Protein AF-A0A958WLJ2-F1 (afdb_monomer)

Solvent-accessible surface area (backbone atoms only — not comparable to full-atom values): 27863 Å² total; per-residue (Å²): 125,84,75,45,64,35,50,69,70,54,53,49,48,34,47,75,72,67,54,69,49,63,33,29,38,64,87,55,46,32,36,44,34,31,67,44,95,45,56,48,40,36,37,7,57,34,31,16,72,47,69,62,77,88,46,64,81,23,44,54,61,53,73,66,66,47,54,57,78,35,18,69,60,37,41,60,35,49,54,61,52,28,27,34,41,28,25,33,32,19,46,79,64,38,26,65,55,35,50,88,90,60,17,58,60,64,58,55,95,93,35,63,38,52,73,42,86,78,48,76,68,54,52,54,50,37,49,50,46,52,51,51,52,53,54,49,51,51,50,47,54,53,45,32,29,74,63,18,70,23,30,36,36,41,37,39,47,49,43,77,58,88,83,49,95,60,95,71,52,37,33,30,35,14,52,74,68,49,66,56,79,86,40,40,71,55,53,51,49,42,51,50,43,58,47,67,48,80,53,92,99,50,84,64,41,60,43,68,53,75,90,46,43,32,86,36,32,55,48,49,53,48,46,74,76,33,92,52,44,50,60,46,36,33,34,34,43,49,81,38,33,41,80,89,77,70,51,69,35,68,73,46,46,51,46,48,22,55,46,44,52,50,35,52,43,52,39,50,43,64,50,39,68,75,28,90,53,44,92,68,94,52,58,74,74,66,47,63,83,77,79,51,73,51,44,57,54,44,50,55,50,51,46,72,74,44,53,81,67,54,67,68,75,58,73,38,38,72,43,53,69,64,32,49,56,51,26,63,76,53,71,67,75,54,84,66,78,79,44,61,70,82,81,88,66,63,61,67,62,51,51,51,59,60,67,68,50,66,52,89,63,28,65,44,59,69,61,30,52,51,53,53,52,51,52,51,54,48,51,40,54,44,51,25,62,78,24,61,98,43,81,59,22,60,59,34,45,34,70,68,77,48,70,87,46,74,65,54,52,49,51,51,51,50,60,75,67,54,74,83,67,88,86,61,73,94,73,72,77,67,40,43,40,68,55,47,53,52,52,46,48,54,47,28,58,74,73,70,49,88,61,49,78,47,76,36,89,62,56,89,53,56,61,47,72,39,63,71,73,36,29,42,36,36,19,69,89,29,73,33,47,67,69,56,47,53,55,46,42,51,46,44,44,68,47,56,63,72,104

Sequence (499 aa):
MKNNKLELKEILAHIEQGNHFEAVASNGAFRIKVNKYVPYCCTAIHDGSELRQDLQKKIALNDYERWYEEDPFTGDFIASMPITIVGLDSRFEYDLNRSPENCIYTEAWGKKVWKKDLTPKDIKLCKAKHASYYKVVHALIAKLESMFGGCIVYDIHSYNSKRWERDVPLFNIGTENVDTKRYADTIEHWKQELSNIRLSQITNHTDINNVFYGRGYNLEYITTHFANTLVLATEIKKVYCDELTGAAYPGIVRQIQQRFKKAIVNNANFFSQKLDGWKYFSTSKLLDKKLDKALLKVDDKLYKLLRDFELLAIVNPINTVPAKKVFFKKNFSELPQFKYDPIKLNVFELKQKLTELPVQKIQDISIRNLYESVINSYFDKIDMISTLGRSKFLYNSLRYFGRPSAKDLHNANYILHLPDIPGEAKREPMLNAKDAILAFREGLDGYGIKAKITESNKVISQVMVLNSKQSVLVKPSATFRKKELQALIEHEIGVHMVT

Radius of gyration: 30.93 Å; Cα contacts (8 Å, |Δi|>4): 770; chains: 1; bounding box: 72×56×88 Å

Nearest PDB structures (foldseek):
  8c0j-assembly2_C  TM=3.396E-01  e=1.250E-01  Citrobacter rodentium
  6idf-assembly1_A  TM=2.544E-01  e=3.845E+00  Homo sapiens

Secondary structure (DSSP, 8-state):
----EE-HHHHHHHHHHT--EEEEETTSSEEEEESS--SEEEEETT---B--HHHHTTB-S-HHHHHHHS-TTHHHHTTTSSEEEEE-B-TTT--TTS-TTTSS-SEETTEESBSSPPPHHHHHHHHHHHHHHHHHHHHHHHHHHHHHS-EEEEEEEEE--TT-SS---SEEEE-TTS-TTTSHHHHHHHHHHHHT--BTTB---EEESSS--S--HHHHHHHHH-TTEEEEEEEEESTTB-TTT--B-HHHHHHHHHHHHHHHHHHHHHHHTT-TT-----GGGGS--PPPHHHHHHHHHHHHHHTT--HHHHHS-TTHHHHHHHHHHTTT-S----------S-HHHHHHHHHTS-GGG-S-HHHHHHHHHHHHHHHHHHHHHHTTTSTHHHHHHHHHH-PPPHHHHHHHHHHHTPPPPTT--S-PPEEEHHHHHHHHHHHHHHHT---EEEE-TT-SSSEEEEGGGTEEEE-TT-EEEHHHHHHHHHHIIIIIIT-

Mean predicted aligned error: 7.12 Å

Structure (mmCIF, N/CA/C/O backbone):
data_AF-A0A958WLJ2-F1
#
_entry.id   AF-A0A958WLJ2-F1
#
loop_
_atom_site.group_PDB
_atom_site.id
_atom_site.type_symbol
_atom_site.label_atom_id
_atom_site.label_alt_id
_atom_site.label_comp_id
_atom_site.label_asym_id
_atom_site.label_entity_id
_atom_site.label_seq_id
_atom_site.pdbx_PDB_ins_code
_atom_site.Cartn_x
_atom_site.Cartn_y
_atom_site.Cartn_z
_atom_site.occupancy
_atom_site.B_iso_or_equiv
_atom_site.auth_seq_id
_atom_site.auth_comp_id
_atom_site.auth_asym_id
_atom_site.auth_atom_id
_atom_site.pdbx_PDB_model_num
ATOM 1 N N . MET A 1 1 ? -3.597 -15.816 -3.320 1.00 40.91 1 MET A N 1
ATOM 2 C CA . MET A 1 1 ? -4.629 -16.042 -4.356 1.00 40.91 1 MET A CA 1
ATOM 3 C C . MET A 1 1 ? -3.997 -16.982 -5.371 1.00 40.91 1 MET A C 1
ATOM 5 O O . MET A 1 1 ? -2.790 -16.877 -5.539 1.00 40.91 1 MET A O 1
ATOM 9 N N . LYS A 1 2 ? -4.712 -17.942 -5.977 1.00 40.50 2 LYS A N 1
ATOM 10 C CA . LYS A 1 2 ? -4.150 -18.630 -7.155 1.00 40.50 2 LYS A CA 1
ATOM 11 C C . LYS A 1 2 ? -3.916 -17.526 -8.189 1.00 40.50 2 LYS A C 1
ATOM 13 O O . LYS A 1 2 ? -4.887 -16.861 -8.536 1.00 40.50 2 LYS A O 1
ATOM 18 N N . ASN A 1 3 ? -2.662 -17.259 -8.559 1.00 59.16 3 ASN A N 1
ATOM 19 C CA . ASN A 1 3 ? -2.336 -16.249 -9.566 1.00 59.16 3 ASN A CA 1
ATOM 20 C C . ASN A 1 3 ? -3.110 -16.617 -10.829 1.00 59.16 3 ASN A C 1
ATOM 22 O O . ASN A 1 3 ? -2.844 -17.663 -11.420 1.00 59.16 3 ASN A O 1
ATOM 26 N N . ASN A 1 4 ? -4.115 -15.815 -11.175 1.00 87.62 4 ASN A N 1
ATOM 27 C CA . ASN A 1 4 ? -4.864 -15.998 -12.404 1.00 87.62 4 ASN A CA 1
ATOM 28 C C . ASN A 1 4 ? -3.877 -15.733 -13.544 1.00 87.62 4 ASN A C 1
ATOM 30 O O . ASN A 1 4 ? -3.482 -14.588 -13.757 1.00 87.62 4 ASN A O 1
ATOM 34 N N . LYS A 1 5 ? -3.355 -16.792 -14.166 1.00 95.56 5 LYS A N 1
ATOM 35 C CA . LYS A 1 5 ? -2.426 -16.657 -15.285 1.00 95.56 5 LYS A CA 1
ATOM 36 C C . LYS A 1 5 ? -3.245 -16.447 -16.546 1.00 95.56 5 LYS A C 1
ATOM 38 O O . LYS A 1 5 ? -4.107 -17.272 -16.825 1.00 95.56 5 LYS A O 1
ATOM 43 N N . LEU A 1 6 ? -2.969 -15.368 -17.267 1.00 97.56 6 LEU A N 1
ATOM 44 C CA . LEU A 1 6 ? -3.633 -15.052 -18.528 1.00 97.56 6 LEU A CA 1
ATOM 45 C C . LEU A 1 6 ? -2.607 -14.973 -19.652 1.00 97.56 6 LEU A C 1
ATOM 47 O O . LEU A 1 6 ? -1.504 -14.447 -19.472 1.00 97.56 6 LEU A O 1
ATOM 51 N N . GLU A 1 7 ? -2.982 -15.479 -20.819 1.00 97.88 7 GLU A N 1
ATOM 52 C CA . GLU A 1 7 ? -2.221 -15.280 -22.042 1.00 97.88 7 GLU A CA 1
ATOM 53 C C . GLU A 1 7 ? -2.231 -13.804 -22.447 1.00 97.88 7 GLU A C 1
ATOM 55 O O . GLU A 1 7 ? -3.181 -13.065 -22.181 1.00 97.88 7 GLU A O 1
ATOM 60 N N . LEU A 1 8 ? -1.191 -13.368 -23.163 1.00 97.81 8 LEU A N 1
ATOM 61 C CA . LEU A 1 8 ? -1.065 -11.974 -23.602 1.00 97.81 8 LEU A CA 1
ATOM 62 C C . LEU A 1 8 ? -2.317 -11.485 -24.353 1.00 97.81 8 LEU A C 1
ATOM 64 O O . LEU A 1 8 ? -2.792 -10.380 -24.111 1.00 97.81 8 LEU A O 1
ATOM 68 N N . LYS A 1 9 ? -2.887 -12.329 -25.221 1.00 97.94 9 LYS A N 1
ATOM 69 C CA . LYS A 1 9 ? -4.117 -12.023 -25.970 1.00 97.94 9 LYS A CA 1
ATOM 70 C C . LYS A 1 9 ? -5.332 -11.784 -25.065 1.00 97.94 9 LYS A C 1
ATOM 72 O O . LYS A 1 9 ? -6.166 -10.950 -25.388 1.00 97.94 9 LYS A O 1
ATOM 77 N N . GLU A 1 10 ? -5.425 -12.491 -23.941 1.00 98.25 10 GLU A N 1
ATOM 78 C CA . GLU A 1 10 ? -6.536 -12.361 -22.992 1.00 98.25 10 GLU A CA 1
ATOM 79 C C . GLU A 1 10 ? -6.392 -11.069 -22.190 1.00 98.25 10 GLU A C 1
ATOM 81 O O . GLU A 1 10 ? -7.366 -10.342 -22.021 1.00 98.25 10 GLU A O 1
ATOM 86 N N . ILE A 1 11 ? -5.164 -10.736 -21.770 1.00 98.50 11 ILE A N 1
ATOM 87 C CA . ILE A 1 11 ? -4.855 -9.452 -21.122 1.00 98.50 11 ILE A CA 1
ATOM 88 C C . ILE A 1 11 ? -5.236 -8.288 -22.044 1.00 98.50 11 ILE A C 1
ATOM 90 O O . ILE A 1 11 ? -5.932 -7.369 -21.615 1.00 98.50 11 ILE A O 1
ATOM 94 N N . LEU A 1 12 ? -4.821 -8.340 -23.313 1.00 98.69 12 LEU A N 1
ATOM 95 C CA . LEU A 1 12 ? -5.147 -7.312 -24.304 1.00 98.69 12 LEU A CA 1
ATOM 96 C C . LEU A 1 12 ? -6.661 -7.202 -24.533 1.00 98.69 12 LEU A C 1
ATOM 98 O O . LEU A 1 12 ? -7.191 -6.095 -24.501 1.00 98.69 12 LEU A O 1
ATOM 102 N N . ALA A 1 13 ? -7.366 -8.330 -24.668 1.00 98.50 13 ALA A N 1
ATOM 103 C CA . ALA A 1 13 ? -8.820 -8.346 -24.825 1.00 98.50 13 ALA A CA 1
ATOM 104 C C . ALA A 1 13 ? -9.548 -7.755 -23.604 1.00 98.50 13 ALA A C 1
ATOM 106 O O . ALA A 1 13 ? -10.499 -6.991 -23.763 1.00 98.50 13 ALA A O 1
ATOM 107 N N . HIS A 1 14 ? -9.093 -8.052 -22.380 1.00 98.44 14 HIS A N 1
ATOM 108 C CA . HIS A 1 14 ? -9.647 -7.425 -21.180 1.00 98.44 14 HIS A CA 1
ATOM 109 C C . HIS A 1 14 ? -9.453 -5.906 -21.187 1.00 98.44 14 HIS A C 1
ATOM 111 O O . HIS A 1 14 ? -10.390 -5.185 -20.842 1.00 98.44 14 HIS A O 1
ATOM 117 N N . ILE A 1 15 ? -8.276 -5.421 -21.602 1.00 98.56 15 ILE A N 1
ATOM 118 C CA . ILE A 1 15 ? -7.990 -3.985 -21.693 1.00 98.56 15 ILE A CA 1
ATOM 119 C C . ILE A 1 15 ? -8.891 -3.307 -22.727 1.00 98.56 15 ILE A C 1
ATOM 121 O O . ILE A 1 15 ? -9.524 -2.294 -22.424 1.00 98.56 15 ILE A O 1
ATOM 125 N N . GLU A 1 16 ? -8.977 -3.883 -23.923 1.00 97.75 16 GLU A N 1
ATOM 126 C CA . GLU A 1 16 ? -9.789 -3.378 -25.030 1.00 97.75 16 GLU A CA 1
ATOM 127 C C . GLU A 1 16 ? -11.264 -3.246 -24.624 1.00 97.75 16 GLU A C 1
ATOM 129 O O . GLU A 1 16 ? -11.872 -2.182 -24.786 1.00 97.75 16 GLU A O 1
ATOM 134 N N . GLN A 1 17 ? -11.804 -4.286 -23.982 1.00 97.94 17 GLN A N 1
ATOM 135 C CA . GLN A 1 17 ? -13.188 -4.341 -23.505 1.00 97.94 17 GLN A CA 1
ATOM 136 C C . GLN A 1 17 ? -13.449 -3.466 -22.267 1.00 97.94 17 GLN A C 1
ATOM 138 O O . GLN A 1 17 ? -14.603 -3.244 -21.913 1.00 97.94 17 GLN A O 1
ATOM 143 N N . GLY A 1 18 ? -12.410 -2.941 -21.605 1.00 96.88 18 GLY A N 1
ATOM 144 C CA . GLY A 1 18 ? -12.562 -2.175 -20.365 1.00 96.88 18 GLY A CA 1
ATOM 145 C C . GLY A 1 18 ? -12.958 -3.037 -19.160 1.00 96.88 18 GLY A C 1
ATOM 146 O O . GLY A 1 18 ? -13.592 -2.548 -18.224 1.00 96.88 18 GLY A O 1
ATOM 147 N N . ASN A 1 19 ? -12.607 -4.324 -19.175 1.00 96.50 19 ASN A N 1
ATOM 148 C CA . ASN A 1 19 ? -12.913 -5.256 -18.095 1.00 96.50 19 ASN A CA 1
ATOM 149 C C . ASN A 1 19 ? -12.010 -5.019 -16.878 1.00 96.50 19 ASN A C 1
ATOM 151 O O . ASN A 1 19 ? -10.844 -4.657 -17.011 1.00 96.50 19 ASN A O 1
ATOM 155 N N . HIS A 1 20 ? -12.518 -5.310 -15.680 1.00 94.88 20 HIS A N 1
ATOM 156 C CA . HIS A 1 20 ? -11.700 -5.323 -14.465 1.00 94.88 20 HIS A CA 1
ATOM 157 C C . HIS A 1 20 ? -11.077 -6.704 -14.244 1.00 94.88 20 HIS A C 1
ATOM 159 O O . HIS A 1 20 ? -11.790 -7.710 -14.235 1.00 94.88 20 HIS A O 1
ATOM 165 N N . PHE A 1 21 ? -9.765 -6.761 -14.021 1.00 95.25 21 PHE A N 1
ATOM 166 C CA . PHE A 1 21 ? -9.034 -8.015 -13.853 1.00 95.25 21 PHE A CA 1
ATOM 167 C C . PHE A 1 21 ? -7.727 -7.828 -13.077 1.00 95.25 21 PHE A C 1
ATOM 169 O O . PHE A 1 21 ? -7.153 -6.745 -13.016 1.00 95.25 21 PHE A O 1
ATOM 176 N N . GLU A 1 22 ? -7.238 -8.920 -12.499 1.00 94.75 22 GLU A N 1
ATOM 177 C CA . GLU A 1 22 ? -5.898 -9.025 -11.927 1.00 94.75 22 GLU A CA 1
ATOM 178 C C . GLU A 1 22 ? -5.301 -10.345 -12.413 1.00 94.75 22 GLU A C 1
ATOM 180 O O . GLU A 1 22 ? -5.946 -11.395 -12.303 1.00 94.75 22 GLU A O 1
ATOM 185 N N . ALA A 1 23 ? -4.106 -10.289 -12.998 1.00 96.81 23 ALA A N 1
ATOM 186 C CA . ALA A 1 23 ? -3.475 -11.447 -13.608 1.00 96.81 23 ALA A CA 1
ATOM 187 C C . ALA A 1 23 ? -1.948 -11.359 -13.611 1.00 96.81 23 ALA A C 1
ATOM 189 O O . ALA A 1 23 ? -1.356 -10.281 -13.601 1.00 96.81 23 ALA A O 1
ATOM 190 N N . VAL A 1 24 ? -1.314 -12.526 -13.675 1.00 98.00 24 VAL A N 1
ATOM 191 C CA . VAL A 1 24 ? 0.100 -12.662 -14.038 1.00 98.00 24 VAL A CA 1
ATOM 192 C C . VAL A 1 24 ? 0.155 -13.100 -15.496 1.00 98.00 24 VAL A C 1
ATOM 194 O O . VAL A 1 24 ? -0.593 -13.997 -15.887 1.00 98.00 24 VAL A O 1
ATOM 197 N N . ALA A 1 25 ? 1.013 -12.485 -16.307 1.00 97.31 25 ALA A N 1
ATOM 198 C CA . ALA A 1 25 ? 1.207 -12.931 -17.682 1.00 97.31 25 ALA A CA 1
ATOM 199 C C . ALA A 1 25 ? 1.639 -14.409 -17.702 1.00 97.31 25 ALA A C 1
ATOM 201 O O . ALA A 1 25 ? 2.445 -14.836 -16.875 1.00 97.31 25 ALA A O 1
ATOM 202 N N . SER A 1 26 ? 1.105 -15.210 -18.625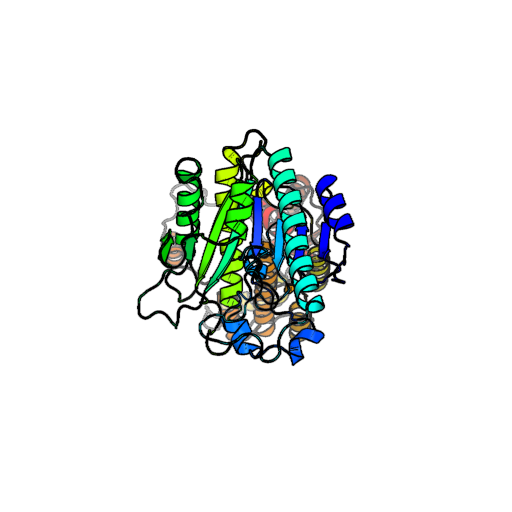 1.00 96.00 26 SER A N 1
ATOM 203 C CA . SER A 1 26 ? 1.376 -16.657 -18.719 1.00 96.00 26 SER A CA 1
ATOM 204 C C . SER A 1 26 ? 2.874 -16.985 -18.784 1.00 96.00 26 SER A C 1
ATOM 206 O O . SER A 1 26 ? 3.323 -17.968 -18.190 1.00 96.00 26 SER A O 1
ATOM 208 N N . ASN A 1 27 ? 3.650 -16.106 -19.426 1.00 92.81 27 ASN A N 1
ATOM 209 C CA . ASN A 1 27 ? 5.109 -16.161 -19.542 1.00 92.81 27 ASN A CA 1
ATOM 210 C C . ASN A 1 27 ? 5.879 -15.749 -18.266 1.00 92.81 27 ASN A C 1
ATOM 212 O O . ASN A 1 27 ? 7.109 -15.780 -18.277 1.00 92.81 27 ASN A O 1
ATOM 216 N N . GLY A 1 28 ? 5.180 -15.355 -17.198 1.00 94.25 28 GLY A N 1
ATOM 217 C CA . GLY A 1 28 ? 5.740 -14.957 -15.905 1.00 94.25 28 GLY A CA 1
ATOM 218 C C . GLY A 1 28 ? 6.313 -13.540 -15.842 1.00 94.25 28 GLY A C 1
ATOM 219 O O . GLY A 1 28 ? 6.731 -13.136 -14.773 1.00 94.25 28 GLY A O 1
ATOM 220 N N . ALA A 1 29 ? 6.307 -12.773 -16.937 1.00 96.12 29 ALA A N 1
ATOM 221 C CA . ALA A 1 29 ? 7.097 -11.543 -17.042 1.00 96.12 29 ALA A CA 1
ATOM 222 C C . ALA A 1 29 ? 6.670 -10.415 -16.091 1.00 96.12 29 ALA A C 1
ATOM 224 O O . ALA A 1 29 ? 7.495 -9.702 -15.521 1.00 96.12 29 ALA A O 1
ATOM 225 N N . PHE A 1 30 ? 5.362 -10.229 -15.941 1.00 98.44 30 PHE A N 1
ATOM 226 C CA . PHE A 1 30 ? 4.794 -9.146 -15.151 1.00 98.44 30 PHE A CA 1
ATOM 227 C C . PHE A 1 30 ? 3.431 -9.540 -14.588 1.00 98.44 30 PHE A C 1
ATOM 229 O O . PHE A 1 30 ? 2.731 -10.422 -15.104 1.00 98.44 30 PHE A O 1
ATOM 236 N N . ARG A 1 31 ? 3.028 -8.831 -13.538 1.00 98.31 31 ARG A N 1
ATOM 237 C CA . ARG A 1 31 ? 1.669 -8.826 -12.999 1.00 98.31 31 ARG A CA 1
ATOM 238 C C . ARG A 1 31 ? 0.981 -7.530 -13.398 1.00 98.31 31 ARG A C 1
ATOM 240 O O . ARG A 1 31 ? 1.547 -6.457 -13.217 1.00 98.31 31 ARG A O 1
ATOM 247 N N . ILE A 1 32 ? -0.255 -7.629 -13.869 1.00 98.31 32 ILE A N 1
ATOM 248 C CA . ILE A 1 32 ? -1.125 -6.487 -14.148 1.00 98.31 32 ILE A CA 1
ATOM 249 C C . ILE A 1 32 ? -2.372 -6.559 -13.272 1.00 98.31 32 ILE A C 1
ATOM 251 O O . ILE A 1 32 ? -2.967 -7.620 -13.077 1.00 98.31 32 ILE A O 1
ATOM 255 N N . LYS A 1 33 ? -2.772 -5.406 -12.751 1.00 96.69 33 LYS A N 1
ATOM 256 C CA . LYS A 1 33 ? -4.018 -5.222 -12.019 1.00 96.69 33 LYS A CA 1
ATOM 257 C C . LYS A 1 33 ? -4.742 -4.018 -12.592 1.00 96.69 33 LYS A C 1
ATOM 259 O O . LYS A 1 33 ? -4.142 -2.955 -12.694 1.00 96.69 33 LYS A O 1
ATOM 264 N N . VAL A 1 34 ? -6.013 -4.197 -12.925 1.00 96.88 34 VAL A N 1
ATOM 265 C CA . VAL A 1 34 ? -6.947 -3.155 -13.350 1.00 96.88 34 VAL A CA 1
ATOM 266 C C . VAL A 1 34 ? -8.254 -3.388 -12.601 1.00 96.88 34 VAL A C 1
ATOM 268 O O . VAL A 1 34 ? -9.151 -4.088 -13.062 1.00 96.88 34 VAL A O 1
ATOM 271 N N . ASN A 1 35 ? -8.363 -2.824 -11.404 1.00 93.44 35 ASN A N 1
ATOM 272 C CA . ASN A 1 35 ? -9.574 -2.935 -10.589 1.00 93.44 35 ASN A CA 1
ATOM 273 C C . ASN A 1 35 ? -10.609 -1.857 -10.931 1.00 93.44 35 ASN A C 1
ATOM 275 O O . ASN A 1 35 ? -11.795 -2.017 -10.646 1.00 93.44 35 ASN A O 1
ATOM 279 N N . LYS A 1 36 ? -10.144 -0.762 -11.538 1.00 94.69 36 LYS A N 1
ATOM 280 C CA . LYS A 1 36 ? -10.954 0.357 -12.004 1.00 94.69 36 LYS A CA 1
ATOM 281 C C . LYS A 1 36 ? -10.158 1.191 -13.001 1.00 94.69 36 LYS A C 1
ATOM 283 O O . LYS A 1 36 ? -9.006 1.516 -12.729 1.00 94.69 36 LYS A O 1
ATOM 288 N N . TYR A 1 37 ? -10.792 1.595 -14.097 1.00 96.19 37 TYR A N 1
ATOM 289 C CA . TYR A 1 37 ? -10.215 2.564 -15.026 1.00 96.19 37 TYR A CA 1
ATOM 290 C C . TYR A 1 37 ? -10.302 3.980 -14.451 1.00 96.19 37 TYR A C 1
ATOM 292 O O . TYR A 1 37 ? -11.382 4.467 -14.110 1.00 96.19 37 TYR A O 1
ATOM 300 N N . VAL A 1 38 ? -9.146 4.619 -14.327 1.00 96.69 38 VAL A N 1
ATOM 301 C CA . VAL A 1 38 ? -8.932 5.983 -13.833 1.00 96.69 38 VAL A CA 1
ATOM 302 C C . VAL A 1 38 ? -7.816 6.615 -14.672 1.00 96.69 38 VAL A C 1
ATOM 304 O O . VAL A 1 38 ? -7.021 5.867 -15.237 1.00 96.69 38 VAL A O 1
ATOM 307 N N . PRO A 1 39 ? -7.717 7.950 -14.765 1.00 97.38 39 PRO A N 1
ATOM 308 C CA . PRO A 1 39 ? -6.737 8.655 -15.608 1.00 97.38 39 PRO A CA 1
ATOM 309 C C . PRO A 1 39 ? -5.283 8.570 -15.098 1.00 97.38 39 PRO A C 1
ATOM 311 O O . PRO A 1 39 ? -4.491 9.490 -15.292 1.00 97.38 39 PRO A O 1
ATOM 314 N N . TYR A 1 40 ? -4.911 7.480 -14.428 1.00 98.44 40 TYR A N 1
ATOM 315 C CA . TYR A 1 40 ? -3.537 7.205 -14.041 1.00 98.44 40 TYR A CA 1
ATOM 316 C C . TYR A 1 40 ? -3.259 5.710 -13.896 1.00 98.44 40 TYR A C 1
ATOM 318 O O . TYR A 1 40 ? -4.160 4.918 -13.615 1.00 98.44 40 TYR A O 1
ATOM 326 N N . CYS A 1 41 ? -1.991 5.331 -14.007 1.00 98.69 41 CYS A N 1
ATOM 327 C CA . CYS A 1 41 ? -1.513 4.010 -13.616 1.00 98.69 41 CYS A CA 1
ATOM 328 C C . CYS A 1 41 ? -0.131 4.084 -12.968 1.00 98.69 41 CYS A C 1
ATOM 330 O O . CYS A 1 41 ? 0.552 5.104 -13.036 1.00 98.69 41 CYS A O 1
ATOM 332 N N . CYS A 1 42 ? 0.283 2.995 -12.328 1.00 98.88 42 CYS A N 1
ATOM 333 C CA . CYS A 1 42 ? 1.592 2.903 -11.691 1.00 98.88 42 CYS A CA 1
ATOM 334 C C . CYS A 1 42 ? 2.386 1.719 -12.244 1.00 98.88 42 CYS A C 1
ATOM 336 O O . CYS A 1 42 ? 1.830 0.635 -12.444 1.00 98.88 42 CYS A O 1
ATOM 338 N N . THR A 1 43 ? 3.684 1.909 -12.443 1.00 98.81 43 THR A N 1
ATOM 339 C CA . THR A 1 43 ? 4.615 0.859 -12.853 1.00 98.81 43 THR A CA 1
ATOM 340 C C . THR A 1 43 ? 5.715 0.683 -11.815 1.00 98.81 43 THR A C 1
ATOM 342 O O . THR A 1 43 ? 6.125 1.640 -11.166 1.00 98.81 43 THR A O 1
ATOM 345 N N . ALA A 1 44 ? 6.149 -0.561 -11.627 1.00 98.81 44 ALA A N 1
ATOM 346 C CA . ALA A 1 44 ? 7.303 -0.933 -10.812 1.00 98.81 44 ALA A CA 1
ATOM 347 C C . ALA A 1 44 ? 8.062 -2.020 -11.579 1.00 98.81 44 ALA A C 1
ATOM 349 O O . ALA A 1 44 ? 7.819 -3.218 -11.414 1.00 98.81 44 ALA A O 1
ATOM 350 N N . ILE A 1 45 ? 8.865 -1.594 -12.553 1.00 98.56 45 ILE A N 1
ATOM 351 C CA . ILE A 1 45 ? 9.385 -2.490 -13.598 1.00 98.56 45 ILE A CA 1
ATOM 352 C C . ILE A 1 45 ? 10.618 -3.286 -13.167 1.00 98.56 45 ILE A C 1
ATOM 354 O O . ILE A 1 45 ? 10.968 -4.256 -13.834 1.00 98.56 45 ILE A O 1
ATOM 358 N N . HIS A 1 46 ? 11.239 -2.908 -12.047 1.00 98.75 46 HIS A N 1
ATOM 359 C CA . HIS A 1 46 ? 12.420 -3.560 -11.470 1.00 98.75 46 HIS A CA 1
ATOM 360 C C . HIS A 1 46 ? 12.158 -4.200 -10.095 1.00 98.75 46 HIS A C 1
ATOM 362 O O . HIS A 1 46 ? 13.108 -4.569 -9.416 1.00 98.75 46 HIS A O 1
ATOM 368 N N . ASP A 1 47 ? 10.891 -4.366 -9.693 1.00 98.50 47 ASP A N 1
ATOM 369 C CA . ASP A 1 47 ? 10.498 -5.006 -8.419 1.00 98.50 47 ASP A CA 1
ATOM 370 C C . ASP A 1 47 ? 10.928 -6.478 -8.323 1.00 98.50 47 ASP A C 1
ATOM 372 O O . ASP A 1 47 ? 11.273 -6.977 -7.251 1.00 98.50 47 ASP A O 1
ATOM 376 N N . GLY A 1 48 ? 10.877 -7.169 -9.460 1.00 97.19 48 GLY A N 1
ATOM 377 C CA . GLY A 1 48 ? 11.075 -8.601 -9.576 1.00 97.19 48 GLY A CA 1
ATOM 378 C C . GLY A 1 48 ? 12.532 -9.054 -9.552 1.00 97.19 48 GLY A C 1
ATOM 379 O O . GLY A 1 48 ? 13.437 -8.367 -10.020 1.00 97.19 48 GLY A O 1
ATOM 380 N N . SER A 1 49 ? 12.732 -10.276 -9.061 1.00 97.31 49 SER A N 1
ATOM 381 C CA . SER A 1 49 ? 14.034 -10.950 -9.006 1.00 97.31 49 SER A CA 1
ATOM 382 C C . SER A 1 49 ? 14.007 -12.360 -9.609 1.00 97.31 49 SER A C 1
ATOM 384 O O . SER A 1 49 ? 15.014 -13.082 -9.561 1.00 97.31 49 SER A O 1
ATOM 386 N N . GLU A 1 50 ? 12.876 -12.779 -10.199 1.00 97.31 50 GLU A N 1
ATOM 387 C CA . GLU A 1 50 ? 12.744 -14.106 -10.802 1.00 97.31 50 GLU A CA 1
ATOM 388 C C . GLU A 1 50 ? 13.704 -14.259 -11.990 1.00 97.31 50 GLU A C 1
ATOM 390 O O . GLU A 1 50 ? 13.928 -13.339 -12.771 1.00 97.31 50 GLU A O 1
ATOM 395 N N . LEU A 1 51 ? 14.313 -15.434 -12.123 1.00 96.75 51 LEU A N 1
ATOM 396 C CA . LEU A 1 51 ? 15.207 -15.744 -13.235 1.00 96.75 51 LEU A CA 1
ATOM 397 C C . LEU A 1 51 ? 14.863 -17.128 -13.762 1.00 96.75 51 LEU A C 1
ATOM 399 O O . LEU A 1 51 ? 14.819 -18.097 -12.988 1.00 96.75 51 LEU A O 1
ATOM 403 N N . ARG A 1 52 ? 14.657 -17.242 -15.079 1.00 95.31 52 ARG A N 1
ATOM 404 C CA . ARG A 1 52 ? 14.350 -18.531 -15.708 1.00 95.31 52 ARG A CA 1
ATOM 405 C C . ARG A 1 52 ? 15.407 -19.584 -15.362 1.00 95.31 52 ARG A C 1
ATOM 407 O O . ARG A 1 52 ? 16.612 -19.330 -15.391 1.00 95.31 52 ARG A O 1
ATOM 414 N N . GLN A 1 53 ? 14.953 -20.802 -15.063 1.00 93.62 53 GLN A N 1
ATOM 415 C CA . GLN A 1 53 ? 15.815 -21.901 -14.601 1.00 93.62 53 GLN A CA 1
ATOM 416 C C . GLN A 1 53 ? 16.958 -22.234 -15.576 1.00 93.62 53 GLN A C 1
ATOM 418 O O . GLN A 1 53 ? 18.055 -22.595 -15.150 1.00 93.62 53 GLN A O 1
ATOM 423 N N . ASP A 1 54 ? 16.733 -22.090 -16.885 1.00 93.12 54 ASP A N 1
ATOM 424 C CA . ASP A 1 54 ? 17.744 -22.314 -17.922 1.00 93.12 54 ASP A CA 1
ATOM 425 C C . ASP A 1 54 ? 18.850 -21.242 -17.940 1.00 93.12 54 ASP A C 1
ATOM 427 O O . ASP A 1 54 ? 19.960 -21.510 -18.413 1.00 93.12 54 ASP A O 1
ATOM 431 N N . LEU A 1 55 ? 18.585 -20.060 -17.375 1.00 96.69 55 LEU A N 1
ATOM 432 C CA . LEU A 1 55 ? 19.535 -18.953 -17.257 1.00 96.69 55 LEU A CA 1
ATOM 433 C C . LEU A 1 55 ? 20.320 -18.956 -15.943 1.00 96.69 55 LEU A C 1
ATOM 435 O O . LEU A 1 55 ? 21.454 -18.478 -15.920 1.00 96.69 55 LEU A O 1
ATOM 439 N N . GLN A 1 56 ? 19.794 -19.566 -14.877 1.00 95.38 56 GLN A N 1
ATOM 440 C CA . GLN A 1 56 ? 20.471 -19.649 -13.570 1.00 95.38 56 GLN A CA 1
ATOM 441 C C . GLN A 1 56 ? 21.871 -20.282 -13.661 1.00 95.38 56 GLN A C 1
ATOM 443 O O . GLN A 1 56 ? 22.803 -19.891 -12.963 1.00 95.38 56 GLN A O 1
ATOM 448 N N . LYS A 1 57 ? 22.069 -21.239 -14.578 1.00 94.19 57 LYS A N 1
ATOM 449 C CA . LYS A 1 57 ? 23.384 -21.868 -14.807 1.00 94.19 57 LYS A CA 1
ATOM 450 C C . LYS A 1 57 ? 24.336 -21.014 -15.658 1.00 94.19 57 LYS A C 1
ATOM 452 O O . LYS A 1 57 ? 25.529 -21.320 -15.710 1.00 94.19 57 LYS A O 1
ATOM 457 N N . LYS A 1 58 ? 23.826 -19.986 -16.342 1.00 97.62 58 LYS A N 1
ATOM 458 C CA . LYS A 1 58 ? 24.569 -19.114 -17.270 1.00 97.62 58 LYS A CA 1
ATOM 459 C C . LYS A 1 58 ? 24.924 -17.765 -16.655 1.00 97.62 58 LYS A C 1
ATOM 461 O O . LYS A 1 58 ? 25.929 -17.182 -17.056 1.00 97.62 58 LYS A O 1
ATOM 466 N N . ILE A 1 59 ? 24.137 -17.288 -15.692 1.00 97.81 59 ILE A N 1
ATOM 467 C CA . ILE A 1 59 ? 24.382 -16.017 -15.013 1.00 97.81 59 ILE A CA 1
ATOM 468 C C . ILE A 1 59 ? 25.636 -16.099 -14.129 1.00 97.81 59 ILE A C 1
ATOM 470 O O . ILE A 1 59 ? 25.925 -17.131 -13.506 1.00 97.81 59 ILE A O 1
ATOM 474 N N . ALA A 1 60 ? 26.432 -15.034 -14.150 1.00 97.88 60 ALA A N 1
ATOM 475 C CA . ALA A 1 60 ? 27.630 -14.876 -13.332 1.00 97.88 60 ALA A CA 1
ATOM 476 C C . ALA A 1 60 ? 27.308 -14.283 -11.954 1.00 97.88 60 ALA A C 1
ATOM 478 O O . ALA A 1 60 ? 27.964 -14.646 -10.984 1.00 97.88 60 ALA A O 1
ATOM 479 N N . LEU A 1 61 ? 26.286 -13.427 -11.883 1.00 97.62 61 LEU A N 1
ATOM 480 C CA . LEU A 1 61 ? 25.857 -12.744 -10.665 1.00 97.62 61 LEU A CA 1
ATOM 481 C C . LEU A 1 61 ? 25.100 -13.688 -9.727 1.00 97.62 61 LEU A C 1
ATOM 483 O O . LEU A 1 61 ? 24.266 -14.480 -10.176 1.00 97.62 61 LEU A O 1
ATOM 487 N N . ASN A 1 62 ? 25.362 -13.577 -8.427 1.00 95.62 62 ASN A N 1
ATOM 488 C CA . ASN A 1 62 ? 24.569 -14.254 -7.400 1.00 95.62 62 ASN A CA 1
ATOM 489 C C . ASN A 1 62 ? 23.285 -13.471 -7.049 1.00 95.62 62 ASN A C 1
ATOM 491 O O . ASN A 1 62 ? 23.070 -12.355 -7.520 1.00 95.62 62 ASN A O 1
ATOM 495 N N . ASP A 1 63 ? 22.421 -14.055 -6.215 1.00 95.25 63 ASP A N 1
ATOM 496 C CA . ASP A 1 63 ? 21.134 -13.444 -5.853 1.00 95.25 63 ASP A CA 1
ATOM 497 C C . ASP A 1 63 ? 21.279 -12.091 -5.152 1.00 95.25 63 ASP A C 1
ATOM 499 O O . ASP A 1 63 ? 20.519 -11.176 -5.451 1.00 95.25 63 ASP A O 1
ATOM 503 N N . TYR A 1 64 ? 22.275 -11.931 -4.278 1.00 95.50 64 TYR A N 1
ATOM 504 C CA . TYR A 1 64 ? 22.536 -10.656 -3.612 1.00 95.50 64 TYR A CA 1
ATOM 505 C C . TYR A 1 64 ? 23.017 -9.588 -4.601 1.00 95.50 64 TYR A C 1
ATOM 507 O O . TYR A 1 64 ? 22.548 -8.457 -4.558 1.00 95.50 64 TYR A O 1
ATOM 515 N N . GLU A 1 65 ? 23.919 -9.935 -5.521 1.00 96.00 65 GLU A N 1
ATOM 516 C CA . GLU A 1 65 ? 24.420 -8.994 -6.527 1.00 96.00 65 GLU A CA 1
ATOM 517 C C . GLU A 1 65 ? 23.317 -8.499 -7.460 1.00 96.00 65 GLU A C 1
ATOM 519 O O . GLU A 1 65 ? 23.345 -7.338 -7.863 1.00 96.00 65 GLU A O 1
ATOM 524 N N . ARG A 1 66 ? 22.343 -9.361 -7.779 1.00 97.19 66 ARG A N 1
ATOM 525 C CA . ARG A 1 66 ? 21.158 -8.960 -8.542 1.00 97.19 66 ARG A CA 1
ATOM 526 C C . ARG A 1 66 ? 20.235 -8.087 -7.706 1.00 97.19 66 ARG A C 1
ATOM 528 O O . ARG A 1 66 ? 19.952 -6.965 -8.109 1.00 97.19 66 ARG A O 1
ATOM 535 N N . TRP A 1 67 ? 19.865 -8.563 -6.517 1.00 96.62 67 TRP A N 1
ATOM 536 C CA . TRP A 1 67 ? 19.007 -7.847 -5.572 1.00 96.62 67 TRP A CA 1
ATOM 537 C C . TRP A 1 67 ? 19.525 -6.435 -5.270 1.00 96.62 67 TRP A C 1
ATOM 539 O O . TRP A 1 67 ? 18.746 -5.489 -5.146 1.00 96.62 67 TRP A O 1
ATOM 549 N N . TYR A 1 68 ? 20.851 -6.278 -5.185 1.00 96.88 68 TYR A N 1
ATOM 550 C CA . TYR A 1 68 ? 21.486 -4.992 -4.943 1.00 96.88 68 TYR A CA 1
ATOM 551 C C . TYR A 1 68 ? 21.099 -3.974 -6.020 1.00 96.88 68 TYR A C 1
ATOM 553 O O . TYR A 1 68 ? 20.731 -2.864 -5.664 1.00 96.88 68 TYR A O 1
ATOM 561 N N . GLU A 1 69 ? 21.080 -4.333 -7.307 1.00 96.94 69 GLU A N 1
ATOM 562 C CA . GLU A 1 69 ? 20.725 -3.420 -8.415 1.00 96.94 69 GLU A CA 1
ATOM 563 C C . GLU A 1 69 ? 19.244 -3.490 -8.855 1.00 96.94 69 GLU A C 1
ATOM 565 O O . GLU A 1 69 ? 18.829 -2.757 -9.755 1.00 96.94 69 GLU A O 1
ATOM 570 N N . GLU A 1 70 ? 18.448 -4.378 -8.260 1.00 97.81 70 GLU A N 1
ATOM 571 C CA . GLU A 1 70 ? 16.988 -4.466 -8.431 1.00 97.81 70 GLU A CA 1
ATOM 572 C C . GLU A 1 70 ? 16.252 -3.529 -7.467 1.00 97.81 70 GLU A C 1
ATOM 574 O O . GLU A 1 70 ? 16.852 -3.005 -6.530 1.00 97.81 70 GLU A O 1
ATOM 579 N N . ASP A 1 71 ? 14.941 -3.361 -7.648 1.00 98.25 71 ASP A N 1
ATOM 580 C CA . ASP A 1 71 ? 14.121 -2.402 -6.904 1.00 98.25 71 ASP A CA 1
ATOM 581 C C . ASP A 1 71 ? 13.065 -3.073 -6.022 1.00 98.25 71 ASP A C 1
ATOM 583 O O . ASP A 1 71 ? 11.861 -2.840 -6.193 1.00 98.25 71 ASP A O 1
ATOM 587 N N . PRO A 1 72 ? 13.479 -3.905 -5.049 1.00 97.12 72 PRO A N 1
ATOM 588 C CA . PRO A 1 72 ? 12.550 -4.682 -4.245 1.00 97.12 72 PRO A CA 1
ATOM 589 C C . PRO A 1 72 ? 11.561 -3.766 -3.515 1.00 97.12 72 PRO A C 1
ATOM 591 O O . PRO A 1 72 ? 11.926 -2.673 -3.070 1.00 97.12 72 PRO A O 1
ATOM 594 N N . PHE A 1 73 ? 10.332 -4.253 -3.329 1.00 97.62 73 PHE A N 1
ATOM 595 C CA . PHE A 1 73 ? 9.215 -3.581 -2.649 1.00 97.62 73 PHE A CA 1
ATOM 596 C C . PHE A 1 73 ? 8.581 -2.408 -3.413 1.00 97.62 73 PHE A C 1
ATOM 598 O O . PHE A 1 73 ? 7.555 -1.888 -2.963 1.00 97.62 73 PHE A O 1
ATOM 605 N N . THR A 1 74 ? 9.102 -1.995 -4.572 1.00 98.56 74 THR A N 1
ATOM 606 C CA . THR A 1 74 ? 8.473 -0.924 -5.368 1.00 98.56 74 THR A CA 1
ATOM 607 C C . THR A 1 74 ? 7.060 -1.298 -5.819 1.00 98.56 74 THR A C 1
ATOM 609 O O . THR A 1 74 ? 6.158 -0.455 -5.789 1.00 98.56 74 THR A O 1
ATOM 612 N N . GLY A 1 75 ? 6.814 -2.580 -6.103 1.00 98.00 75 GLY A N 1
ATOM 613 C CA . GLY A 1 75 ? 5.484 -3.122 -6.364 1.00 98.00 75 GLY A CA 1
ATOM 614 C C . GLY A 1 75 ? 4.553 -3.044 -5.149 1.00 98.00 75 GLY A C 1
ATOM 615 O O . GLY A 1 75 ? 3.357 -2.771 -5.300 1.00 98.00 75 GLY A O 1
ATOM 616 N N . ASP A 1 76 ? 5.083 -3.215 -3.934 1.00 96.25 76 ASP A N 1
ATOM 617 C CA . ASP A 1 76 ? 4.316 -3.083 -2.691 1.00 96.25 76 ASP A CA 1
ATOM 618 C C . ASP A 1 76 ? 3.905 -1.630 -2.421 1.00 96.25 76 ASP A C 1
ATOM 620 O O . ASP A 1 76 ? 2.776 -1.384 -1.974 1.00 96.25 76 ASP A O 1
ATOM 624 N N . PHE A 1 77 ? 4.767 -0.656 -2.736 1.00 97.94 77 PHE A N 1
ATOM 625 C CA . PHE A 1 77 ? 4.479 0.771 -2.538 1.00 97.94 77 PHE A CA 1
ATOM 626 C C . PHE A 1 77 ? 3.236 1.224 -3.310 1.00 97.94 77 PHE A C 1
ATOM 628 O O . PHE A 1 77 ? 2.450 2.027 -2.803 1.00 97.94 77 PHE A O 1
ATOM 635 N N . ILE A 1 78 ? 3.022 0.661 -4.502 1.00 97.38 78 ILE A N 1
ATOM 636 C CA . ILE A 1 78 ? 1.896 0.988 -5.386 1.00 97.38 78 ILE A CA 1
ATOM 637 C C . ILE A 1 78 ? 0.740 -0.017 -5.299 1.00 97.38 78 ILE A C 1
ATOM 639 O O . ILE A 1 78 ? -0.286 0.173 -5.949 1.00 97.38 78 ILE A O 1
ATOM 643 N N . ALA A 1 79 ? 0.839 -1.061 -4.469 1.00 94.50 79 ALA A N 1
ATOM 644 C CA . ALA A 1 79 ? -0.114 -2.174 -4.455 1.00 94.50 79 ALA A CA 1
ATOM 645 C C . ALA A 1 79 ? -1.568 -1.779 -4.138 1.00 94.50 79 ALA A C 1
ATOM 647 O O . ALA A 1 79 ? -2.485 -2.517 -4.491 1.00 94.50 79 ALA A O 1
ATOM 648 N N . SER A 1 80 ? -1.817 -0.630 -3.499 1.00 93.25 80 SER A N 1
ATOM 649 C CA . SER A 1 80 ? -3.178 -0.118 -3.253 1.00 93.25 80 SER A CA 1
ATOM 650 C C . SER A 1 80 ? -3.782 0.656 -4.435 1.00 93.25 80 SER A C 1
ATOM 652 O O . SER A 1 80 ? -4.957 1.009 -4.384 1.00 93.25 80 SER A O 1
ATOM 654 N N . MET A 1 81 ? -3.015 0.939 -5.491 1.00 95.81 81 MET A N 1
ATOM 655 C CA . MET A 1 81 ? -3.496 1.678 -6.664 1.00 95.81 81 MET A CA 1
ATOM 656 C C . MET A 1 81 ? -4.389 0.793 -7.543 1.00 95.81 81 MET A C 1
ATOM 658 O O . MET A 1 81 ? -4.167 -0.417 -7.605 1.00 95.81 81 MET A O 1
ATOM 662 N N . PRO A 1 82 ? -5.417 1.346 -8.209 1.00 95.75 82 PRO A N 1
ATOM 663 C CA . PRO A 1 82 ? -6.372 0.563 -8.991 1.00 95.75 82 PRO A CA 1
ATOM 664 C C . PRO A 1 82 ? -5.763 -0.019 -10.270 1.00 95.75 82 PRO A C 1
ATOM 666 O O . PRO A 1 82 ? -6.222 -1.072 -10.711 1.00 95.75 82 PRO A O 1
ATOM 669 N N . ILE A 1 83 ? -4.741 0.639 -10.831 1.00 98.19 83 ILE A N 1
ATOM 670 C CA . ILE A 1 83 ? -4.045 0.213 -12.045 1.00 98.19 83 ILE A CA 1
ATOM 671 C C . ILE A 1 83 ? -2.547 0.100 -11.761 1.00 98.19 83 ILE A C 1
ATOM 673 O O . ILE A 1 83 ? -1.889 1.111 -11.513 1.00 98.19 83 ILE A O 1
ATOM 677 N N . THR A 1 84 ? -2.010 -1.119 -11.793 1.00 98.50 84 THR A N 1
ATOM 678 C CA . THR A 1 84 ? -0.578 -1.379 -11.571 1.00 98.50 84 THR A CA 1
ATOM 679 C C . THR A 1 84 ? -0.029 -2.384 -12.574 1.00 98.50 84 THR A C 1
ATOM 681 O O . THR A 1 84 ? -0.677 -3.409 -12.802 1.00 98.50 84 THR A O 1
ATOM 684 N N . ILE A 1 85 ? 1.185 -2.157 -13.078 1.00 98.69 85 ILE A N 1
ATOM 685 C CA . ILE A 1 85 ? 1.980 -3.165 -13.793 1.00 98.69 85 ILE A CA 1
ATOM 686 C C . ILE A 1 85 ? 3.319 -3.336 -13.068 1.00 98.69 85 ILE A C 1
ATOM 688 O O . ILE A 1 85 ? 4.059 -2.375 -12.885 1.00 98.69 85 ILE A O 1
ATOM 692 N N . VAL A 1 86 ? 3.621 -4.555 -12.630 1.00 98.81 86 VAL A N 1
ATOM 693 C CA . VAL A 1 86 ? 4.810 -4.868 -11.822 1.00 98.81 86 VAL A CA 1
ATOM 694 C C . VAL A 1 86 ? 5.631 -5.932 -12.538 1.00 98.81 86 VAL A C 1
ATOM 696 O O . VAL A 1 86 ? 5.090 -6.996 -12.849 1.00 98.81 86 VAL A O 1
ATOM 699 N N . GLY A 1 87 ? 6.904 -5.644 -12.813 1.00 98.50 87 GLY A N 1
ATOM 700 C CA . GLY A 1 87 ? 7.848 -6.617 -13.368 1.00 98.50 87 GLY A CA 1
ATOM 701 C C . GLY A 1 87 ? 8.156 -7.703 -12.339 1.00 98.50 87 GLY A C 1
ATOM 702 O O . GLY A 1 87 ? 8.349 -7.395 -11.169 1.00 98.50 87 GLY A O 1
ATOM 703 N N . LEU A 1 88 ? 8.146 -8.970 -12.755 1.00 98.38 88 LEU A N 1
ATOM 704 C CA . LEU A 1 88 ? 8.397 -10.110 -11.860 1.00 98.38 88 LEU A CA 1
ATOM 705 C C . LEU A 1 88 ? 9.771 -10.742 -12.088 1.00 98.38 88 LEU A C 1
ATOM 707 O O . LEU A 1 88 ? 10.362 -11.280 -11.150 1.00 98.38 88 LEU A O 1
ATOM 711 N N . ASP A 1 89 ? 10.297 -10.641 -13.307 1.00 98.25 89 ASP A N 1
ATOM 712 C CA . ASP A 1 89 ? 11.653 -11.081 -13.598 1.00 98.25 89 ASP A CA 1
ATOM 713 C C . ASP A 1 89 ? 12.694 -10.060 -13.146 1.00 98.25 89 ASP A C 1
ATOM 715 O O . ASP A 1 89 ? 12.470 -8.851 -13.138 1.00 98.25 89 ASP A O 1
ATOM 719 N N . SER A 1 90 ? 13.878 -10.584 -12.869 1.00 98.38 90 SER A N 1
ATOM 720 C CA . SER A 1 90 ? 15.105 -9.839 -12.677 1.00 98.38 90 SER A CA 1
ATOM 721 C C . SER A 1 90 ? 15.417 -8.970 -13.886 1.00 98.38 90 SER A C 1
ATOM 723 O O . SER A 1 90 ? 15.462 -9.455 -15.023 1.00 98.38 90 SER A O 1
ATOM 725 N N . ARG A 1 91 ? 15.786 -7.712 -13.633 1.00 98.19 91 ARG A N 1
ATOM 726 C CA . ARG A 1 91 ? 16.283 -6.791 -14.671 1.00 98.19 91 ARG A CA 1
ATOM 727 C C . ARG A 1 91 ? 17.521 -7.310 -15.416 1.00 98.19 91 ARG A C 1
ATOM 729 O O . ARG A 1 91 ? 17.844 -6.820 -16.492 1.00 98.19 91 ARG A O 1
ATOM 736 N N . PHE A 1 92 ? 18.228 -8.290 -14.846 1.00 98.25 92 PHE A N 1
ATOM 737 C CA . PHE A 1 92 ? 19.378 -8.939 -15.476 1.00 98.25 92 PHE A CA 1
ATOM 738 C C . PHE A 1 92 ? 18.987 -10.015 -16.494 1.00 98.25 92 PHE A C 1
ATOM 740 O O . PHE A 1 92 ? 19.818 -10.384 -17.321 1.00 98.25 92 PHE A O 1
ATOM 747 N N . GLU A 1 93 ? 17.746 -10.517 -16.470 1.00 97.69 93 GLU A N 1
ATOM 748 C CA . GLU A 1 93 ? 17.236 -11.391 -17.532 1.00 97.69 93 GLU A CA 1
ATOM 749 C C . GLU A 1 93 ? 16.981 -10.587 -18.811 1.00 97.69 93 GLU A C 1
ATOM 751 O O . GLU A 1 93 ? 17.430 -10.956 -19.901 1.00 97.69 93 GLU A O 1
ATOM 756 N N . TYR A 1 94 ? 16.248 -9.489 -18.649 1.00 98.19 94 TYR A N 1
ATOM 757 C CA . TYR A 1 94 ? 16.078 -8.417 -19.612 1.00 98.19 94 TYR A CA 1
ATOM 758 C C . TYR A 1 94 ? 15.605 -7.167 -18.863 1.00 98.19 94 TYR A C 1
ATOM 760 O O . TYR A 1 94 ? 14.724 -7.234 -18.008 1.00 98.19 94 TYR A O 1
ATOM 768 N N . ASP A 1 95 ? 16.172 -6.012 -19.182 1.00 98.62 95 ASP A N 1
ATOM 769 C CA . ASP A 1 95 ? 15.837 -4.762 -18.520 1.00 98.62 95 ASP A CA 1
ATOM 770 C C . ASP A 1 95 ? 14.693 -4.068 -19.268 1.00 98.62 95 ASP A C 1
ATOM 772 O O . ASP A 1 95 ? 14.849 -3.613 -20.405 1.00 98.62 95 ASP A O 1
ATOM 776 N N . LEU A 1 96 ? 13.532 -3.978 -18.614 1.00 98.62 96 LEU A N 1
ATOM 777 C CA . LEU A 1 96 ? 12.364 -3.264 -19.132 1.00 98.62 96 LEU A CA 1
ATOM 778 C C . LEU A 1 96 ? 12.612 -1.760 -19.300 1.00 98.62 96 LEU A C 1
ATOM 780 O O . LEU A 1 96 ? 11.888 -1.124 -20.041 1.00 98.62 96 LEU A O 1
ATOM 784 N N . ASN A 1 97 ? 13.636 -1.180 -18.677 1.00 98.31 97 ASN A N 1
ATOM 785 C CA . ASN A 1 97 ? 13.994 0.231 -18.808 1.00 98.31 97 ASN A CA 1
ATOM 786 C C . ASN A 1 97 ? 15.089 0.485 -19.863 1.00 98.31 97 ASN A C 1
ATOM 788 O O . ASN A 1 97 ? 15.713 1.554 -19.883 1.00 98.31 97 ASN A O 1
ATOM 792 N N . ARG A 1 98 ? 15.328 -0.490 -20.750 1.00 98.38 98 ARG A N 1
ATOM 793 C CA . ARG A 1 98 ? 16.233 -0.414 -21.907 1.00 98.38 98 ARG A CA 1
ATOM 794 C C . ARG A 1 98 ? 15.501 -0.771 -23.200 1.00 98.38 98 ARG A C 1
ATOM 796 O O . ARG A 1 98 ? 14.549 -1.553 -23.184 1.00 98.38 98 ARG A O 1
ATOM 803 N N . SER A 1 99 ? 15.979 -0.221 -24.319 1.00 98.00 99 SER A N 1
ATOM 804 C CA . SER A 1 99 ? 15.412 -0.483 -25.647 1.00 98.00 99 SER A CA 1
ATOM 805 C C . SER A 1 99 ? 15.491 -1.975 -26.022 1.00 98.00 99 SER A C 1
ATOM 807 O O . SER A 1 99 ? 16.328 -2.699 -25.472 1.00 98.00 99 SER A O 1
ATOM 809 N N . PRO A 1 100 ? 14.678 -2.473 -26.973 1.00 97.81 100 PRO A N 1
ATOM 810 C CA . PRO A 1 100 ? 14.693 -3.881 -27.386 1.00 97.81 100 PRO A CA 1
ATOM 811 C C . PRO A 1 100 ? 16.066 -4.386 -27.861 1.00 97.81 100 PRO A C 1
ATOM 813 O O . PRO A 1 100 ? 16.384 -5.576 -27.755 1.00 97.81 100 PRO A O 1
ATOM 816 N N . GLU A 1 101 ? 16.898 -3.494 -28.389 1.00 97.31 101 GLU A N 1
ATOM 817 C CA . GLU A 1 101 ? 18.259 -3.769 -28.849 1.00 97.31 101 GLU A CA 1
ATOM 818 C C . GLU A 1 101 ? 19.216 -3.957 -27.669 1.00 97.31 101 GLU A C 1
ATOM 820 O O . GLU A 1 101 ? 20.060 -4.848 -27.719 1.00 97.31 101 GLU A O 1
ATOM 825 N N . ASN A 1 102 ? 19.020 -3.180 -26.598 1.00 97.62 102 ASN A N 1
ATOM 826 C CA . ASN A 1 102 ? 19.931 -3.053 -25.457 1.00 97.62 102 ASN A CA 1
ATOM 827 C C . ASN A 1 102 ? 19.387 -3.664 -24.153 1.00 97.62 102 ASN A C 1
ATOM 829 O O . ASN A 1 102 ? 19.990 -3.505 -23.094 1.00 97.62 102 ASN A O 1
ATOM 833 N N . CYS A 1 103 ? 18.244 -4.351 -24.201 1.00 97.81 103 CYS A N 1
ATOM 834 C CA . CYS A 1 103 ? 17.580 -4.892 -23.014 1.00 97.81 103 CYS A CA 1
ATOM 835 C C . CYS A 1 103 ? 18.304 -6.070 -22.358 1.00 97.81 103 CYS A C 1
ATOM 837 O O . CYS A 1 103 ? 17.905 -6.478 -21.278 1.00 97.81 103 CYS A O 1
ATOM 839 N N . ILE A 1 104 ? 19.360 -6.621 -22.955 1.00 98.19 104 ILE A N 1
ATOM 840 C CA . ILE A 1 104 ? 20.127 -7.727 -22.374 1.00 98.19 104 ILE A CA 1
ATOM 841 C C . ILE A 1 104 ? 21.549 -7.245 -22.114 1.00 98.19 104 ILE A C 1
ATOM 843 O O . ILE A 1 104 ? 22.284 -6.932 -23.048 1.00 98.19 104 ILE A O 1
ATOM 847 N N . TYR A 1 105 ? 21.946 -7.228 -20.845 1.00 96.44 105 TYR A N 1
ATOM 848 C CA . TYR A 1 105 ? 23.288 -6.828 -20.445 1.00 96.44 105 TYR A CA 1
ATOM 849 C C . TYR A 1 105 ? 24.322 -7.904 -20.778 1.00 96.44 105 TYR A C 1
ATOM 851 O O . TYR A 1 105 ? 24.138 -9.077 -20.455 1.00 96.44 105 TYR A O 1
ATOM 859 N N . THR A 1 106 ? 25.447 -7.496 -21.360 1.00 94.19 106 THR A N 1
ATOM 860 C CA . THR A 1 106 ? 26.693 -8.280 -21.359 1.00 94.19 106 THR A CA 1
ATOM 861 C C . THR A 1 106 ? 27.520 -7.952 -20.115 1.00 94.19 106 THR A C 1
ATOM 863 O O . THR A 1 106 ? 28.008 -8.852 -19.424 1.00 94.19 106 THR A O 1
ATOM 866 N N . GLU A 1 107 ? 27.585 -6.664 -19.786 1.00 94.31 107 GLU A N 1
ATOM 867 C CA . GLU A 1 107 ? 28.193 -6.087 -18.595 1.00 94.31 107 GLU A CA 1
ATOM 868 C C . GLU A 1 107 ? 27.246 -5.040 -17.993 1.00 94.31 107 GLU A C 1
ATOM 870 O O . GLU A 1 107 ? 26.563 -4.319 -18.724 1.00 94.31 107 GLU A O 1
ATOM 875 N N . ALA A 1 108 ? 27.182 -4.969 -16.665 1.00 93.38 108 ALA A N 1
ATOM 876 C CA . ALA A 1 108 ? 26.392 -3.977 -15.949 1.00 93.38 108 ALA A CA 1
ATOM 877 C C . ALA A 1 108 ? 27.089 -3.608 -14.632 1.00 93.38 108 ALA A C 1
ATOM 879 O O . ALA A 1 108 ? 27.555 -4.490 -13.912 1.00 93.38 108 ALA A O 1
ATOM 880 N N . TRP A 1 109 ? 27.196 -2.307 -14.335 1.00 92.19 109 TRP A N 1
ATOM 881 C CA . TRP A 1 109 ? 27.912 -1.777 -13.159 1.00 92.19 109 TRP A CA 1
ATOM 882 C C . TRP A 1 109 ? 29.327 -2.365 -12.974 1.00 92.19 109 TRP A C 1
ATOM 884 O O . TRP A 1 109 ? 29.729 -2.711 -11.866 1.00 92.19 109 TRP A O 1
ATOM 894 N N . GLY A 1 110 ? 30.075 -2.512 -14.076 1.00 91.50 110 GLY A N 1
ATOM 895 C CA . GLY A 1 110 ? 31.441 -3.054 -14.077 1.00 91.50 110 GLY A CA 1
ATOM 896 C C . GLY A 1 110 ? 31.531 -4.566 -13.842 1.00 91.50 110 GLY A C 1
ATOM 897 O O . GLY A 1 110 ? 32.619 -5.091 -13.607 1.00 91.50 110 GLY A O 1
ATOM 898 N N . LYS A 1 111 ? 30.400 -5.283 -13.865 1.00 93.31 111 LYS A N 1
ATOM 899 C CA . LYS A 1 111 ? 30.342 -6.735 -13.679 1.00 93.31 111 LYS A CA 1
ATOM 900 C C . LYS A 1 111 ? 29.866 -7.432 -14.941 1.00 93.31 111 LYS A C 1
ATOM 902 O O . LYS A 1 111 ? 28.836 -7.076 -15.515 1.00 93.31 111 LYS A O 1
ATOM 907 N N . LYS A 1 112 ? 30.568 -8.499 -15.324 1.00 96.69 112 LYS A N 1
ATOM 908 C CA . LYS A 1 112 ? 30.105 -9.416 -16.370 1.00 96.69 112 LYS A CA 1
ATOM 909 C C . LYS A 1 112 ? 28.821 -10.102 -15.901 1.00 96.69 112 LYS A C 1
ATOM 911 O O . LYS A 1 112 ? 28.814 -10.721 -14.841 1.00 96.69 112 LYS A O 1
ATOM 916 N N . VAL A 1 113 ? 27.752 -10.029 -16.692 1.00 97.19 113 VAL A N 1
ATOM 917 C CA . VAL A 1 113 ? 26.446 -10.595 -16.304 1.00 97.19 113 VAL A CA 1
ATOM 918 C C . VAL A 1 113 ? 26.382 -12.094 -16.577 1.00 97.19 113 VAL A C 1
ATOM 920 O O . VAL A 1 113 ? 25.828 -12.849 -15.778 1.00 97.19 113 VAL A O 1
ATOM 923 N N . TRP A 1 114 ? 27.002 -12.559 -17.661 1.00 97.88 114 TRP A N 1
ATOM 924 C CA . TRP A 1 114 ? 26.944 -13.956 -18.094 1.00 97.88 114 TRP A CA 1
ATOM 925 C C . TRP A 1 114 ? 28.317 -14.624 -18.021 1.00 97.88 114 TRP A C 1
ATOM 927 O O . TRP A 1 114 ? 29.286 -14.158 -18.616 1.00 97.88 114 TRP A O 1
ATOM 937 N N . LYS A 1 115 ? 28.411 -15.763 -17.327 1.00 96.69 115 LYS A N 1
ATOM 938 C CA . LYS A 1 115 ? 29.614 -16.621 -17.346 1.00 96.69 115 LYS A CA 1
ATOM 939 C C . LYS A 1 115 ? 29.617 -17.588 -18.531 1.00 96.69 115 LYS A C 1
ATOM 941 O O . LYS A 1 115 ? 30.669 -18.101 -18.895 1.00 96.69 115 LYS A O 1
ATOM 946 N N . LYS A 1 116 ? 28.445 -17.835 -19.124 1.00 96.31 116 LYS A N 1
ATOM 947 C CA . LYS A 1 116 ? 28.258 -18.573 -20.378 1.00 96.31 116 LYS A CA 1
ATOM 948 C C . LYS A 1 116 ? 27.394 -17.741 -21.309 1.00 96.31 116 LYS A C 1
ATOM 950 O O . LYS A 1 116 ? 26.356 -17.255 -20.866 1.00 96.31 116 LYS A O 1
ATOM 955 N N . ASP A 1 117 ? 27.795 -17.636 -22.568 1.00 94.88 117 ASP A N 1
ATOM 956 C CA . ASP A 1 117 ? 27.063 -16.840 -23.549 1.00 94.88 117 ASP A CA 1
ATOM 957 C C . ASP A 1 117 ? 25.627 -17.341 -23.725 1.00 94.88 117 ASP A C 1
ATOM 959 O O . ASP A 1 117 ? 25.327 -18.541 -23.651 1.00 94.88 117 ASP A O 1
ATOM 963 N N . LEU A 1 118 ? 24.722 -16.391 -23.944 1.00 97.06 118 LEU A N 1
ATOM 964 C CA . LEU A 1 118 ? 23.334 -16.689 -24.244 1.00 97.06 118 LEU A CA 1
ATOM 965 C C . LEU A 1 118 ? 23.217 -17.243 -25.663 1.00 97.06 118 LEU A C 1
ATOM 967 O O . LEU A 1 118 ? 23.770 -16.705 -26.620 1.00 97.06 118 LEU A O 1
ATOM 971 N N . THR A 1 119 ? 22.443 -18.310 -25.811 1.00 97.31 119 THR A N 1
ATOM 972 C CA . THR A 1 119 ? 22.109 -18.863 -27.122 1.00 97.31 119 THR A CA 1
ATOM 973 C C . THR A 1 119 ? 21.120 -17.943 -27.849 1.00 97.31 119 THR A C 1
ATOM 975 O O . THR A 1 119 ? 20.359 -17.213 -27.202 1.00 97.31 119 THR A O 1
ATOM 978 N N . PRO A 1 120 ? 21.008 -18.036 -29.187 1.00 97.81 120 PRO A N 1
ATOM 979 C CA . PRO A 1 120 ? 19.986 -17.300 -29.935 1.00 97.81 120 PRO A CA 1
ATOM 980 C C . PRO A 1 120 ? 18.555 -17.543 -29.424 1.00 97.81 120 PRO A C 1
ATOM 982 O O . PRO A 1 120 ? 17.716 -16.642 -29.454 1.00 97.81 120 PRO A O 1
ATOM 985 N N . LYS A 1 121 ? 18.274 -18.747 -28.902 1.00 97.44 121 LYS A N 1
ATOM 986 C CA . LYS A 1 121 ? 16.982 -19.092 -28.292 1.00 97.44 121 LYS A CA 1
ATOM 987 C C . LYS A 1 121 ? 16.737 -18.322 -26.991 1.00 97.44 121 LYS A C 1
ATOM 989 O O . LYS A 1 121 ? 15.623 -17.842 -26.789 1.00 97.44 121 LYS A O 1
ATOM 994 N N . ASP A 1 122 ? 17.755 -18.190 -26.138 1.00 97.38 122 ASP A N 1
ATOM 995 C CA . ASP A 1 122 ? 17.651 -17.438 -24.881 1.00 97.38 122 ASP A CA 1
ATOM 996 C C . ASP A 1 122 ? 17.333 -15.969 -25.157 1.00 97.38 122 ASP A C 1
ATOM 998 O O . ASP A 1 122 ? 16.381 -15.431 -24.593 1.00 97.38 122 ASP A O 1
ATOM 1002 N N . ILE A 1 123 ? 18.093 -15.362 -26.078 1.00 98.00 123 ILE A N 1
ATOM 1003 C CA . ILE A 1 123 ? 17.944 -13.963 -26.494 1.00 98.00 123 ILE A CA 1
ATOM 1004 C C . ILE A 1 123 ? 16.544 -13.728 -27.061 1.00 98.00 123 ILE A C 1
ATOM 1006 O O . ILE A 1 123 ? 15.863 -12.783 -26.663 1.00 98.00 123 ILE A O 1
ATOM 1010 N N . LYS A 1 124 ? 16.081 -14.611 -27.958 1.00 98.06 124 LYS A N 1
ATOM 1011 C CA . LYS A 1 124 ? 14.737 -14.526 -28.542 1.00 98.06 124 LYS A CA 1
ATOM 1012 C C . LYS A 1 124 ? 13.648 -14.555 -27.466 1.00 98.06 124 LYS A C 1
ATOM 1014 O O . LYS A 1 124 ? 12.684 -13.802 -27.572 1.00 98.06 124 LYS A O 1
ATOM 1019 N N . LEU A 1 125 ? 13.791 -15.397 -26.441 1.00 97.62 1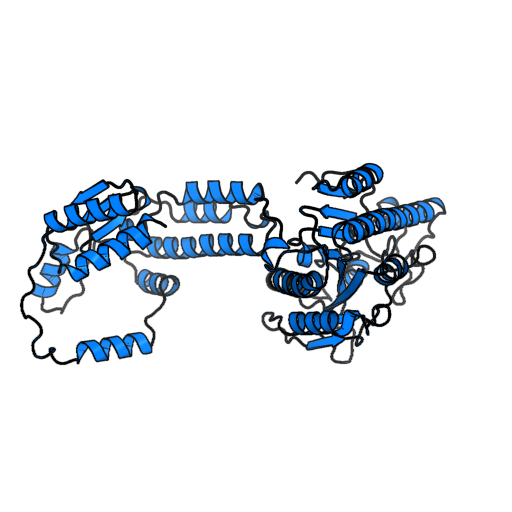25 LEU A N 1
ATOM 1020 C CA . LEU A 1 125 ? 12.803 -15.501 -25.366 1.00 97.62 125 LEU A CA 1
ATOM 1021 C C . LEU A 1 125 ? 12.824 -14.280 -24.431 1.00 97.62 125 LEU A C 1
ATOM 1023 O O . LEU A 1 125 ? 11.754 -13.757 -24.127 1.00 97.62 125 LEU A O 1
ATOM 1027 N N . CYS A 1 126 ? 14.003 -13.774 -24.049 1.00 98.06 126 CYS A N 1
ATOM 1028 C CA . CYS A 1 126 ? 14.133 -12.516 -23.298 1.00 98.06 126 CYS A CA 1
ATOM 1029 C C . CYS A 1 126 ? 13.453 -11.353 -24.038 1.00 98.06 126 CYS A C 1
ATOM 1031 O O . CYS A 1 126 ? 12.572 -10.690 -23.491 1.00 98.06 126 CYS A O 1
ATOM 1033 N N . LYS A 1 127 ? 13.776 -11.168 -25.327 1.00 98.38 127 LYS A N 1
ATOM 1034 C CA . LYS A 1 127 ? 13.172 -10.114 -26.158 1.00 98.38 127 LYS A CA 1
ATOM 1035 C C . LYS A 1 127 ? 11.663 -10.292 -26.339 1.00 98.38 127 LYS A C 1
ATOM 1037 O O . LYS A 1 127 ? 10.934 -9.308 -26.388 1.00 98.38 127 LYS A O 1
ATOM 1042 N N . ALA A 1 128 ? 11.165 -11.528 -26.401 1.00 98.25 128 ALA A N 1
ATOM 1043 C CA . ALA A 1 128 ? 9.728 -11.789 -26.475 1.00 98.25 128 ALA A CA 1
ATOM 1044 C C . ALA A 1 128 ? 8.990 -11.405 -25.179 1.00 98.25 128 ALA A C 1
ATOM 1046 O O . ALA A 1 128 ? 7.879 -10.874 -25.251 1.00 98.25 128 ALA A O 1
ATOM 1047 N N . LYS A 1 129 ? 9.589 -11.646 -24.004 1.00 98.25 129 LYS A N 1
ATOM 1048 C CA . LYS A 1 129 ? 9.025 -11.229 -22.709 1.00 98.25 129 LYS A CA 1
ATOM 1049 C C . LYS A 1 129 ? 9.015 -9.700 -22.580 1.00 98.25 129 LYS A C 1
ATOM 1051 O O . LYS A 1 129 ? 7.953 -9.142 -22.309 1.00 98.25 129 LYS A O 1
ATOM 1056 N N . HIS A 1 130 ? 10.125 -9.037 -22.921 1.00 98.69 130 HIS A N 1
ATOM 1057 C CA . HIS A 1 130 ? 10.222 -7.570 -23.022 1.00 98.69 130 HIS A CA 1
ATOM 1058 C C . HIS A 1 130 ? 9.140 -6.981 -23.945 1.00 98.69 130 HIS A C 1
ATOM 1060 O O . HIS A 1 130 ? 8.330 -6.159 -23.520 1.00 98.69 130 HIS A O 1
ATOM 1066 N N . ALA A 1 131 ? 9.018 -7.493 -25.173 1.00 98.56 131 ALA A N 1
ATOM 1067 C CA . ALA A 1 131 ? 7.999 -7.037 -26.119 1.00 98.56 131 ALA A CA 1
ATOM 1068 C C . ALA A 1 131 ? 6.560 -7.290 -25.630 1.00 98.56 131 ALA A C 1
ATOM 1070 O O . ALA A 1 131 ? 5.649 -6.529 -25.955 1.00 98.56 131 ALA A O 1
ATOM 1071 N N . SER A 1 132 ? 6.329 -8.356 -24.856 1.00 98.44 132 SER A N 1
ATOM 1072 C CA . SER A 1 132 ? 5.007 -8.653 -24.288 1.00 98.44 132 SER A CA 1
ATOM 1073 C C . SER A 1 132 ? 4.580 -7.600 -23.266 1.00 98.44 132 SER A C 1
ATOM 1075 O O . SER A 1 132 ? 3.418 -7.200 -23.278 1.00 98.44 132 SER A O 1
ATOM 1077 N N . TYR A 1 133 ? 5.508 -7.120 -22.430 1.00 98.75 133 TYR A N 1
ATOM 1078 C CA . TYR A 1 133 ? 5.254 -6.012 -21.504 1.00 98.75 133 TYR A CA 1
ATOM 1079 C C . TYR A 1 133 ? 4.840 -4.750 -22.269 1.00 98.75 133 TYR A C 1
ATOM 1081 O O . TYR A 1 133 ? 3.771 -4.198 -22.014 1.00 98.75 133 TYR A O 1
ATOM 1089 N N . TYR A 1 134 ? 5.618 -4.355 -23.280 1.00 98.81 134 TYR A N 1
ATOM 1090 C CA . TYR A 1 134 ? 5.343 -3.136 -24.043 1.00 98.81 134 TYR A CA 1
ATOM 1091 C C . TYR A 1 134 ? 4.042 -3.186 -24.845 1.00 98.81 134 TYR A C 1
ATOM 1093 O O . TYR A 1 134 ? 3.353 -2.174 -24.942 1.00 98.81 134 TYR A O 1
ATOM 1101 N N . LYS A 1 135 ? 3.631 -4.361 -25.341 1.00 98.75 135 LYS A N 1
ATOM 1102 C CA . LYS A 1 135 ? 2.299 -4.537 -25.947 1.00 98.75 135 LYS A CA 1
ATOM 1103 C C . LYS A 1 135 ? 1.170 -4.237 -24.959 1.00 98.75 135 LYS A C 1
ATOM 1105 O O . LYS A 1 135 ? 0.190 -3.601 -25.335 1.00 98.75 135 LYS A O 1
ATOM 1110 N N . VAL A 1 136 ? 1.304 -4.680 -23.707 1.00 98.75 136 VAL A N 1
ATOM 1111 C CA . VAL A 1 136 ? 0.308 -4.413 -22.658 1.00 98.75 136 VAL A CA 1
ATOM 1112 C C . VAL A 1 136 ? 0.333 -2.955 -22.221 1.00 98.75 136 VAL A C 1
ATOM 1114 O O . VAL A 1 136 ? -0.735 -2.360 -22.115 1.00 98.75 136 VAL A O 1
ATOM 1117 N N . VAL A 1 137 ? 1.517 -2.367 -22.012 1.00 98.81 137 VAL A N 1
ATOM 1118 C CA . VAL A 1 137 ? 1.656 -0.935 -21.695 1.00 98.81 137 VAL A CA 1
ATOM 1119 C C . VAL A 1 137 ? 1.000 -0.092 -22.779 1.00 98.81 137 VAL A C 1
ATOM 1121 O O . VAL A 1 137 ? 0.152 0.736 -22.468 1.00 98.81 137 VAL A O 1
ATOM 1124 N N . HIS A 1 138 ? 1.318 -0.351 -24.047 1.00 98.88 138 HIS A N 1
ATOM 1125 C CA . HIS A 1 138 ? 0.740 0.380 -25.166 1.00 98.88 138 HIS A CA 1
ATOM 1126 C C . HIS A 1 138 ? -0.791 0.290 -25.172 1.00 98.88 138 HIS A C 1
ATOM 1128 O O . HIS A 1 138 ? -1.468 1.313 -25.205 1.00 98.88 138 HIS A O 1
ATOM 1134 N N . ALA A 1 139 ? -1.350 -0.921 -25.080 1.00 98.81 139 ALA A N 1
ATOM 1135 C CA . ALA A 1 139 ? -2.798 -1.108 -25.062 1.00 98.81 139 ALA A CA 1
ATOM 1136 C C . ALA A 1 139 ? -3.466 -0.420 -23.861 1.00 98.81 139 ALA A C 1
ATOM 1138 O O . ALA A 1 139 ? -4.532 0.178 -24.006 1.00 98.81 139 ALA A O 1
ATOM 1139 N N . LEU A 1 140 ? -2.847 -0.489 -22.677 1.00 98.88 140 LEU A N 1
ATOM 1140 C CA . LEU A 1 140 ? -3.377 0.131 -21.468 1.00 98.88 140 LEU A CA 1
ATOM 1141 C C . LEU A 1 140 ? -3.377 1.656 -21.576 1.00 98.88 140 LEU A C 1
ATOM 1143 O O . LEU A 1 140 ? -4.418 2.264 -21.351 1.00 98.88 140 LEU A O 1
ATOM 1147 N N . ILE A 1 141 ? -2.247 2.271 -21.930 1.00 98.75 141 ILE A N 1
ATOM 1148 C CA . ILE A 1 141 ? -2.146 3.732 -22.032 1.00 98.75 141 ILE A CA 1
ATOM 1149 C C . ILE A 1 141 ? -3.053 4.258 -23.148 1.00 98.75 141 ILE A C 1
ATOM 1151 O O . ILE A 1 141 ? -3.809 5.196 -22.908 1.00 98.75 141 ILE A O 1
ATOM 1155 N N . ALA A 1 142 ? -3.100 3.587 -24.306 1.00 98.69 142 ALA A N 1
ATOM 1156 C CA . ALA A 1 142 ? -4.046 3.914 -25.374 1.00 98.69 142 ALA A CA 1
ATOM 1157 C C . ALA A 1 142 ? -5.500 3.877 -24.877 1.00 98.69 142 ALA A C 1
ATOM 1159 O O . ALA A 1 142 ? -6.287 4.785 -25.154 1.00 98.69 142 ALA A O 1
ATOM 1160 N N . LYS A 1 143 ? -5.861 2.854 -24.087 1.00 98.38 143 LYS A N 1
ATOM 1161 C CA . LYS A 1 143 ? -7.191 2.760 -23.481 1.00 98.38 143 LYS A CA 1
ATOM 1162 C C . LYS A 1 143 ? -7.451 3.926 -22.526 1.00 98.38 143 LYS A C 1
ATOM 1164 O O . LYS A 1 143 ? -8.525 4.519 -22.601 1.00 98.38 143 LYS A O 1
ATOM 1169 N N . LEU A 1 144 ? -6.497 4.281 -21.666 1.00 98.12 144 LEU A N 1
ATOM 1170 C CA . LEU A 1 144 ? -6.644 5.395 -20.725 1.00 98.12 144 LEU A CA 1
ATOM 1171 C C . LEU A 1 144 ? -6.785 6.746 -21.437 1.00 98.12 144 LEU A C 1
ATOM 1173 O O . LEU A 1 144 ? -7.709 7.492 -21.110 1.00 98.12 144 LEU A O 1
ATOM 1177 N N . GLU A 1 145 ? -5.959 7.038 -22.446 1.00 97.25 145 GLU A N 1
ATOM 1178 C CA . GLU A 1 145 ? -6.116 8.255 -23.251 1.00 97.25 145 GLU A CA 1
ATOM 1179 C C . GLU A 1 145 ? -7.462 8.281 -23.982 1.00 97.25 145 GLU A C 1
ATOM 1181 O O . GLU A 1 145 ? -8.137 9.306 -23.964 1.00 97.25 145 GLU A O 1
ATOM 1186 N N . SER A 1 146 ? -7.917 7.153 -24.545 1.00 96.56 146 SER A N 1
ATOM 1187 C CA . SER A 1 146 ? -9.223 7.089 -25.220 1.00 96.56 146 SER A CA 1
ATOM 1188 C C . SER A 1 146 ? -10.403 7.368 -24.283 1.00 96.56 146 SER A C 1
ATOM 1190 O O . SER A 1 146 ? -11.416 7.921 -24.705 1.00 96.56 146 SER A O 1
ATOM 1192 N N . MET A 1 147 ? -10.286 6.985 -23.007 1.00 95.62 147 MET A N 1
ATOM 1193 C CA . MET A 1 147 ? -11.354 7.145 -22.020 1.00 95.62 147 MET A CA 1
ATOM 1194 C C . MET A 1 147 ? -11.369 8.534 -21.387 1.00 95.62 147 MET A C 1
ATOM 1196 O O . MET A 1 147 ? -12.442 9.038 -21.060 1.00 95.62 147 MET A O 1
ATOM 1200 N N . PHE A 1 148 ? -10.194 9.128 -21.169 1.00 96.31 148 PHE A N 1
ATOM 1201 C CA . PHE A 1 148 ? -10.059 10.320 -20.330 1.00 96.31 148 PHE A CA 1
ATOM 1202 C C . PHE A 1 148 ? -9.449 11.529 -21.050 1.00 96.31 148 PHE A C 1
ATOM 1204 O O . PHE A 1 148 ? -9.436 12.615 -20.481 1.00 96.31 148 PHE A O 1
ATOM 1211 N N . GLY A 1 149 ? -8.963 11.371 -22.282 1.00 95.56 149 GLY A N 1
ATOM 1212 C CA . GLY A 1 149 ? -8.259 12.408 -23.047 1.00 95.56 149 GLY A CA 1
ATOM 1213 C C . GLY A 1 149 ? -6.772 12.552 -22.696 1.00 95.56 149 GLY A C 1
ATOM 1214 O O . GLY A 1 149 ? -6.056 13.291 -23.366 1.00 95.56 149 GLY A O 1
ATOM 1215 N N . GLY A 1 150 ? -6.299 11.838 -21.673 1.00 96.06 150 GLY A N 1
ATOM 1216 C CA . GLY A 1 150 ? -4.918 11.836 -21.198 1.00 96.06 150 GLY A CA 1
ATOM 1217 C C . GLY A 1 150 ? -4.777 11.000 -19.928 1.00 96.06 150 GLY A C 1
ATOM 1218 O O . GLY A 1 150 ? -5.778 10.637 -19.302 1.00 96.06 150 GLY A O 1
ATOM 1219 N N . CYS A 1 151 ? -3.547 10.681 -19.530 1.00 97.81 151 CYS A N 1
ATOM 1220 C CA . CYS A 1 151 ? -3.301 9.994 -18.262 1.00 97.81 151 CYS A CA 1
ATOM 1221 C C . CYS A 1 151 ? -1.931 10.330 -17.660 1.00 97.81 151 CYS A C 1
ATOM 1223 O O . CYS A 1 151 ? -1.082 10.944 -18.302 1.00 97.81 151 CYS A O 1
ATOM 1225 N N . ILE A 1 152 ? -1.722 9.938 -16.405 1.00 98.62 152 ILE A N 1
ATOM 1226 C CA . ILE A 1 152 ? -0.424 10.049 -15.736 1.00 98.62 152 ILE A CA 1
ATOM 1227 C C . ILE A 1 152 ? 0.106 8.672 -15.322 1.00 98.62 152 ILE A C 1
ATOM 1229 O O . ILE A 1 152 ? -0.618 7.849 -14.762 1.00 98.62 152 ILE A O 1
ATOM 1233 N N . VAL A 1 153 ? 1.378 8.409 -15.603 1.00 98.88 153 VAL A N 1
ATOM 1234 C CA . VAL A 1 153 ? 2.067 7.158 -15.274 1.00 98.88 153 VAL A CA 1
ATOM 1235 C C . VAL A 1 153 ? 3.086 7.435 -14.181 1.00 98.88 153 VAL A C 1
ATOM 1237 O O . VAL A 1 153 ? 4.041 8.177 -14.392 1.00 98.88 153 VAL A O 1
ATOM 1240 N N . TYR A 1 154 ? 2.903 6.829 -13.013 1.00 98.88 154 TYR A N 1
ATOM 1241 C CA . TYR A 1 154 ? 3.896 6.866 -11.939 1.00 98.88 154 TYR A CA 1
ATOM 1242 C C . TYR A 1 154 ? 4.841 5.684 -12.104 1.00 98.88 154 TYR A C 1
ATOM 1244 O O . TYR A 1 154 ? 4.465 4.557 -11.777 1.00 98.88 154 TYR A O 1
ATOM 1252 N N . ASP A 1 155 ? 6.038 5.940 -12.621 1.00 98.75 155 ASP A N 1
ATOM 1253 C CA . ASP A 1 155 ? 7.052 4.912 -12.829 1.00 98.75 155 ASP A CA 1
ATOM 1254 C C . ASP A 1 155 ? 7.995 4.886 -11.629 1.00 98.75 155 ASP A C 1
ATOM 1256 O O . ASP A 1 155 ? 8.824 5.781 -11.467 1.00 98.75 155 ASP A O 1
ATOM 1260 N N . ILE A 1 156 ? 7.774 3.925 -10.732 1.00 98.81 156 ILE A N 1
ATOM 1261 C CA . ILE A 1 156 ? 8.410 3.853 -9.419 1.00 98.81 156 ILE A CA 1
ATOM 1262 C C . ILE A 1 156 ? 9.617 2.920 -9.472 1.00 98.81 156 ILE A C 1
ATOM 1264 O O . ILE A 1 156 ? 9.488 1.734 -9.775 1.00 98.81 156 ILE A O 1
ATOM 1268 N N . HIS A 1 157 ? 10.761 3.474 -9.090 1.00 98.81 157 HIS A N 1
ATOM 1269 C CA . HIS A 1 157 ? 12.074 2.838 -9.049 1.00 98.81 157 HIS A CA 1
ATOM 1270 C C . HIS A 1 157 ? 12.737 3.086 -7.697 1.00 98.81 157 HIS A C 1
ATOM 1272 O O . HIS A 1 157 ? 12.251 3.886 -6.889 1.00 98.81 157 HIS A O 1
ATOM 1278 N N . SER A 1 158 ? 13.853 2.416 -7.437 1.00 98.44 158 SER A N 1
ATOM 1279 C CA . SER A 1 158 ? 14.656 2.628 -6.240 1.00 98.44 158 SER A CA 1
ATOM 1280 C C . SER A 1 158 ? 16.149 2.654 -6.538 1.00 98.44 158 SER A C 1
ATOM 1282 O O . SER A 1 158 ? 16.610 2.211 -7.581 1.00 98.44 158 SER A O 1
ATOM 1284 N N . TYR A 1 159 ? 16.950 3.135 -5.589 1.00 97.88 159 TYR A N 1
ATOM 1285 C CA . TYR A 1 159 ? 18.396 3.126 -5.781 1.00 97.88 159 TYR A CA 1
ATOM 1286 C C . TYR A 1 159 ? 19.198 3.007 -4.496 1.00 97.88 159 TYR A C 1
ATOM 1288 O O . TYR A 1 159 ? 18.787 3.420 -3.406 1.00 97.88 159 TYR A O 1
ATOM 1296 N N . ASN A 1 160 ? 20.405 2.470 -4.671 1.00 97.12 160 ASN A N 1
ATOM 1297 C CA . ASN A 1 160 ? 21.398 2.352 -3.618 1.00 97.12 160 ASN A CA 1
ATOM 1298 C C . ASN A 1 160 ? 22.078 3.693 -3.382 1.00 97.12 160 ASN A C 1
ATOM 1300 O O . ASN A 1 160 ? 22.689 4.283 -4.278 1.00 97.12 160 ASN A O 1
ATOM 1304 N N . SER A 1 161 ? 21.998 4.147 -2.148 1.00 95.25 161 SER A N 1
ATOM 1305 C CA . SER A 1 161 ? 22.526 5.417 -1.701 1.00 95.25 161 SER A CA 1
ATOM 1306 C C . SER A 1 161 ? 23.876 5.322 -1.018 1.00 95.25 161 SER A C 1
ATOM 1308 O O . SER A 1 161 ? 24.644 6.274 -1.107 1.00 95.25 161 SER A O 1
ATOM 1310 N N . LYS A 1 162 ? 24.208 4.179 -0.402 1.00 94.44 162 LYS A N 1
ATOM 1311 C CA . LYS A 1 162 ? 25.471 4.003 0.335 1.00 94.44 162 LYS A CA 1
ATOM 1312 C C . LYS A 1 162 ? 26.711 4.110 -0.558 1.00 94.44 162 LYS A C 1
ATOM 1314 O O . LYS A 1 162 ? 27.798 4.346 -0.049 1.00 94.44 162 LYS A O 1
ATOM 1319 N N . ARG A 1 163 ? 26.555 3.932 -1.876 1.00 94.00 163 ARG A N 1
ATOM 1320 C CA . ARG A 1 163 ? 27.646 4.061 -2.858 1.00 94.00 163 ARG A CA 1
ATOM 1321 C C . ARG A 1 163 ? 27.987 5.506 -3.233 1.00 94.00 163 ARG A C 1
ATOM 1323 O O . ARG A 1 163 ? 28.944 5.717 -3.967 1.00 94.00 163 ARG A O 1
ATOM 1330 N N . TRP A 1 164 ? 27.185 6.481 -2.809 1.00 94.25 164 TRP A N 1
ATOM 1331 C CA . TRP A 1 164 ? 27.411 7.886 -3.131 1.00 94.25 164 TRP A CA 1
ATOM 1332 C C . TRP A 1 164 ? 28.223 8.559 -2.028 1.00 94.25 164 TRP A C 1
ATOM 1334 O O . TRP A 1 164 ? 27.883 8.468 -0.853 1.00 94.25 164 TRP A O 1
ATOM 1344 N N . GLU A 1 165 ? 29.266 9.287 -2.421 1.00 94.62 165 GLU A N 1
ATOM 1345 C CA . GLU A 1 165 ? 30.123 10.056 -1.501 1.00 94.62 165 GLU A CA 1
ATOM 1346 C C . GLU A 1 165 ? 29.526 11.421 -1.118 1.00 94.62 165 GLU A C 1
ATOM 1348 O O . GLU A 1 165 ? 30.068 12.143 -0.285 1.00 94.62 165 GLU A O 1
ATOM 1353 N N . ARG A 1 166 ? 28.395 11.783 -1.730 1.00 95.50 166 ARG A N 1
ATOM 1354 C CA . ARG A 1 166 ? 27.657 13.026 -1.488 1.00 95.50 166 ARG A CA 1
ATOM 1355 C C . ARG A 1 166 ? 26.275 12.731 -0.931 1.00 95.50 166 ARG A C 1
ATOM 1357 O O . ARG A 1 166 ? 25.737 11.643 -1.143 1.00 95.50 166 ARG A O 1
ATOM 1364 N N . ASP A 1 167 ? 25.658 13.735 -0.315 1.00 93.62 167 ASP A N 1
ATOM 1365 C CA . ASP A 1 167 ? 24.242 13.628 0.008 1.00 93.62 167 ASP A CA 1
ATOM 1366 C C . ASP A 1 167 ? 23.402 13.542 -1.277 1.00 93.62 167 ASP A C 1
ATOM 1368 O O . ASP A 1 167 ? 23.658 14.205 -2.293 1.00 93.62 167 ASP A O 1
ATOM 1372 N N . VAL A 1 168 ? 22.412 12.661 -1.227 1.00 97.69 168 VAL A N 1
ATOM 1373 C CA . VAL A 1 168 ? 21.489 12.361 -2.319 1.00 97.69 168 VAL A CA 1
ATOM 1374 C C . VAL A 1 168 ? 20.076 12.366 -1.750 1.00 97.69 168 VAL A C 1
ATOM 1376 O O . VAL A 1 168 ? 19.884 11.894 -0.618 1.00 97.69 168 VAL A O 1
ATOM 1379 N N . PRO A 1 169 ? 19.090 12.869 -2.512 1.00 98.19 169 PRO A N 1
ATOM 1380 C CA . PRO A 1 169 ? 17.725 13.024 -2.027 1.00 98.19 169 PRO A CA 1
ATOM 1381 C C . PRO A 1 169 ? 17.120 11.693 -1.550 1.00 98.19 169 PRO A C 1
ATOM 1383 O O . PRO A 1 169 ? 17.615 10.611 -1.850 1.00 98.19 169 PRO A O 1
ATOM 1386 N N . LEU A 1 170 ? 16.045 11.759 -0.771 1.00 98.50 170 LEU A N 1
ATOM 1387 C CA . LEU A 1 170 ? 15.188 10.606 -0.502 1.00 98.50 170 LEU A CA 1
ATOM 1388 C C . LEU A 1 170 ? 14.375 10.242 -1.749 1.00 98.50 170 LEU A C 1
ATOM 1390 O O . LEU A 1 170 ? 14.229 9.062 -2.055 1.00 98.50 170 LEU A O 1
ATOM 1394 N N . PHE A 1 171 ? 13.870 11.256 -2.455 1.00 98.75 171 PHE A N 1
ATOM 1395 C CA . PHE A 1 171 ? 13.127 11.091 -3.698 1.00 98.75 171 PHE A CA 1
ATOM 1396 C C . PHE A 1 171 ? 13.752 11.910 -4.822 1.00 98.75 171 PHE A C 1
ATOM 1398 O O . PHE A 1 171 ? 14.012 13.102 -4.662 1.00 98.75 171 PHE A O 1
ATOM 1405 N N . ASN A 1 172 ? 13.940 11.293 -5.980 1.00 98.75 172 ASN A N 1
ATOM 1406 C CA . ASN A 1 172 ? 14.391 11.972 -7.185 1.00 98.75 172 ASN A CA 1
ATOM 1407 C C . ASN A 1 172 ? 13.345 11.803 -8.293 1.00 98.75 172 ASN A C 1
ATOM 1409 O O . ASN A 1 172 ? 12.949 10.680 -8.593 1.00 98.75 172 ASN A O 1
ATOM 1413 N N . ILE A 1 173 ? 12.951 12.895 -8.946 1.00 98.69 173 ILE A N 1
ATOM 1414 C CA . ILE A 1 173 ? 12.065 12.864 -10.117 1.00 98.69 173 ILE A CA 1
ATOM 1415 C C . ILE A 1 173 ? 12.890 13.150 -11.375 1.00 98.69 173 ILE A C 1
ATOM 1417 O O . ILE A 1 173 ? 13.551 14.182 -11.466 1.00 98.69 173 ILE A O 1
ATOM 1421 N N . GLY A 1 174 ? 12.848 12.246 -12.349 1.00 98.31 174 GLY A N 1
ATOM 1422 C CA . GLY A 1 174 ? 13.473 12.434 -13.655 1.00 98.31 174 GLY A CA 1
ATOM 1423 C C . GLY A 1 174 ? 12.516 13.075 -14.661 1.00 98.31 174 GLY A C 1
ATOM 1424 O O . GLY A 1 174 ? 11.443 12.525 -14.902 1.00 98.31 174 GLY A O 1
ATOM 1425 N N . THR A 1 175 ? 12.889 14.210 -15.257 1.00 97.75 175 THR A N 1
ATOM 1426 C CA . THR A 1 175 ? 11.998 15.004 -16.130 1.00 97.75 175 THR A CA 1
ATOM 1427 C C . THR A 1 175 ? 12.622 15.460 -17.450 1.00 97.75 175 THR A C 1
ATOM 1429 O O . THR A 1 175 ? 11.996 16.215 -18.188 1.00 97.75 175 THR A O 1
ATOM 1432 N N . GLU A 1 176 ? 13.837 15.027 -17.786 1.00 96.88 176 GLU A N 1
ATOM 1433 C CA . GLU A 1 176 ? 14.534 15.504 -18.991 1.00 96.88 176 GLU A CA 1
ATOM 1434 C C . GLU A 1 176 ? 13.784 15.162 -20.287 1.00 96.88 176 GLU A C 1
ATOM 1436 O O . GLU A 1 176 ? 13.741 15.969 -21.210 1.00 96.88 176 GLU A O 1
ATOM 1441 N N . ASN A 1 177 ? 13.134 13.997 -20.320 1.00 95.00 177 ASN A N 1
ATOM 1442 C CA . ASN A 1 177 ? 12.427 13.476 -21.490 1.00 95.00 177 ASN A CA 1
ATOM 1443 C C . ASN A 1 177 ? 10.899 13.671 -21.420 1.00 95.00 177 ASN A C 1
ATOM 1445 O O . ASN A 1 177 ? 10.156 12.920 -22.051 1.00 95.00 177 ASN A O 1
ATOM 1449 N N . VAL A 1 178 ? 10.403 14.639 -20.641 1.00 95.75 178 VAL A N 1
ATOM 1450 C CA . VAL A 1 178 ? 8.970 14.991 -20.619 1.00 95.75 178 VAL A CA 1
ATOM 1451 C C . VAL A 1 178 ? 8.754 16.446 -21.020 1.00 95.75 178 VAL A C 1
ATOM 1453 O O . VAL A 1 178 ? 9.646 17.282 -20.889 1.00 95.75 178 VAL A O 1
ATOM 1456 N N . ASP A 1 179 ? 7.546 16.774 -21.484 1.00 95.56 179 ASP A N 1
ATOM 1457 C CA . ASP A 1 179 ? 7.165 18.156 -21.790 1.00 95.56 179 ASP A CA 1
ATOM 1458 C C . ASP A 1 179 ? 6.988 18.967 -20.495 1.00 95.56 179 ASP A C 1
ATOM 1460 O O . ASP A 1 179 ? 5.896 19.106 -19.934 1.00 95.56 179 ASP A O 1
ATOM 1464 N N . THR A 1 180 ? 8.104 19.498 -20.000 1.00 94.12 180 THR A N 1
ATOM 1465 C CA . THR A 1 180 ? 8.164 20.297 -18.772 1.00 94.12 180 THR A CA 1
ATOM 1466 C C . THR A 1 180 ? 7.443 21.633 -18.888 1.00 94.12 180 THR A C 1
ATOM 1468 O O . THR A 1 180 ? 7.123 22.214 -17.857 1.00 94.12 180 THR A O 1
ATOM 1471 N N . LYS A 1 181 ? 7.130 22.114 -20.101 1.00 95.94 181 LYS A N 1
ATOM 1472 C CA . LYS A 1 181 ? 6.315 23.322 -20.283 1.00 95.94 181 LYS A CA 1
ATOM 1473 C C . LYS A 1 181 ? 4.843 23.002 -20.070 1.00 95.94 181 LYS A C 1
ATOM 1475 O O . LYS A 1 181 ? 4.177 23.677 -19.291 1.00 95.94 181 LYS A O 1
ATOM 1480 N N . ARG A 1 182 ? 4.342 21.947 -20.717 1.00 96.69 182 ARG A N 1
ATOM 1481 C CA . ARG A 1 182 ? 2.941 21.521 -20.602 1.00 96.69 182 ARG A CA 1
ATOM 1482 C C . ARG A 1 182 ? 2.596 21.001 -19.207 1.00 96.69 182 ARG A C 1
ATOM 1484 O O . ARG A 1 182 ? 1.495 21.244 -18.716 1.00 96.69 182 ARG A O 1
ATOM 1491 N N . TYR A 1 183 ? 3.517 20.275 -18.575 1.00 97.56 183 TYR A N 1
ATOM 1492 C CA . TYR A 1 183 ? 3.258 19.565 -17.321 1.00 97.56 183 TYR A CA 1
ATOM 1493 C C . TYR A 1 183 ? 3.909 20.196 -16.080 1.00 97.56 183 TYR A C 1
ATOM 1495 O O . TYR A 1 183 ? 3.881 19.570 -15.017 1.00 97.56 183 TYR A O 1
ATOM 1503 N N . ALA A 1 184 ? 4.436 21.424 -16.183 1.00 97.69 184 ALA A N 1
ATOM 1504 C CA . ALA A 1 184 ? 5.155 22.130 -15.113 1.00 97.69 184 ALA A CA 1
ATOM 1505 C C . ALA A 1 184 ? 4.457 22.031 -13.745 1.00 97.69 184 ALA A C 1
ATOM 1507 O O . ALA A 1 184 ? 5.024 21.485 -12.799 1.00 97.69 184 ALA A O 1
ATOM 1508 N N . ASP A 1 185 ? 3.197 22.474 -13.654 1.00 98.12 185 ASP A N 1
ATOM 1509 C CA . ASP A 1 185 ? 2.471 22.496 -12.377 1.00 98.12 185 ASP A CA 1
ATOM 1510 C C . ASP A 1 185 ? 2.256 21.095 -11.801 1.00 98.12 185 ASP A C 1
ATOM 1512 O O . ASP A 1 185 ? 2.254 20.905 -10.589 1.00 98.12 185 ASP A O 1
ATOM 1516 N N . THR A 1 186 ? 2.031 20.098 -12.663 1.00 98.44 186 THR A N 1
ATOM 1517 C CA . THR A 1 186 ? 1.778 18.721 -12.222 1.00 98.44 186 THR A CA 1
ATOM 1518 C C . THR A 1 186 ? 3.055 18.092 -11.672 1.00 98.44 186 THR A C 1
ATOM 1520 O O . THR A 1 186 ? 3.000 17.387 -10.663 1.00 98.44 186 THR A O 1
ATOM 1523 N N . ILE A 1 187 ? 4.199 18.366 -12.304 1.00 98.69 187 ILE A N 1
ATOM 1524 C CA . ILE A 1 187 ? 5.522 17.929 -11.844 1.00 98.69 187 ILE A CA 1
ATOM 1525 C C . ILE A 1 187 ? 5.863 18.601 -10.510 1.00 98.69 187 ILE A C 1
ATOM 1527 O O . ILE A 1 187 ? 6.280 17.926 -9.570 1.00 98.69 187 ILE A O 1
ATOM 1531 N N . GLU A 1 188 ? 5.632 19.908 -10.391 1.00 98.56 188 GLU A N 1
ATOM 1532 C CA . GLU A 1 188 ? 5.899 20.644 -9.154 1.00 98.56 188 GLU A CA 1
ATOM 1533 C C . GLU A 1 188 ? 4.974 20.190 -8.014 1.00 98.56 188 GLU A C 1
ATOM 1535 O O . GLU A 1 188 ? 5.436 19.916 -6.907 1.00 98.56 188 GLU A O 1
ATOM 1540 N N . HIS A 1 189 ? 3.682 19.977 -8.287 1.00 98.69 189 HIS A N 1
ATOM 1541 C CA . HIS A 1 189 ? 2.764 19.391 -7.309 1.00 98.69 189 HIS A CA 1
ATOM 1542 C C . HIS A 1 189 ? 3.220 17.991 -6.868 1.00 98.69 189 HIS A C 1
ATOM 1544 O O . HIS A 1 189 ? 3.083 17.631 -5.700 1.00 98.69 189 HIS A O 1
ATOM 1550 N N . TRP A 1 190 ? 3.775 17.177 -7.775 1.00 98.81 190 TRP A N 1
ATOM 1551 C CA . TRP A 1 190 ? 4.319 15.864 -7.415 1.00 98.81 190 TRP A CA 1
ATOM 1552 C C . TRP A 1 190 ? 5.528 15.984 -6.487 1.00 98.81 190 TRP A C 1
ATOM 1554 O O . TRP A 1 190 ? 5.571 15.332 -5.442 1.00 98.81 190 TRP A O 1
ATOM 1564 N N . LYS A 1 191 ? 6.467 16.879 -6.812 1.00 98.75 191 LYS A N 1
ATOM 1565 C CA . LYS A 1 191 ? 7.616 17.197 -5.958 1.00 98.75 191 LYS A CA 1
ATOM 1566 C C . LYS A 1 191 ? 7.176 17.630 -4.558 1.00 98.75 191 LYS A C 1
ATOM 1568 O O . LYS A 1 191 ? 7.756 17.176 -3.570 1.00 98.75 191 LYS A O 1
ATOM 1573 N N . GLN A 1 192 ? 6.141 18.462 -4.452 1.00 98.62 192 GLN A N 1
ATOM 1574 C CA . GLN A 1 192 ? 5.594 18.919 -3.170 1.00 98.62 192 GLN A CA 1
ATOM 1575 C C . GLN A 1 192 ? 4.955 17.779 -2.368 1.00 98.62 192 GLN A C 1
ATOM 1577 O O . GLN A 1 192 ? 5.244 17.631 -1.178 1.00 98.62 192 GLN A O 1
ATOM 1582 N N . GLU A 1 193 ? 4.135 16.937 -3.004 1.00 98.69 193 GLU A N 1
ATOM 1583 C CA . GLU A 1 193 ? 3.544 15.763 -2.350 1.00 98.69 193 GLU A CA 1
ATOM 1584 C C . GLU A 1 193 ? 4.628 14.817 -1.807 1.00 98.69 193 GLU A C 1
ATOM 1586 O O . GLU A 1 193 ? 4.539 14.380 -0.657 1.00 98.69 193 GLU A O 1
ATOM 1591 N N . LEU A 1 194 ? 5.688 14.566 -2.585 1.00 98.75 194 LEU A N 1
ATOM 1592 C CA . LEU A 1 194 ? 6.837 13.765 -2.154 1.00 98.75 194 LEU A CA 1
ATOM 1593 C C . LEU A 1 194 ? 7.625 14.430 -1.018 1.00 98.75 194 LEU A C 1
ATOM 1595 O O . LEU A 1 194 ? 7.925 13.770 -0.024 1.00 98.75 194 LEU A O 1
ATOM 1599 N N . SER A 1 195 ? 7.885 15.736 -1.093 1.00 98.44 195 SER A N 1
ATOM 1600 C CA . SER A 1 195 ? 8.598 16.504 -0.054 1.00 98.44 195 SER A CA 1
ATOM 1601 C C . SER A 1 195 ? 7.865 16.509 1.295 1.00 98.44 195 SER A C 1
ATOM 1603 O O . SER A 1 195 ? 8.475 16.609 2.364 1.00 98.44 195 SER A O 1
ATOM 1605 N N . ASN A 1 196 ? 6.538 16.364 1.272 1.00 98.12 196 ASN A N 1
ATOM 1606 C CA . ASN A 1 196 ? 5.692 16.305 2.463 1.00 98.12 196 ASN A CA 1
ATOM 1607 C C . ASN A 1 196 ? 5.647 14.919 3.122 1.00 98.12 196 ASN A C 1
ATOM 1609 O O . ASN A 1 196 ? 5.115 14.774 4.228 1.00 98.12 196 ASN A O 1
ATOM 1613 N N . ILE A 1 197 ? 6.235 13.894 2.501 1.00 98.31 197 ILE A N 1
ATOM 1614 C CA . ILE A 1 197 ? 6.333 12.568 3.108 1.00 98.31 197 ILE A CA 1
ATOM 1615 C C . ILE A 1 197 ? 7.230 12.643 4.351 1.00 98.31 197 ILE A C 1
ATOM 1617 O O . ILE A 1 197 ? 8.304 13.250 4.352 1.00 98.31 197 ILE A O 1
ATOM 1621 N N . ARG A 1 198 ? 6.761 12.030 5.441 1.00 97.56 198 ARG A N 1
ATOM 1622 C CA . ARG A 1 198 ? 7.491 11.877 6.703 1.00 97.56 198 ARG A CA 1
ATOM 1623 C C . ARG A 1 198 ? 7.617 10.394 7.011 1.00 97.56 198 ARG A C 1
ATOM 1625 O O . ARG A 1 198 ? 6.598 9.701 7.075 1.00 97.56 198 ARG A O 1
ATOM 1632 N N . LEU A 1 199 ? 8.856 9.949 7.188 1.00 96.94 199 LEU A N 1
ATOM 1633 C CA . LEU A 1 199 ? 9.226 8.584 7.543 1.00 96.94 199 LEU A CA 1
ATOM 1634 C C . LEU A 1 199 ? 9.950 8.602 8.895 1.00 96.94 199 LEU A C 1
ATOM 1636 O O . LEU A 1 199 ? 10.667 9.552 9.212 1.00 96.94 199 LEU A O 1
ATOM 1640 N N . SER A 1 200 ? 9.748 7.571 9.715 1.00 95.06 200 SER A N 1
ATOM 1641 C CA . SER A 1 200 ? 10.408 7.467 11.020 1.00 95.06 200 SER A CA 1
ATOM 1642 C C . SER A 1 200 ? 11.929 7.485 10.878 1.00 95.06 200 SER A C 1
ATOM 1644 O O . SER A 1 200 ? 12.483 6.645 10.180 1.00 95.06 200 SER A O 1
ATOM 1646 N N . GLN A 1 201 ? 12.583 8.404 11.594 1.00 94.06 201 GLN A N 1
ATOM 1647 C CA . GLN A 1 201 ? 14.048 8.516 11.673 1.00 94.06 201 GLN A CA 1
ATOM 1648 C C . GLN A 1 201 ? 14.751 8.748 10.321 1.00 94.06 201 GLN A C 1
ATOM 1650 O O . GLN A 1 201 ? 15.947 8.509 10.201 1.00 94.06 201 GLN A O 1
ATOM 1655 N N . ILE A 1 202 ? 14.028 9.229 9.305 1.00 96.62 202 ILE A N 1
ATOM 1656 C CA . ILE A 1 202 ? 14.573 9.493 7.970 1.00 96.62 202 ILE A CA 1
ATOM 1657 C C . ILE A 1 202 ? 14.234 10.929 7.576 1.00 96.62 202 ILE A C 1
ATOM 1659 O O . ILE A 1 202 ? 13.063 11.318 7.526 1.00 96.62 202 ILE A O 1
ATOM 1663 N N . THR A 1 203 ? 15.265 11.709 7.264 1.00 95.44 203 THR A N 1
ATOM 1664 C CA . THR A 1 203 ? 15.112 13.052 6.699 1.00 95.44 203 THR A CA 1
ATOM 1665 C C . THR A 1 203 ? 14.698 12.949 5.237 1.00 95.44 203 THR A C 1
ATOM 1667 O O . THR A 1 203 ? 15.271 12.174 4.472 1.00 95.44 203 THR A O 1
ATOM 1670 N N . ASN A 1 204 ? 13.698 13.736 4.843 1.00 97.44 204 ASN A N 1
ATOM 1671 C CA . ASN A 1 204 ? 13.236 13.794 3.464 1.00 97.44 204 ASN A CA 1
ATOM 1672 C C . ASN A 1 204 ? 13.780 15.048 2.776 1.00 97.44 204 ASN A C 1
ATOM 1674 O O . ASN A 1 204 ? 13.448 16.166 3.165 1.00 97.44 204 ASN A O 1
ATOM 1678 N N . HIS A 1 205 ? 14.568 14.822 1.732 1.00 96.31 205 HIS A N 1
ATOM 1679 C CA . HIS A 1 205 ? 14.941 15.806 0.729 1.00 96.31 205 HIS A CA 1
ATOM 1680 C C . HIS A 1 205 ? 14.467 15.282 -0.632 1.00 96.31 205 HIS A C 1
ATOM 1682 O O . HIS A 1 205 ? 14.675 14.108 -0.930 1.00 96.31 205 HIS A O 1
ATOM 1688 N N . THR A 1 206 ? 13.793 16.101 -1.436 1.00 98.38 206 THR A N 1
ATOM 1689 C CA . THR A 1 206 ? 13.243 15.682 -2.734 1.00 98.38 206 THR A CA 1
ATOM 1690 C C . THR A 1 206 ? 13.720 16.626 -3.825 1.00 98.38 206 THR A C 1
ATOM 1692 O O . THR A 1 206 ? 13.505 17.832 -3.726 1.00 98.38 206 THR A O 1
ATOM 1695 N N . ASP A 1 207 ? 14.283 16.063 -4.890 1.00 98.38 207 ASP A N 1
ATOM 1696 C CA . ASP A 1 207 ? 14.844 16.820 -6.007 1.00 98.38 207 ASP A CA 1
ATOM 1697 C C . ASP A 1 207 ? 14.327 16.350 -7.366 1.00 98.38 207 ASP A C 1
ATOM 1699 O O . ASP A 1 207 ? 13.802 15.247 -7.526 1.00 98.38 207 ASP A O 1
ATOM 1703 N N . ILE A 1 208 ? 14.526 17.207 -8.365 1.00 98.50 208 ILE A N 1
ATOM 1704 C CA . ILE A 1 208 ? 14.325 16.901 -9.780 1.00 98.50 208 ILE A CA 1
ATOM 1705 C C . ILE A 1 208 ? 15.707 16.810 -10.435 1.00 98.50 208 ILE A C 1
ATOM 1707 O O . ILE A 1 208 ? 16.528 17.700 -10.230 1.00 98.50 208 ILE A O 1
ATOM 1711 N N . ASN A 1 209 ? 15.950 15.771 -11.238 1.00 98.06 209 ASN A N 1
ATOM 1712 C CA . ASN A 1 209 ? 17.163 15.617 -12.052 1.00 98.06 209 ASN A CA 1
ATOM 1713 C C . ASN A 1 209 ? 18.487 15.726 -11.261 1.00 98.06 209 ASN A C 1
ATOM 1715 O O . ASN A 1 209 ? 19.434 16.355 -11.723 1.00 98.06 209 ASN A O 1
ATOM 1719 N N . ASN A 1 210 ? 18.568 15.131 -10.064 1.00 97.38 210 ASN A N 1
ATOM 1720 C CA . ASN A 1 210 ? 19.780 15.167 -9.233 1.00 97.38 210 ASN A CA 1
ATOM 1721 C C . ASN A 1 210 ? 20.642 13.910 -9.431 1.00 97.38 210 ASN A C 1
ATOM 1723 O O . ASN A 1 210 ? 21.803 13.989 -9.836 1.00 97.38 210 ASN A O 1
ATOM 1727 N N . VAL A 1 211 ? 20.073 12.740 -9.137 1.00 96.69 211 VAL A N 1
ATOM 1728 C CA . VAL A 1 211 ? 20.734 11.435 -9.314 1.00 96.69 211 VAL A CA 1
ATOM 1729 C C . VAL A 1 211 ? 20.317 10.813 -10.643 1.00 96.69 211 VAL A C 1
ATOM 1731 O O . VAL A 1 211 ? 21.156 10.304 -11.384 1.00 96.69 211 VAL A O 1
ATOM 1734 N N . PHE A 1 212 ? 19.027 10.907 -10.971 1.00 97.62 212 PHE A N 1
ATOM 1735 C CA . PHE A 1 212 ? 18.448 10.361 -12.193 1.00 97.62 212 PHE A CA 1
ATOM 1736 C C . PHE A 1 212 ? 17.668 11.434 -12.937 1.00 97.62 212 PHE A C 1
ATOM 1738 O O . PHE A 1 212 ? 16.994 12.260 -12.329 1.00 97.62 212 PHE A O 1
ATOM 1745 N N . TYR A 1 213 ? 17.729 11.385 -14.264 1.00 98.12 213 TYR A N 1
ATOM 1746 C CA . TYR A 1 213 ? 17.223 12.453 -15.126 1.00 98.12 213 TYR A CA 1
ATOM 1747 C C . TYR A 1 213 ? 15.995 12.033 -15.953 1.00 98.12 213 TYR A C 1
ATOM 1749 O O . TYR A 1 213 ? 15.466 12.815 -16.733 1.00 98.12 213 TYR A O 1
ATOM 1757 N N . GLY A 1 214 ? 15.502 10.798 -15.783 1.00 95.81 214 GLY A N 1
ATOM 1758 C CA . GLY A 1 214 ? 14.312 10.311 -16.499 1.00 95.81 214 GLY A CA 1
ATOM 1759 C C . GLY A 1 214 ? 14.606 9.824 -17.921 1.00 95.81 214 GLY A C 1
ATOM 1760 O O . GLY A 1 214 ? 13.814 10.037 -18.829 1.00 95.81 214 GLY A O 1
ATOM 1761 N N . ARG A 1 215 ? 15.751 9.160 -18.120 1.00 96.75 215 ARG A N 1
ATOM 1762 C CA . ARG A 1 215 ? 16.215 8.644 -19.426 1.00 96.75 215 ARG A CA 1
ATOM 1763 C C . ARG A 1 215 ? 15.933 7.150 -19.632 1.00 96.75 215 ARG A C 1
ATOM 1765 O O . ARG A 1 215 ? 16.633 6.473 -20.378 1.00 96.75 215 ARG A O 1
ATOM 1772 N N . GLY A 1 216 ? 14.981 6.608 -18.881 1.00 97.50 216 GLY A N 1
ATOM 1773 C CA . GLY A 1 216 ? 14.595 5.204 -18.962 1.00 97.50 216 GLY A CA 1
ATOM 1774 C C . GLY A 1 216 ? 13.716 4.919 -20.180 1.00 97.50 216 GLY A C 1
ATOM 1775 O O . GLY A 1 216 ? 12.885 5.752 -20.546 1.00 97.50 216 GLY A O 1
ATOM 1776 N N . TYR A 1 217 ? 13.859 3.733 -20.779 1.00 98.50 217 TYR A N 1
ATOM 1777 C CA . TYR A 1 217 ? 13.098 3.353 -21.974 1.00 98.50 217 TYR A CA 1
ATOM 1778 C C . TYR A 1 217 ? 11.585 3.256 -21.723 1.00 98.50 217 TYR A C 1
ATOM 1780 O O . TYR A 1 217 ? 10.797 3.480 -22.635 1.00 98.50 217 TYR A O 1
ATOM 1788 N N . ASN A 1 218 ? 11.138 2.951 -20.499 1.00 98.31 218 ASN A N 1
ATOM 1789 C CA . ASN A 1 218 ? 9.705 2.925 -20.180 1.00 98.31 218 ASN A CA 1
ATOM 1790 C C . ASN A 1 218 ? 9.073 4.318 -20.332 1.00 98.31 218 ASN A C 1
ATOM 1792 O O . ASN A 1 218 ? 8.047 4.458 -20.996 1.00 98.31 218 ASN A O 1
ATOM 1796 N N . LEU A 1 219 ? 9.743 5.349 -19.808 1.00 98.31 219 LEU A N 1
ATOM 1797 C CA . LEU A 1 219 ? 9.360 6.745 -20.009 1.00 98.31 219 LEU A CA 1
ATOM 1798 C C . LEU A 1 219 ? 9.460 7.141 -21.484 1.00 98.31 219 LEU A C 1
ATOM 1800 O O . LEU A 1 219 ? 8.490 7.646 -22.041 1.00 98.31 219 LEU A O 1
ATOM 1804 N N . GLU A 1 220 ? 10.605 6.884 -22.120 1.00 98.19 220 GLU A N 1
ATOM 1805 C CA . GLU A 1 220 ? 10.854 7.234 -23.525 1.00 98.19 220 GLU A CA 1
ATOM 1806 C C . GLU A 1 220 ? 9.783 6.653 -24.458 1.00 98.19 220 GLU A C 1
ATOM 1808 O O . GLU A 1 220 ? 9.201 7.376 -25.270 1.00 98.19 220 GLU A O 1
ATOM 1813 N N . TYR A 1 221 ? 9.484 5.358 -24.314 1.00 98.62 221 TYR A N 1
ATOM 1814 C CA . TYR A 1 221 ? 8.484 4.668 -25.117 1.00 98.62 221 TYR A CA 1
ATOM 1815 C C . TYR A 1 221 ? 7.112 5.324 -24.971 1.00 98.62 221 TYR A C 1
ATOM 1817 O O . TYR A 1 221 ? 6.480 5.639 -25.977 1.00 98.62 221 TYR A O 1
ATOM 1825 N N . ILE A 1 222 ? 6.651 5.552 -23.738 1.00 98.56 222 ILE A N 1
ATOM 1826 C CA . ILE A 1 222 ? 5.319 6.111 -23.492 1.00 98.56 222 ILE A CA 1
ATOM 1827 C C . ILE A 1 222 ? 5.232 7.539 -24.042 1.00 98.56 222 ILE A C 1
ATOM 1829 O O . ILE A 1 222 ? 4.322 7.820 -24.818 1.00 98.56 222 ILE A O 1
ATOM 1833 N N . THR A 1 223 ? 6.196 8.411 -23.731 1.00 97.25 223 THR A N 1
ATOM 1834 C CA . THR A 1 223 ? 6.191 9.805 -24.208 1.00 97.25 223 THR A CA 1
ATOM 1835 C C . THR A 1 223 ? 6.249 9.899 -25.737 1.00 97.25 223 THR A C 1
ATOM 1837 O O . THR A 1 223 ? 5.643 10.790 -26.324 1.00 97.25 223 THR A O 1
ATOM 1840 N N . THR A 1 224 ? 6.940 8.969 -26.404 1.00 97.44 224 THR A N 1
ATOM 1841 C CA . THR A 1 224 ? 7.042 8.957 -27.875 1.00 97.44 224 THR A CA 1
ATOM 1842 C C . THR A 1 224 ? 5.746 8.503 -28.556 1.00 97.44 224 THR A C 1
ATOM 1844 O O . THR A 1 224 ? 5.452 8.940 -29.666 1.00 97.44 224 THR A O 1
ATOM 1847 N N . HIS A 1 225 ? 4.964 7.627 -27.917 1.00 98.38 225 HIS A N 1
ATOM 1848 C CA . HIS A 1 225 ? 3.756 7.046 -28.518 1.00 98.38 225 HIS A CA 1
ATOM 1849 C C . HIS A 1 225 ? 2.454 7.737 -28.085 1.00 98.38 225 HIS A C 1
ATOM 1851 O O . HIS A 1 225 ? 1.439 7.568 -28.760 1.00 98.38 225 HIS A O 1
ATOM 1857 N N . PHE A 1 226 ? 2.465 8.502 -26.989 1.00 98.06 226 PHE A N 1
ATOM 1858 C CA . PHE A 1 226 ? 1.263 9.062 -26.368 1.00 98.06 226 PHE A CA 1
ATOM 1859 C C . PHE A 1 226 ? 1.437 10.547 -26.043 1.00 98.06 226 PHE A C 1
ATOM 1861 O O . PHE A 1 226 ? 2.132 10.927 -25.101 1.00 98.06 226 PHE A O 1
ATOM 1868 N N . ALA A 1 227 ? 0.777 11.407 -26.821 1.00 94.62 227 ALA A N 1
ATOM 1869 C CA . ALA A 1 227 ? 0.950 12.857 -26.734 1.00 94.62 227 ALA A CA 1
ATOM 1870 C C . ALA A 1 227 ? 0.334 13.483 -25.469 1.00 94.62 227 ALA A C 1
ATOM 1872 O O . ALA A 1 227 ? 0.738 14.575 -25.065 1.00 94.62 227 ALA A O 1
ATOM 1873 N N . ASN A 1 228 ? -0.649 12.827 -24.843 1.00 96.25 228 ASN A N 1
ATOM 1874 C CA . ASN A 1 228 ? -1.403 13.350 -23.698 1.00 96.25 228 ASN A CA 1
ATOM 1875 C C . ASN A 1 228 ? -1.132 12.561 -22.409 1.00 96.25 228 ASN A C 1
ATOM 1877 O O . ASN A 1 228 ? -1.927 12.603 -21.465 1.00 96.25 228 ASN A O 1
ATOM 1881 N N . THR A 1 229 ? 0.005 11.866 -22.360 1.00 97.94 229 THR A N 1
ATOM 1882 C CA . THR A 1 229 ? 0.423 11.077 -21.208 1.00 97.94 229 THR A CA 1
ATOM 1883 C C . THR A 1 229 ? 1.678 11.667 -20.576 1.00 97.94 229 THR A C 1
ATOM 1885 O O . THR A 1 229 ? 2.689 11.876 -21.240 1.00 97.94 229 THR A O 1
ATOM 1888 N N . LEU A 1 230 ? 1.615 11.937 -19.271 1.00 98.56 230 LEU A N 1
ATOM 1889 C CA . LEU A 1 230 ? 2.768 12.351 -18.470 1.00 98.56 230 LEU A CA 1
ATOM 1890 C C . LEU A 1 230 ? 3.335 11.138 -17.736 1.00 98.56 230 LEU A C 1
ATOM 1892 O O . LEU A 1 230 ? 2.615 10.488 -16.984 1.00 98.56 230 LEU A O 1
ATOM 1896 N N . VAL A 1 231 ? 4.630 10.872 -17.879 1.00 98.69 231 VAL A N 1
ATOM 1897 C CA . VAL A 1 231 ? 5.327 9.858 -17.079 1.00 98.69 231 VAL A CA 1
ATOM 1898 C C . VAL A 1 231 ? 6.175 10.540 -16.010 1.00 98.69 231 VAL A C 1
ATOM 1900 O O . VAL A 1 231 ? 7.013 11.383 -16.312 1.00 98.69 231 VAL A O 1
ATOM 1903 N N . LEU A 1 232 ? 5.977 10.161 -14.752 1.00 98.69 232 LEU A N 1
ATOM 1904 C CA . LEU A 1 232 ? 6.758 10.620 -13.609 1.00 98.69 232 LEU A CA 1
ATOM 1905 C C . LEU A 1 232 ? 7.714 9.511 -13.163 1.00 98.69 232 LEU A C 1
ATOM 1907 O O . LEU A 1 232 ? 7.379 8.723 -12.275 1.00 98.69 232 LEU A O 1
ATOM 1911 N N . ALA A 1 233 ? 8.905 9.464 -13.768 1.00 98.50 233 ALA A N 1
ATOM 1912 C CA . ALA A 1 233 ? 9.984 8.580 -13.325 1.00 98.50 233 ALA A CA 1
ATOM 1913 C C . ALA A 1 233 ? 10.460 9.013 -11.933 1.00 98.50 233 ALA A C 1
ATOM 1915 O O . ALA A 1 233 ? 11.085 10.064 -11.781 1.00 98.50 233 ALA A O 1
ATOM 1916 N N . THR A 1 234 ? 10.108 8.227 -10.919 1.00 98.75 234 THR A N 1
ATOM 1917 C CA . THR A 1 234 ? 10.309 8.552 -9.507 1.00 98.75 234 THR A CA 1
ATOM 1918 C C . THR A 1 234 ? 11.163 7.487 -8.842 1.00 98.75 234 THR A C 1
ATOM 1920 O O . THR A 1 234 ? 10.785 6.324 -8.768 1.00 98.75 234 THR A O 1
ATOM 1923 N N . GLU A 1 235 ? 12.286 7.924 -8.300 1.00 98.69 235 GLU A N 1
ATOM 1924 C CA . GLU A 1 235 ? 13.314 7.093 -7.686 1.00 98.69 235 GLU A CA 1
ATOM 1925 C C . GLU A 1 235 ? 13.289 7.305 -6.173 1.00 98.69 235 GLU A C 1
ATOM 1927 O O . GLU A 1 235 ? 13.377 8.448 -5.712 1.00 98.69 235 GLU A O 1
ATOM 1932 N N . ILE A 1 236 ? 13.180 6.229 -5.391 1.00 98.44 236 ILE A N 1
ATOM 1933 C CA . ILE A 1 236 ? 13.276 6.280 -3.928 1.00 98.44 236 ILE A CA 1
ATOM 1934 C C . ILE A 1 236 ? 14.606 5.695 -3.436 1.00 98.44 236 ILE A C 1
ATOM 1936 O O . ILE A 1 236 ? 15.000 4.579 -3.772 1.00 98.44 236 ILE A O 1
ATOM 1940 N N . LYS A 1 237 ? 15.288 6.435 -2.563 1.00 98.00 237 LYS A N 1
ATOM 1941 C CA . LYS A 1 237 ? 16.450 5.952 -1.809 1.00 98.00 237 LYS A CA 1
ATOM 1942 C C . LYS A 1 237 ? 16.063 4.690 -1.029 1.00 98.00 237 LYS A C 1
ATOM 1944 O O . LYS A 1 237 ? 15.044 4.708 -0.337 1.00 98.00 237 LYS A O 1
ATOM 1949 N N . LYS A 1 238 ? 16.868 3.622 -1.056 1.00 97.50 238 LYS A N 1
ATOM 1950 C CA . LYS A 1 238 ? 16.597 2.350 -0.346 1.00 97.50 238 LYS A CA 1
ATOM 1951 C C . LYS A 1 238 ? 16.703 2.434 1.191 1.00 97.50 238 LYS A C 1
ATOM 1953 O O . LYS A 1 238 ? 17.326 1.610 1.844 1.00 97.50 238 LYS A O 1
ATOM 1958 N N . VAL A 1 239 ? 16.026 3.398 1.812 1.00 97.50 239 VAL A N 1
ATOM 1959 C CA . VAL A 1 239 ? 15.918 3.580 3.274 1.00 97.50 239 VAL A CA 1
ATOM 1960 C C . VAL A 1 239 ? 15.007 2.549 3.949 1.00 97.50 239 VAL A C 1
ATOM 1962 O O . VAL A 1 239 ? 14.874 2.526 5.169 1.00 97.50 239 VAL A O 1
ATOM 1965 N N . TYR A 1 240 ? 14.329 1.724 3.155 1.00 97.62 240 TYR A N 1
ATOM 1966 C CA . TYR A 1 240 ? 13.394 0.694 3.601 1.00 97.62 240 TYR A CA 1
ATOM 1967 C C . TYR A 1 240 ? 14.034 -0.693 3.717 1.00 97.62 240 TYR A C 1
ATOM 1969 O O . TYR A 1 240 ? 13.339 -1.656 4.044 1.00 97.62 240 TYR A O 1
ATOM 1977 N N . CYS A 1 241 ? 15.335 -0.803 3.464 1.00 96.94 241 CYS A N 1
ATOM 1978 C CA . CYS A 1 241 ? 16.128 -2.000 3.693 1.00 96.94 241 CYS A CA 1
ATOM 1979 C C . CYS A 1 241 ? 17.585 -1.629 3.980 1.00 96.94 241 CYS A C 1
ATOM 1981 O O . CYS A 1 241 ? 18.037 -0.530 3.669 1.00 96.94 241 CYS A O 1
ATOM 1983 N N . ASP A 1 242 ? 18.349 -2.569 4.516 1.00 96.56 242 ASP A N 1
ATOM 1984 C CA . ASP A 1 242 ? 19.799 -2.464 4.496 1.00 96.56 242 ASP A CA 1
ATOM 1985 C C . ASP A 1 242 ? 20.335 -2.899 3.127 1.00 96.56 242 ASP A C 1
ATOM 1987 O O . ASP A 1 242 ? 20.336 -4.085 2.795 1.00 96.56 242 ASP A O 1
ATOM 1991 N N . GLU A 1 243 ? 20.833 -1.936 2.353 1.00 95.56 243 GLU A N 1
ATOM 1992 C CA . GLU A 1 243 ? 21.433 -2.164 1.033 1.00 95.56 243 GLU A CA 1
ATOM 1993 C C . GLU A 1 243 ? 22.582 -3.192 1.046 1.00 95.56 243 GLU A C 1
ATOM 1995 O O . GLU A 1 243 ? 22.856 -3.791 0.016 1.00 95.56 243 GLU A O 1
ATOM 2000 N N . LEU A 1 244 ? 23.265 -3.407 2.177 1.00 94.06 244 LEU A N 1
ATOM 2001 C CA . LEU A 1 244 ? 24.418 -4.315 2.251 1.00 94.06 244 LEU A CA 1
ATOM 2002 C C . LEU A 1 244 ? 24.047 -5.746 2.643 1.00 94.06 244 LEU A C 1
ATOM 2004 O O . LEU A 1 244 ? 24.819 -6.669 2.400 1.00 94.06 244 LEU A O 1
ATOM 2008 N N . THR A 1 245 ? 22.899 -5.935 3.294 1.00 94.00 245 THR A N 1
ATOM 2009 C CA . THR A 1 245 ? 22.498 -7.250 3.821 1.00 94.00 245 THR A CA 1
ATOM 2010 C C . THR A 1 245 ? 21.219 -7.785 3.194 1.00 94.00 245 THR A C 1
ATOM 2012 O O . THR A 1 245 ? 20.925 -8.968 3.337 1.00 94.00 245 THR A O 1
ATOM 2015 N N . GLY A 1 246 ? 20.436 -6.944 2.516 1.00 91.81 246 GLY A N 1
ATOM 2016 C CA . GLY A 1 246 ? 19.121 -7.328 2.009 1.00 91.81 246 GLY A CA 1
ATOM 2017 C C . GLY A 1 246 ? 18.000 -7.258 3.047 1.00 91.81 246 GLY A C 1
ATOM 2018 O O . GLY A 1 246 ? 16.838 -7.496 2.715 1.00 91.81 246 GLY A O 1
ATOM 2019 N N . ALA A 1 247 ? 18.313 -6.940 4.308 1.00 95.00 247 ALA A N 1
ATOM 2020 C CA . ALA A 1 247 ? 17.336 -6.958 5.389 1.00 95.00 247 ALA A CA 1
ATOM 2021 C C . ALA A 1 247 ? 16.305 -5.834 5.222 1.00 95.00 247 ALA A C 1
ATOM 2023 O O . ALA A 1 247 ? 16.625 -4.654 5.347 1.00 95.00 247 ALA A O 1
ATOM 2024 N N . ALA A 1 248 ? 15.051 -6.197 4.961 1.00 95.81 248 ALA A N 1
ATOM 2025 C CA . ALA A 1 248 ? 13.959 -5.241 4.843 1.00 95.81 248 ALA A CA 1
ATOM 2026 C C . ALA A 1 248 ? 13.568 -4.636 6.199 1.00 95.81 248 ALA A C 1
ATOM 2028 O O . ALA A 1 248 ? 13.663 -5.282 7.244 1.00 95.81 248 ALA A O 1
ATOM 2029 N N . TYR A 1 249 ? 13.030 -3.418 6.164 1.00 97.38 249 TYR A N 1
ATOM 2030 C CA . TYR A 1 249 ? 12.438 -2.714 7.299 1.00 97.38 249 TYR A CA 1
ATOM 2031 C C . TYR A 1 249 ? 10.924 -2.564 7.072 1.00 97.38 249 TYR A C 1
ATOM 2033 O O . TYR A 1 249 ? 10.465 -1.528 6.577 1.00 97.38 249 TYR A O 1
ATOM 2041 N N . PRO A 1 250 ? 10.099 -3.565 7.450 1.00 94.19 250 PRO A N 1
ATOM 2042 C CA . PRO A 1 250 ? 8.668 -3.586 7.128 1.00 94.19 250 PRO A CA 1
ATOM 2043 C C . PRO A 1 250 ? 7.897 -2.359 7.628 1.00 94.19 250 PRO A C 1
ATOM 2045 O O . PRO A 1 250 ? 6.933 -1.925 6.998 1.00 94.19 250 PRO A O 1
ATOM 2048 N N . GLY A 1 251 ? 8.327 -1.772 8.751 1.00 94.69 251 GLY A N 1
ATOM 2049 C CA . GLY A 1 251 ? 7.747 -0.538 9.281 1.00 94.69 251 GLY A CA 1
ATOM 2050 C C . GLY A 1 251 ? 7.931 0.665 8.351 1.00 94.69 251 GLY A C 1
ATOM 2051 O O . GLY A 1 251 ? 7.016 1.478 8.232 1.00 94.69 251 GLY A O 1
ATOM 2052 N N . ILE A 1 252 ? 9.071 0.765 7.661 1.00 97.38 252 ILE A N 1
ATOM 2053 C CA . ILE A 1 252 ? 9.344 1.834 6.691 1.00 97.38 252 ILE A CA 1
ATOM 2054 C C . ILE A 1 252 ? 8.626 1.554 5.369 1.00 97.38 252 ILE A C 1
ATOM 2056 O O . ILE A 1 252 ? 7.954 2.448 4.862 1.00 97.38 252 ILE A O 1
ATOM 2060 N N . VAL A 1 253 ? 8.652 0.308 4.871 1.00 96.69 253 VAL A N 1
ATOM 2061 C CA . VAL A 1 253 ? 7.872 -0.121 3.687 1.00 96.69 253 VAL A CA 1
ATOM 2062 C C . VAL A 1 253 ? 6.395 0.252 3.846 1.00 96.69 253 VAL A C 1
ATOM 2064 O O . VAL A 1 253 ? 5.797 0.871 2.967 1.00 96.69 253 VAL A O 1
ATOM 2067 N N . ARG A 1 254 ? 5.811 -0.046 5.014 1.00 93.94 254 ARG A N 1
ATOM 2068 C CA . ARG A 1 254 ? 4.422 0.298 5.345 1.00 93.94 254 ARG A CA 1
ATOM 2069 C C . ARG A 1 254 ? 4.176 1.807 5.339 1.00 93.94 254 ARG A C 1
ATOM 2071 O O . ARG A 1 254 ? 3.142 2.254 4.840 1.00 93.94 254 ARG A O 1
ATOM 2078 N N . GLN A 1 255 ? 5.094 2.595 5.899 1.00 96.38 255 GLN A N 1
ATOM 2079 C CA . GLN A 1 255 ? 4.984 4.055 5.887 1.00 96.38 255 GLN A CA 1
ATOM 2080 C C . GLN A 1 255 ? 5.038 4.601 4.459 1.00 96.38 255 GLN A C 1
ATOM 2082 O O . GLN A 1 255 ? 4.175 5.398 4.097 1.00 96.38 255 GLN A O 1
ATOM 2087 N N . ILE A 1 256 ? 5.972 4.127 3.630 1.00 97.56 256 ILE A N 1
ATOM 2088 C CA . ILE A 1 256 ? 6.058 4.513 2.217 1.00 97.56 256 ILE A CA 1
ATOM 2089 C C . ILE A 1 256 ? 4.749 4.167 1.510 1.00 97.56 256 ILE A C 1
ATOM 2091 O O . ILE A 1 256 ? 4.130 5.062 0.951 1.00 97.56 256 ILE A O 1
ATOM 2095 N N . GLN A 1 257 ? 4.248 2.935 1.634 1.00 95.94 257 GLN A N 1
ATOM 2096 C CA . GLN A 1 257 ? 2.991 2.506 1.013 1.00 95.94 257 GLN A CA 1
ATOM 2097 C C . GLN A 1 257 ? 1.801 3.418 1.378 1.00 95.94 257 GLN A C 1
ATOM 2099 O O . GLN A 1 257 ? 1.039 3.844 0.509 1.00 95.94 257 GLN A O 1
ATOM 2104 N N . GLN A 1 258 ? 1.641 3.767 2.661 1.00 94.94 258 GLN A N 1
ATOM 2105 C CA . GLN A 1 258 ? 0.579 4.680 3.106 1.00 94.94 258 GLN A CA 1
ATOM 2106 C C . GLN A 1 258 ? 0.730 6.089 2.519 1.00 94.94 258 GLN A C 1
ATOM 2108 O O . GLN A 1 258 ? -0.260 6.717 2.137 1.00 94.94 258 GLN A O 1
ATOM 2113 N N . ARG A 1 259 ? 1.956 6.620 2.516 1.00 97.31 259 ARG A N 1
ATOM 2114 C CA . ARG A 1 259 ? 2.234 8.003 2.114 1.00 97.31 259 ARG A CA 1
ATOM 2115 C C . ARG A 1 259 ? 2.223 8.153 0.592 1.00 97.31 259 ARG A C 1
ATOM 2117 O O . ARG A 1 259 ? 1.612 9.101 0.113 1.00 97.31 259 ARG A O 1
ATOM 2124 N N . PHE A 1 260 ? 2.751 7.180 -0.150 1.00 96.81 260 PHE A N 1
ATOM 2125 C CA . PHE A 1 260 ? 2.636 7.084 -1.608 1.00 96.81 260 PHE A CA 1
ATOM 2126 C C . PHE A 1 260 ? 1.190 6.981 -2.055 1.00 96.81 260 PHE A C 1
ATOM 2128 O O . PHE A 1 260 ? 0.790 7.739 -2.931 1.00 96.81 260 PHE A O 1
ATOM 2135 N N . LYS A 1 261 ? 0.369 6.135 -1.415 1.00 96.50 261 LYS A N 1
ATOM 2136 C CA . LYS A 1 261 ? -1.066 6.074 -1.726 1.00 96.50 261 LYS A CA 1
ATOM 2137 C C . LYS A 1 261 ? -1.710 7.462 -1.689 1.00 96.50 261 LYS A C 1
ATOM 2139 O O . LYS A 1 261 ? -2.463 7.807 -2.594 1.00 96.50 261 LYS A O 1
ATOM 2144 N N . LYS A 1 262 ? -1.423 8.252 -0.650 1.00 96.88 262 LYS A N 1
ATOM 2145 C CA . LYS A 1 262 ? -1.952 9.615 -0.520 1.00 96.88 262 LYS A CA 1
ATOM 2146 C C . LYS A 1 262 ? -1.378 10.546 -1.595 1.00 96.88 262 LYS A C 1
ATOM 2148 O O . LYS A 1 262 ? -2.156 11.184 -2.294 1.00 96.88 262 LYS A O 1
ATOM 2153 N N . ALA A 1 263 ? -0.055 10.576 -1.742 1.00 98.31 263 ALA A N 1
ATOM 2154 C CA . ALA A 1 263 ? 0.650 11.449 -2.677 1.00 98.31 263 ALA A CA 1
ATOM 2155 C C . ALA A 1 263 ? 0.210 11.218 -4.133 1.00 98.31 263 ALA A C 1
ATOM 2157 O O . ALA A 1 263 ? -0.128 12.166 -4.841 1.00 98.31 263 ALA A O 1
ATOM 2158 N N . ILE A 1 264 ? 0.154 9.951 -4.562 1.00 98.44 264 ILE A N 1
ATOM 2159 C CA . ILE A 1 264 ? -0.267 9.549 -5.909 1.00 98.44 264 ILE A CA 1
ATOM 2160 C C . ILE A 1 264 ? -1.706 9.992 -6.157 1.00 98.44 264 ILE A C 1
ATOM 2162 O O . ILE A 1 264 ? -1.980 10.639 -7.157 1.00 98.44 264 ILE A O 1
ATOM 2166 N N . VAL A 1 265 ? -2.634 9.702 -5.241 1.00 97.19 265 VAL A N 1
ATOM 2167 C CA . VAL A 1 265 ? -4.047 10.072 -5.421 1.00 97.19 265 VAL A CA 1
ATOM 2168 C C . VAL A 1 265 ? -4.234 11.591 -5.453 1.00 97.19 265 VAL A C 1
ATOM 2170 O O . VAL A 1 265 ? -5.041 12.087 -6.237 1.00 97.19 265 VAL A O 1
ATOM 2173 N N . ASN A 1 266 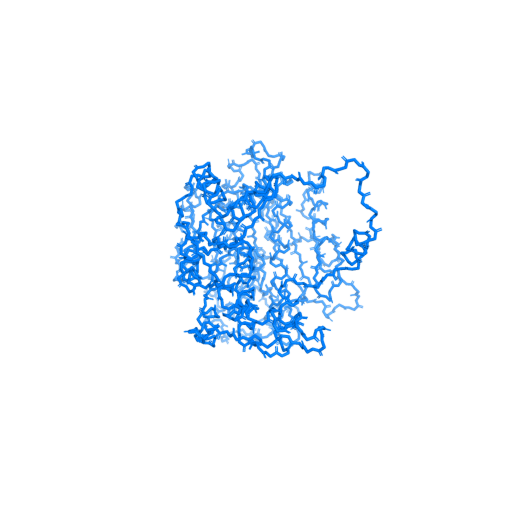? -3.494 12.336 -4.631 1.00 97.81 266 ASN A N 1
ATOM 2174 C CA . ASN A 1 266 ? -3.540 13.795 -4.618 1.00 97.81 266 ASN A CA 1
ATOM 2175 C C . ASN A 1 266 ? -3.036 14.389 -5.940 1.00 97.81 266 ASN A C 1
ATOM 2177 O O . ASN A 1 266 ? -3.729 15.203 -6.550 1.00 97.81 266 ASN A O 1
ATOM 2181 N N . ASN A 1 267 ? -1.862 13.960 -6.409 1.00 98.50 267 ASN A N 1
ATOM 2182 C CA . ASN A 1 267 ? -1.291 14.445 -7.664 1.00 98.50 267 ASN A CA 1
ATOM 2183 C C . ASN A 1 267 ? -2.091 13.972 -8.890 1.00 98.50 267 ASN A C 1
ATOM 2185 O O . ASN A 1 267 ? -2.344 14.768 -9.791 1.00 98.50 267 ASN A O 1
ATOM 2189 N N . ALA A 1 268 ? -2.586 12.733 -8.890 1.00 97.88 268 ALA A N 1
ATOM 2190 C CA . ALA A 1 268 ? -3.459 12.230 -9.942 1.00 97.88 268 ALA A CA 1
ATOM 2191 C C . ALA A 1 268 ? -4.754 13.040 -9.989 1.00 97.88 268 ALA A C 1
ATOM 2193 O O . ALA A 1 268 ? -5.198 13.403 -11.073 1.00 97.88 268 ALA A O 1
ATOM 2194 N N . ASN A 1 269 ? -5.340 13.397 -8.840 1.00 96.62 269 ASN A N 1
ATOM 2195 C CA . ASN A 1 269 ? -6.502 14.283 -8.799 1.00 96.62 269 ASN A CA 1
ATOM 2196 C C . ASN A 1 269 ? -6.188 15.653 -9.387 1.00 96.62 269 ASN A C 1
ATOM 2198 O O . ASN A 1 269 ? -6.952 16.118 -10.225 1.00 96.62 269 ASN A O 1
ATOM 2202 N N . PHE A 1 270 ? -5.065 16.255 -8.993 1.00 96.75 270 PHE A N 1
ATOM 2203 C CA . PHE A 1 270 ? -4.605 17.537 -9.522 1.00 96.75 270 PHE A CA 1
ATOM 2204 C C . PHE A 1 270 ? -4.455 17.514 -11.053 1.00 96.75 270 PHE A C 1
ATOM 2206 O O . PHE A 1 270 ? -4.955 18.407 -11.732 1.00 96.75 270 PHE A O 1
ATOM 2213 N N . PHE A 1 271 ? -3.839 16.464 -11.605 1.00 96.81 271 PHE A N 1
ATOM 2214 C CA . PHE A 1 271 ? -3.728 16.257 -13.052 1.00 96.81 271 PHE A CA 1
ATOM 2215 C C . PHE A 1 271 ? -5.099 16.065 -13.713 1.00 96.81 271 PHE A C 1
ATOM 2217 O O . PHE A 1 271 ? -5.413 16.713 -14.708 1.00 96.81 271 PHE A O 1
ATOM 2224 N N . SER A 1 272 ? -5.935 15.203 -13.134 1.00 95.44 272 SER A N 1
ATOM 2225 C CA . SER A 1 272 ? -7.212 14.789 -13.723 1.00 95.44 272 SER A CA 1
ATOM 2226 C C . SER A 1 272 ? -8.221 15.927 -13.825 1.00 95.44 272 SER A C 1
ATOM 2228 O O . SER A 1 272 ? -9.052 15.900 -14.722 1.00 95.44 272 SER A O 1
ATOM 2230 N N . GLN A 1 273 ? -8.154 16.942 -12.952 1.00 93.62 273 GLN A N 1
ATOM 2231 C CA . GLN A 1 273 ? -9.022 18.125 -13.063 1.00 93.62 273 GLN A CA 1
ATOM 2232 C C . GLN A 1 273 ? -8.810 18.906 -14.371 1.00 93.62 273 GLN A C 1
ATOM 2234 O O . GLN A 1 273 ? -9.665 19.702 -14.744 1.00 93.62 273 GLN A O 1
ATOM 2239 N N . LYS A 1 274 ? -7.682 18.695 -15.061 1.00 91.38 274 LYS A N 1
ATOM 2240 C CA . LYS A 1 274 ? -7.358 19.334 -16.344 1.00 91.38 274 LYS A CA 1
ATOM 2241 C C . LYS A 1 274 ? -7.874 18.541 -17.555 1.00 91.38 274 LYS A C 1
ATOM 2243 O O . LYS A 1 274 ? -7.661 18.974 -18.682 1.00 91.38 274 LYS A O 1
ATOM 2248 N N . LEU A 1 275 ? -8.485 17.373 -17.343 1.00 91.50 275 LEU A N 1
ATOM 2249 C CA . LEU A 1 275 ? -8.945 16.481 -18.407 1.00 91.50 275 LEU A CA 1
ATOM 2250 C C . LEU A 1 275 ? -10.448 16.632 -18.652 1.00 91.50 275 LEU A C 1
ATOM 2252 O O . LEU A 1 275 ? -11.250 16.410 -17.745 1.00 91.50 275 LEU A O 1
ATOM 2256 N N . ASP A 1 276 ? -10.842 16.862 -19.904 1.00 82.94 276 ASP A N 1
ATOM 2257 C CA . ASP A 1 276 ? -12.258 16.958 -20.295 1.00 82.94 276 ASP A CA 1
ATOM 2258 C C . ASP A 1 276 ? -13.042 15.661 -20.016 1.00 82.94 276 ASP A C 1
ATOM 2260 O O . ASP A 1 276 ? -14.238 15.681 -19.705 1.00 82.94 276 ASP A O 1
ATOM 2264 N N . GLY A 1 277 ? -12.364 14.508 -20.090 1.00 80.38 277 GLY A N 1
ATOM 2265 C CA . GLY A 1 277 ? -12.946 13.192 -19.821 1.00 80.38 277 GLY A CA 1
ATOM 2266 C C . GLY A 1 277 ? -13.177 12.884 -18.335 1.00 80.38 277 GLY A C 1
ATOM 2267 O O . GLY A 1 277 ? -13.805 11.873 -18.012 1.00 80.38 277 GLY A O 1
ATOM 2268 N N . TRP A 1 278 ? -12.707 13.730 -17.410 1.00 90.19 278 TRP A N 1
ATOM 2269 C CA . TRP A 1 278 ? -12.801 13.494 -15.969 1.00 90.19 278 TRP A CA 1
ATOM 2270 C C . TRP A 1 278 ? -13.710 14.512 -15.265 1.00 90.19 278 TRP A C 1
ATOM 2272 O O . TRP A 1 278 ? -13.334 15.642 -14.985 1.00 90.19 278 TRP A O 1
ATOM 2282 N N . LYS A 1 279 ? -14.926 14.085 -14.901 1.00 85.12 279 LYS A N 1
ATOM 2283 C CA . LYS A 1 279 ? -15.975 14.962 -14.333 1.00 85.12 279 LYS A CA 1
ATOM 2284 C C . LYS A 1 279 ? -16.077 14.934 -12.801 1.00 85.12 279 LYS A C 1
ATOM 2286 O O . LYS A 1 279 ? -17.114 15.291 -12.243 1.00 85.12 279 LYS A O 1
ATOM 2291 N N . TYR A 1 280 ? -15.060 14.430 -12.102 1.00 83.94 280 TYR A N 1
ATOM 2292 C CA . TYR A 1 280 ? -15.117 14.222 -10.653 1.00 83.94 280 TYR A CA 1
ATOM 2293 C C . TYR A 1 280 ? -14.111 15.094 -9.901 1.00 83.94 280 TYR A C 1
ATOM 2295 O O . TYR A 1 280 ? -12.917 15.037 -10.164 1.00 83.94 280 TYR A O 1
ATOM 2303 N N . PHE A 1 281 ? -14.573 15.784 -8.859 1.00 76.00 281 PHE A N 1
ATOM 2304 C CA . PHE A 1 281 ? -13.727 16.648 -8.021 1.00 76.00 281 PHE A CA 1
ATOM 2305 C C . PHE A 1 281 ? -13.110 15.938 -6.800 1.00 76.00 281 PHE A C 1
ATOM 2307 O O . PHE A 1 281 ? -12.269 16.499 -6.104 1.00 76.00 281 PHE A O 1
ATOM 2314 N N . SER A 1 282 ? -13.545 14.706 -6.499 1.00 82.62 282 SER A N 1
ATOM 2315 C CA . SER A 1 282 ? -13.142 13.979 -5.287 1.00 82.62 282 SER A CA 1
ATOM 2316 C C . SER A 1 282 ? -12.074 12.925 -5.563 1.00 82.62 282 SER A C 1
ATOM 2318 O O . SER A 1 282 ? -12.281 12.018 -6.371 1.00 82.62 282 SER A O 1
ATOM 2320 N N . THR A 1 283 ? -11.010 12.946 -4.757 1.00 82.62 283 THR A N 1
ATOM 2321 C CA . THR A 1 283 ? -9.951 11.923 -4.708 1.00 82.62 283 THR A CA 1
ATOM 2322 C C . THR A 1 283 ? -10.485 10.504 -4.498 1.00 82.62 283 THR A C 1
ATOM 2324 O O . THR A 1 283 ? -9.947 9.546 -5.045 1.00 82.62 283 THR A O 1
ATOM 2327 N N . SER A 1 284 ? -11.601 10.338 -3.779 1.00 84.69 284 SER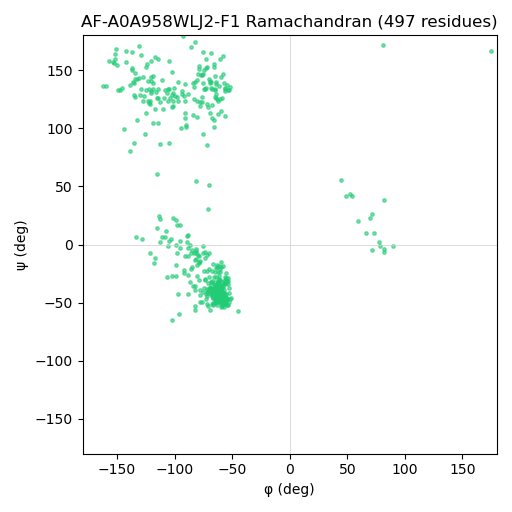 A N 1
ATOM 2328 C CA . SER A 1 284 ? -12.239 9.026 -3.572 1.00 84.69 284 SER A CA 1
ATOM 2329 C C . SER A 1 284 ? -12.684 8.355 -4.879 1.00 84.69 284 SER A C 1
ATOM 2331 O O . SER A 1 284 ? -12.810 7.132 -4.948 1.00 84.69 284 SER A O 1
ATOM 2333 N N . LYS A 1 285 ? -12.916 9.140 -5.941 1.00 89.81 285 LYS A N 1
ATOM 2334 C CA . LYS A 1 285 ? -13.292 8.627 -7.262 1.00 89.81 285 LYS A CA 1
ATOM 2335 C C . LYS A 1 285 ? -12.102 8.071 -8.033 1.00 89.81 285 LYS A C 1
ATOM 2337 O O . LYS A 1 285 ? -12.341 7.325 -8.975 1.00 89.81 285 LYS A O 1
ATOM 2342 N N . LEU A 1 286 ? -10.872 8.341 -7.608 1.00 90.06 286 LEU A N 1
ATOM 2343 C CA . LEU A 1 286 ? -9.652 7.780 -8.191 1.00 90.06 286 LEU A CA 1
ATOM 2344 C C . LEU A 1 286 ? -9.275 6.418 -7.607 1.00 90.06 286 LEU A C 1
ATOM 2346 O O . LEU A 1 286 ? -8.380 5.761 -8.118 1.00 90.06 286 LEU A O 1
ATOM 2350 N N . LEU A 1 287 ? -9.974 5.966 -6.567 1.00 89.50 287 LEU A N 1
ATOM 2351 C CA . LEU A 1 287 ? -9.774 4.649 -5.975 1.00 89.50 287 LEU A CA 1
ATOM 2352 C C . LEU A 1 287 ? -10.905 3.694 -6.358 1.00 89.50 287 LEU A C 1
ATOM 2354 O O . LEU A 1 287 ? -12.011 4.105 -6.743 1.00 89.50 287 LEU A O 1
ATOM 2358 N N . ASP A 1 288 ? -10.608 2.400 -6.273 1.00 82.25 288 ASP A N 1
ATOM 2359 C CA . ASP A 1 288 ? -11.619 1.359 -6.394 1.00 82.25 288 ASP A CA 1
ATOM 2360 C C . ASP A 1 288 ? -12.537 1.363 -5.159 1.00 82.25 288 ASP A C 1
ATOM 2362 O O . ASP A 1 288 ? -12.106 1.621 -4.036 1.00 82.25 288 ASP A O 1
ATOM 2366 N N . LYS A 1 289 ? -13.826 1.106 -5.386 1.00 74.94 289 LYS A N 1
ATOM 2367 C CA . LYS A 1 289 ? -14.842 0.951 -4.336 1.00 74.94 289 LYS A CA 1
ATOM 2368 C C . LYS A 1 289 ? -15.115 -0.512 -3.997 1.00 74.94 289 LYS A C 1
ATOM 2370 O O . LYS A 1 289 ? -15.897 -0.782 -3.087 1.00 74.94 289 LYS A O 1
ATOM 2375 N N . LYS A 1 290 ? -14.551 -1.457 -4.751 1.00 73.75 290 LYS A N 1
ATOM 2376 C CA . LYS A 1 290 ? -14.813 -2.877 -4.553 1.00 73.75 290 LYS A CA 1
ATOM 2377 C C . LYS A 1 290 ? -14.281 -3.326 -3.197 1.00 73.75 290 LYS A C 1
ATOM 2379 O O . LYS A 1 290 ? -13.111 -3.148 -2.870 1.00 73.75 290 LYS A O 1
ATOM 2384 N N . LEU A 1 291 ? -15.160 -3.949 -2.419 1.00 73.75 291 LEU A N 1
ATOM 2385 C CA . LEU A 1 291 ? -14.778 -4.588 -1.170 1.00 73.75 291 LEU A CA 1
ATOM 2386 C C . LEU A 1 291 ? -13.984 -5.856 -1.486 1.00 73.75 291 LEU A C 1
ATOM 2388 O O . LEU A 1 291 ? -14.464 -6.767 -2.167 1.00 73.75 291 LEU A O 1
ATOM 2392 N N . ASP A 1 292 ? -12.754 -5.899 -0.989 1.00 80.38 292 ASP A N 1
ATOM 2393 C CA . ASP A 1 292 ? -11.892 -7.069 -1.079 1.00 80.38 292 ASP A CA 1
ATOM 2394 C C . ASP A 1 292 ? -12.545 -8.262 -0.348 1.00 80.38 292 ASP A C 1
ATOM 2396 O O . ASP A 1 292 ? -13.057 -8.148 0.768 1.00 80.38 292 ASP A O 1
ATOM 2400 N N . LYS A 1 293 ? -12.510 -9.452 -0.957 1.00 86.81 293 LYS A N 1
ATOM 2401 C CA . LYS A 1 293 ? -12.996 -10.685 -0.318 1.00 86.81 293 LYS A CA 1
ATOM 2402 C C . LYS A 1 293 ? -12.215 -11.002 0.959 1.00 86.81 293 LYS A C 1
ATOM 2404 O O . LYS A 1 293 ? -12.770 -11.626 1.863 1.00 86.81 293 LYS A O 1
ATOM 2409 N N . ALA A 1 294 ? -10.933 -10.638 1.028 1.00 89.12 294 ALA A N 1
ATOM 2410 C CA . ALA A 1 294 ? -10.138 -10.802 2.240 1.00 89.12 294 ALA A CA 1
ATOM 2411 C C . ALA A 1 294 ? -10.642 -9.884 3.360 1.00 89.12 294 ALA A C 1
ATOM 2413 O O . ALA A 1 294 ? -10.795 -10.354 4.484 1.00 89.12 294 ALA A O 1
ATOM 2414 N N . LEU A 1 295 ? -10.978 -8.632 3.031 1.00 92.50 295 LEU A N 1
ATOM 2415 C CA . LEU A 1 295 ? -11.572 -7.671 3.959 1.00 92.50 295 LEU A CA 1
ATOM 2416 C C . LEU A 1 295 ? -12.868 -8.212 4.571 1.00 92.50 295 LEU A C 1
ATOM 2418 O O . LEU A 1 295 ? -12.945 -8.335 5.787 1.00 92.50 295 LEU A O 1
ATOM 2422 N N . LEU A 1 296 ? -13.830 -8.639 3.746 1.00 93.50 296 LEU A N 1
ATOM 2423 C CA . LEU A 1 296 ? -15.111 -9.175 4.236 1.00 93.50 296 LEU A CA 1
ATOM 2424 C C . LEU A 1 296 ? -14.933 -10.385 5.170 1.00 93.50 296 LEU A C 1
ATOM 2426 O O . LEU A 1 296 ? -15.662 -10.544 6.143 1.00 93.50 296 LEU A O 1
ATOM 2430 N N . LYS A 1 297 ? -13.944 -11.245 4.895 1.00 94.62 297 LYS A N 1
ATOM 2431 C CA . LYS A 1 297 ? -13.630 -12.401 5.751 1.00 94.62 297 LYS A CA 1
ATOM 2432 C C . LYS A 1 297 ? -12.985 -12.005 7.075 1.00 94.62 297 LYS A C 1
ATOM 2434 O O . LYS A 1 297 ? -13.224 -12.675 8.076 1.00 94.62 297 LYS A O 1
ATOM 2439 N N . VAL A 1 298 ? -12.105 -11.005 7.066 1.00 95.44 298 VAL A N 1
ATOM 2440 C CA . VAL A 1 298 ? -11.491 -10.482 8.293 1.00 95.44 298 VAL A CA 1
ATOM 2441 C C . VAL A 1 298 ? -12.562 -9.826 9.155 1.00 95.44 298 VAL A C 1
ATOM 2443 O O . VAL A 1 298 ? -12.617 -10.116 10.344 1.00 95.44 298 VAL A O 1
ATOM 2446 N N . ASP A 1 299 ? -13.433 -9.027 8.544 1.00 95.50 299 ASP A N 1
ATOM 2447 C CA . ASP A 1 299 ? -14.527 -8.329 9.212 1.00 95.50 299 ASP A CA 1
ATOM 2448 C C . ASP A 1 299 ? -15.505 -9.289 9.906 1.00 95.50 299 ASP A C 1
ATOM 2450 O O . ASP A 1 299 ? -15.675 -9.218 11.120 1.00 95.50 299 ASP A O 1
ATOM 2454 N N . ASP A 1 300 ? -16.036 -10.280 9.180 1.00 95.81 300 ASP A N 1
ATOM 2455 C CA . ASP A 1 300 ? -16.943 -11.294 9.742 1.00 95.81 300 ASP A CA 1
ATOM 2456 C C . ASP A 1 300 ? -16.307 -12.067 10.911 1.00 95.81 300 ASP A C 1
ATOM 2458 O O . ASP A 1 300 ? -16.947 -12.312 11.938 1.00 95.81 300 ASP A O 1
ATOM 2462 N N . LYS A 1 301 ? -15.024 -12.433 10.794 1.00 96.31 301 LYS A N 1
ATOM 2463 C CA . LYS A 1 301 ? -14.304 -13.112 11.880 1.00 96.31 301 LYS A CA 1
ATOM 2464 C C . LYS A 1 301 ? -14.087 -12.200 13.082 1.00 96.31 301 LYS A C 1
ATOM 2466 O O . LYS A 1 301 ? -14.278 -12.651 14.209 1.00 96.31 301 LYS A O 1
ATOM 2471 N N . LEU A 1 302 ? -13.687 -10.952 12.853 1.00 96.25 302 LEU A N 1
ATOM 2472 C CA . LEU A 1 302 ? -13.481 -9.969 13.911 1.00 96.25 302 LEU A CA 1
ATOM 2473 C C . LEU A 1 302 ? -14.789 -9.729 14.674 1.00 96.25 302 LEU A C 1
ATOM 2475 O O . LEU A 1 302 ? -14.803 -9.821 15.900 1.00 96.25 302 LEU A O 1
ATOM 2479 N N . TYR A 1 303 ? -15.894 -9.529 13.953 1.00 94.62 303 TYR A N 1
ATOM 2480 C CA . TYR A 1 303 ? -17.227 -9.388 14.531 1.00 94.62 303 TYR A CA 1
ATOM 2481 C C . TYR A 1 303 ? -17.607 -10.605 15.385 1.00 94.62 303 TYR A C 1
ATOM 2483 O O . TYR A 1 303 ? -17.976 -10.454 16.547 1.00 94.62 303 TYR A O 1
ATOM 2491 N N . LYS A 1 304 ? -17.440 -11.831 14.871 1.00 94.69 304 LYS A N 1
ATOM 2492 C CA . LYS A 1 304 ? -17.738 -13.063 15.628 1.00 94.69 304 LYS A CA 1
ATOM 2493 C C . LYS A 1 304 ? -16.932 -13.199 16.918 1.00 94.69 304 LYS A C 1
ATOM 2495 O O . LYS A 1 304 ? -17.457 -13.726 17.894 1.00 94.69 304 LYS A O 1
ATOM 2500 N N . LEU A 1 305 ? -15.676 -12.753 16.924 1.00 94.56 305 LEU A N 1
ATOM 2501 C CA . LEU A 1 305 ? -14.817 -12.804 18.109 1.00 94.56 305 LEU A CA 1
ATOM 2502 C C . LEU A 1 305 ? -15.203 -11.764 19.167 1.00 94.56 305 LEU A C 1
ATOM 2504 O O . LEU A 1 305 ? -14.960 -11.997 20.349 1.00 94.56 305 LEU A O 1
ATOM 2508 N N . LEU A 1 306 ? -15.765 -10.627 18.750 1.00 92.56 306 LEU A N 1
ATOM 2509 C CA . LEU A 1 306 ? -15.900 -9.440 19.597 1.00 92.56 306 LEU A CA 1
ATOM 2510 C C . LEU A 1 306 ? -17.340 -9.016 19.892 1.00 92.56 306 LEU A C 1
ATOM 2512 O O . LEU A 1 306 ? -17.536 -8.211 20.793 1.00 92.56 306 LEU A O 1
ATOM 2516 N N . ARG A 1 307 ? -18.350 -9.567 19.207 1.00 88.62 307 ARG A N 1
ATOM 2517 C CA . ARG A 1 307 ? -19.768 -9.196 19.396 1.00 88.62 307 ARG A CA 1
ATOM 2518 C C . ARG A 1 307 ? -20.270 -9.325 20.841 1.00 88.62 307 ARG A C 1
ATOM 2520 O O . ARG A 1 307 ? -21.180 -8.611 21.237 1.00 88.62 307 ARG A O 1
ATOM 2527 N N . ASP A 1 308 ? -19.678 -10.238 21.610 1.00 85.25 308 ASP A N 1
ATOM 2528 C CA . ASP A 1 308 ? -20.047 -10.531 23.000 1.00 85.25 308 ASP A CA 1
ATOM 2529 C C . ASP A 1 308 ? -19.052 -9.903 24.004 1.00 85.25 308 ASP A C 1
ATOM 2531 O O . ASP A 1 308 ? -19.124 -10.151 25.211 1.00 85.25 308 ASP A O 1
ATOM 2535 N N . PHE A 1 309 ? -18.083 -9.114 23.522 1.00 87.62 309 PHE A N 1
ATOM 2536 C CA . PHE A 1 309 ? -17.063 -8.480 24.350 1.00 87.62 309 PHE A CA 1
ATOM 2537 C C . PHE A 1 309 ? -17.582 -7.167 24.947 1.00 87.62 309 PHE A C 1
ATOM 2539 O O . PHE A 1 309 ? -17.726 -6.167 24.251 1.00 87.62 309 PHE A O 1
ATOM 2546 N N . GLU A 1 310 ? -17.783 -7.146 26.265 1.00 84.00 310 GLU A N 1
ATOM 2547 C CA . GLU A 1 310 ? -18.301 -5.984 26.998 1.00 84.00 310 GLU A CA 1
ATOM 2548 C C . GLU A 1 310 ? -17.367 -5.583 28.140 1.00 84.00 310 GLU A C 1
ATOM 2550 O O . GLU A 1 310 ? -17.449 -6.115 29.250 1.00 84.00 310 GLU A O 1
ATOM 2555 N N . LEU A 1 311 ? -16.480 -4.616 27.891 1.00 87.31 311 LEU A N 1
ATOM 2556 C CA . LEU A 1 311 ? -15.518 -4.158 28.899 1.00 87.31 311 LEU A CA 1
ATOM 2557 C C . LEU A 1 311 ? -16.224 -3.623 30.155 1.00 87.31 311 LEU A C 1
ATOM 2559 O O . LEU A 1 311 ? -15.881 -4.030 31.264 1.00 87.31 311 LEU A O 1
ATOM 2563 N N . LEU A 1 312 ? -17.219 -2.742 29.988 1.00 83.00 312 LEU A N 1
ATOM 2564 C CA . LEU A 1 312 ? -17.912 -2.088 31.105 1.00 83.00 312 LEU A CA 1
ATOM 2565 C C . LEU A 1 312 ? -18.660 -3.085 31.992 1.00 83.00 312 LEU A C 1
ATOM 2567 O O . LEU A 1 312 ? -18.646 -2.958 33.215 1.00 83.00 312 LEU A O 1
ATOM 2571 N N . ALA A 1 313 ? -19.251 -4.123 31.397 1.00 82.00 313 ALA A N 1
ATOM 2572 C CA . ALA A 1 313 ? -19.905 -5.183 32.156 1.00 82.00 313 ALA A CA 1
ATOM 2573 C C . ALA A 1 313 ? -18.922 -5.936 33.069 1.00 82.00 313 ALA A C 1
ATOM 2575 O O . ALA A 1 313 ? -19.306 -6.353 34.158 1.00 82.00 313 ALA A O 1
ATOM 2576 N N . ILE A 1 314 ? -17.666 -6.092 32.640 1.00 87.00 314 ILE A N 1
ATOM 2577 C CA . ILE A 1 314 ? -16.633 -6.841 33.367 1.00 87.00 314 ILE A CA 1
ATOM 2578 C C . ILE A 1 314 ? -15.983 -5.989 34.466 1.00 87.00 314 ILE A C 1
ATOM 2580 O O . ILE A 1 314 ? -15.700 -6.493 35.551 1.00 87.00 314 ILE A O 1
ATOM 2584 N N . VAL A 1 315 ? -15.746 -4.700 34.207 1.00 88.81 315 VAL A N 1
ATOM 2585 C CA . VAL A 1 315 ? -15.041 -3.807 35.148 1.00 88.81 315 VAL A CA 1
ATOM 2586 C C . VAL A 1 315 ? -15.956 -3.159 36.192 1.00 88.81 315 VAL A C 1
ATOM 2588 O O . VAL A 1 315 ? -15.471 -2.411 37.035 1.00 88.81 315 VAL A O 1
ATOM 2591 N N . ASN A 1 316 ? -17.264 -3.427 36.170 1.00 87.62 316 ASN A N 1
ATOM 2592 C CA . ASN A 1 316 ? -18.197 -2.928 37.180 1.00 87.62 316 ASN A CA 1
ATOM 2593 C C . ASN A 1 316 ? -18.154 -3.791 38.462 1.00 87.62 316 ASN A C 1
ATOM 2595 O O . ASN A 1 316 ? -18.422 -4.993 38.397 1.00 87.62 316 ASN A O 1
ATOM 2599 N N . PRO A 1 317 ? -17.878 -3.215 39.651 1.00 88.62 317 PRO A N 1
ATOM 2600 C CA . PRO A 1 317 ? -17.931 -3.954 40.904 1.00 88.62 317 PRO A CA 1
ATOM 2601 C C . PRO A 1 317 ? -19.355 -4.349 41.298 1.00 88.62 317 PRO A C 1
ATOM 2603 O O . PRO A 1 317 ? -20.290 -3.543 41.254 1.00 88.62 317 PRO A O 1
ATOM 2606 N N . ILE A 1 318 ? -19.503 -5.558 41.836 1.00 88.88 318 ILE A N 1
ATOM 2607 C CA . ILE A 1 318 ? -20.788 -6.084 42.320 1.00 88.88 318 ILE A CA 1
ATOM 2608 C C . ILE A 1 318 ? -21.178 -5.547 43.706 1.00 88.88 318 ILE A C 1
ATOM 2610 O O . ILE A 1 318 ? -22.334 -5.646 44.108 1.00 88.88 318 ILE A O 1
ATOM 2614 N N . ASN A 1 319 ? -20.232 -4.966 44.452 1.00 90.31 319 ASN A N 1
ATOM 2615 C CA . ASN A 1 319 ? -20.433 -4.480 45.823 1.00 90.31 319 ASN A CA 1
ATOM 2616 C C . ASN A 1 319 ? -20.331 -2.950 45.959 1.00 90.31 319 ASN A C 1
ATOM 2618 O O . ASN A 1 319 ? -20.066 -2.453 47.054 1.00 90.31 319 ASN A O 1
ATOM 2622 N N . THR A 1 320 ? -20.572 -2.198 44.882 1.00 87.06 320 THR A N 1
ATOM 2623 C CA . THR A 1 320 ? -20.418 -0.732 44.847 1.00 87.06 320 THR A CA 1
ATOM 2624 C C . THR A 1 320 ? -21.211 -0.013 45.947 1.00 87.06 320 THR A C 1
ATOM 2626 O O . THR A 1 320 ? -20.665 0.838 46.647 1.00 87.06 320 THR A O 1
ATOM 2629 N N . VAL A 1 321 ? -22.489 -0.360 46.152 1.00 85.31 321 VAL A N 1
ATOM 2630 C CA . VAL A 1 321 ? -23.346 0.302 47.159 1.00 85.31 321 VAL A CA 1
ATOM 2631 C C . VAL A 1 321 ? -22.876 0.022 48.599 1.00 85.31 321 VAL A C 1
ATOM 2633 O O . VAL A 1 321 ? -22.693 0.985 49.348 1.00 85.31 321 VAL A O 1
ATOM 2636 N N . PRO A 1 322 ? -22.632 -1.240 49.012 1.00 89.38 322 PRO A N 1
ATOM 2637 C CA . PRO A 1 322 ? -22.018 -1.530 50.308 1.00 89.38 322 PRO A CA 1
ATOM 2638 C C . PRO A 1 322 ? -20.650 -0.866 50.507 1.00 89.38 322 PRO A C 1
ATOM 2640 O O . PRO A 1 322 ? -20.431 -0.243 51.544 1.00 89.38 322 PRO A O 1
ATOM 2643 N N . ALA A 1 323 ? -19.754 -0.945 49.514 1.00 90.00 323 ALA A N 1
ATOM 2644 C CA . ALA A 1 323 ? -18.413 -0.365 49.596 1.00 90.00 323 ALA A CA 1
ATOM 2645 C C . ALA A 1 323 ? -18.468 1.157 49.791 1.00 90.00 323 ALA A C 1
ATOM 2647 O O . ALA A 1 323 ? -17.768 1.694 50.647 1.00 90.00 323 ALA A O 1
ATOM 2648 N N . LYS A 1 324 ? -19.379 1.838 49.079 1.00 88.88 324 LYS A N 1
ATOM 2649 C CA . LYS A 1 324 ? -19.647 3.268 49.269 1.00 88.88 324 LYS A CA 1
ATOM 2650 C C . LYS A 1 324 ? -20.061 3.566 50.712 1.00 88.88 324 LYS A C 1
ATOM 2652 O O . LYS A 1 324 ? -19.468 4.431 51.343 1.00 88.88 324 LYS A O 1
ATOM 2657 N N . LYS A 1 325 ? -21.039 2.842 51.269 1.00 89.94 325 LYS A N 1
ATOM 2658 C CA . LYS A 1 325 ? -21.500 3.068 52.655 1.00 89.94 325 LYS A CA 1
ATOM 2659 C C . LYS A 1 325 ? -20.363 2.933 53.674 1.00 89.94 325 LYS A C 1
ATOM 2661 O O . LYS A 1 325 ? -20.273 3.754 54.582 1.00 89.94 325 LYS A O 1
ATOM 2666 N N . VAL A 1 326 ? -19.496 1.931 53.513 1.00 91.31 326 VAL A N 1
ATOM 2667 C CA . VAL A 1 326 ? -18.334 1.725 54.393 1.00 91.31 326 VAL A CA 1
ATOM 2668 C C . VAL A 1 326 ? -17.336 2.877 54.273 1.00 91.31 326 VAL A C 1
ATOM 2670 O O . VAL A 1 326 ? -16.934 3.422 55.296 1.00 91.31 326 VAL A O 1
ATOM 2673 N N . PHE A 1 327 ? -17.005 3.295 53.048 1.00 93.50 327 PHE A N 1
ATOM 2674 C CA . PHE A 1 327 ? -16.069 4.392 52.779 1.00 93.50 327 PHE A CA 1
ATOM 2675 C C . PHE A 1 327 ? -16.472 5.701 53.477 1.00 93.50 327 PHE A C 1
ATOM 2677 O O . PHE A 1 327 ? -15.662 6.314 54.172 1.00 93.50 327 PHE A O 1
ATOM 2684 N N . PHE A 1 328 ? -17.747 6.091 53.361 1.00 93.19 328 PHE A N 1
ATOM 2685 C CA . PHE A 1 328 ? -18.268 7.290 54.028 1.00 93.19 328 PHE A CA 1
ATOM 2686 C C . PHE A 1 328 ? -18.361 7.117 55.549 1.00 93.19 328 PHE A C 1
ATOM 2688 O O . PHE A 1 328 ? -17.997 8.027 56.284 1.00 93.19 328 PHE A O 1
ATOM 2695 N N . LYS A 1 329 ? -18.782 5.942 56.044 1.00 94.12 329 LYS A N 1
ATOM 2696 C CA . LYS A 1 329 ? -18.839 5.665 57.492 1.00 94.12 329 LYS A CA 1
ATOM 2697 C C . LYS A 1 329 ? -17.458 5.750 58.158 1.00 94.12 329 LYS A C 1
ATOM 2699 O O . LYS A 1 329 ? -17.368 6.061 59.340 1.00 94.12 329 LYS A O 1
ATOM 2704 N N . LYS A 1 330 ? -16.394 5.451 57.412 1.00 93.31 330 LYS A N 1
ATOM 2705 C CA . LYS A 1 330 ? -14.999 5.489 57.869 1.00 93.31 330 LYS A CA 1
ATOM 2706 C C . LYS A 1 330 ? -14.323 6.853 57.685 1.00 93.31 330 LYS A C 1
ATOM 2708 O O . LYS A 1 330 ? -13.124 6.946 57.924 1.00 93.31 330 LYS A O 1
ATOM 2713 N N . ASN A 1 331 ? -15.051 7.897 57.280 1.00 92.69 331 ASN A N 1
ATOM 2714 C CA . ASN A 1 331 ? -14.492 9.225 56.998 1.00 92.69 331 ASN A CA 1
ATOM 2715 C C . ASN A 1 331 ? -13.304 9.173 56.022 1.00 92.69 331 ASN A C 1
ATOM 2717 O O . ASN A 1 331 ? -12.291 9.834 56.233 1.00 92.69 331 ASN A O 1
ATOM 2721 N N . PHE A 1 332 ? -13.423 8.370 54.958 1.00 92.94 332 PHE A N 1
ATOM 2722 C CA . PHE A 1 332 ? -12.449 8.316 53.857 1.00 92.94 332 PHE A CA 1
ATOM 2723 C C . PHE A 1 332 ? -11.054 7.772 54.218 1.00 92.94 332 PHE A C 1
ATOM 2725 O O . PHE A 1 332 ? -10.144 7.851 53.398 1.00 92.94 332 PHE A O 1
ATOM 2732 N N . SER A 1 333 ? -10.875 7.202 55.414 1.00 92.50 333 SER A N 1
ATOM 2733 C CA . SER A 1 333 ? -9.570 6.722 55.897 1.00 92.50 333 SER A CA 1
ATOM 2734 C C . SER A 1 333 ? -9.096 5.413 55.255 1.00 92.50 333 SER A C 1
ATOM 2736 O O . SER A 1 333 ? -7.900 5.136 55.226 1.00 92.50 333 SER A O 1
ATOM 2738 N N . GLU A 1 334 ? -10.015 4.611 54.718 1.00 89.31 334 GLU A N 1
ATOM 2739 C CA . GLU A 1 334 ? -9.733 3.313 54.099 1.00 89.31 334 GLU A CA 1
ATOM 2740 C C . GLU A 1 334 ? -10.233 3.305 52.649 1.00 89.31 334 GLU A C 1
ATOM 2742 O O . GLU A 1 334 ? -11.369 3.693 52.381 1.00 89.31 334 GLU A O 1
ATOM 2747 N N . LEU A 1 335 ? -9.418 2.827 51.702 1.00 88.38 335 LEU A N 1
ATOM 2748 C CA . LEU A 1 335 ? -9.839 2.698 50.303 1.00 88.38 335 LEU A CA 1
ATOM 2749 C C . LEU A 1 335 ? -10.908 1.599 50.136 1.00 88.38 335 LEU A C 1
ATOM 2751 O O . LEU A 1 335 ? -10.785 0.524 50.734 1.00 88.38 335 LEU A O 1
ATOM 2755 N N . PRO A 1 336 ? -11.938 1.816 49.292 1.00 88.81 336 PRO A N 1
ATOM 2756 C CA . PRO A 1 336 ? -12.994 0.834 49.078 1.00 88.81 336 PRO A CA 1
ATOM 2757 C C . PRO A 1 336 ? -12.447 -0.454 48.447 1.00 88.81 336 PRO A C 1
ATOM 2759 O O . PRO A 1 336 ? -11.779 -0.431 47.415 1.00 88.81 336 PRO A O 1
ATOM 2762 N N . GLN A 1 337 ? -12.786 -1.595 49.048 1.00 89.19 337 GLN A N 1
ATOM 2763 C CA . GLN A 1 337 ? -12.428 -2.920 48.536 1.00 89.19 337 GLN A CA 1
ATOM 2764 C C . GLN A 1 337 ? -13.523 -3.441 47.598 1.00 89.19 337 GLN A C 1
ATOM 2766 O O . GLN A 1 337 ? -14.580 -3.916 48.034 1.00 89.19 337 GLN A O 1
ATOM 2771 N N . PHE A 1 338 ? -13.280 -3.329 46.294 1.00 90.00 338 PHE A N 1
ATOM 2772 C CA . PHE A 1 338 ? -14.217 -3.762 45.261 1.00 90.00 338 PHE A CA 1
ATOM 2773 C C . PHE A 1 338 ? -14.125 -5.264 44.982 1.00 90.00 338 PHE A C 1
ATOM 2775 O O . PHE A 1 338 ? -13.044 -5.844 44.917 1.00 90.00 338 PHE A O 1
ATOM 2782 N N . LYS A 1 339 ? -15.288 -5.886 44.788 1.00 89.75 339 LYS A N 1
ATOM 2783 C CA . LYS A 1 339 ? -15.448 -7.270 44.337 1.00 89.75 339 LYS A CA 1
ATOM 2784 C C . LYS A 1 339 ? -16.032 -7.258 42.931 1.00 89.75 339 LYS A C 1
ATOM 2786 O O . LYS A 1 339 ? -16.923 -6.457 42.654 1.00 89.75 339 LYS A O 1
ATOM 2791 N N . TYR A 1 340 ? -15.565 -8.165 42.083 1.00 89.06 340 TYR A N 1
ATOM 2792 C CA . TYR A 1 340 ? -15.965 -8.277 40.679 1.00 89.06 340 TYR A CA 1
ATOM 2793 C C . TYR A 1 340 ? -16.489 -9.682 40.390 1.00 89.06 340 TYR A C 1
ATOM 2795 O O . TYR A 1 340 ? -16.126 -10.632 41.090 1.00 89.06 340 TYR A O 1
ATOM 2803 N N . ASP A 1 341 ? -17.332 -9.809 39.366 1.00 85.31 341 ASP A N 1
ATOM 2804 C CA . ASP A 1 341 ? -17.733 -11.123 38.867 1.00 85.31 341 ASP A CA 1
ATOM 2805 C C . ASP A 1 341 ? -16.511 -11.862 38.279 1.00 85.31 341 ASP A C 1
ATOM 2807 O O . ASP A 1 341 ? -15.635 -11.227 37.681 1.00 85.31 341 ASP A O 1
ATOM 2811 N N . PRO A 1 342 ? -16.426 -13.201 38.417 1.00 85.31 342 PRO A N 1
ATOM 2812 C CA . PRO A 1 342 ? -15.365 -13.973 37.784 1.00 85.31 342 PRO A CA 1
ATOM 2813 C C . PRO A 1 342 ? -15.342 -13.748 36.270 1.00 85.31 342 PRO A C 1
ATOM 2815 O O . PRO A 1 342 ? -16.372 -13.847 35.596 1.00 85.31 342 PRO A O 1
ATOM 2818 N N . ILE A 1 343 ? -14.154 -13.481 35.727 1.00 86.19 343 ILE A N 1
ATOM 2819 C CA . ILE A 1 343 ? -13.955 -13.287 34.291 1.00 86.19 343 ILE A CA 1
ATOM 2820 C C . ILE A 1 343 ? -14.202 -14.628 33.594 1.00 86.19 343 ILE A C 1
ATOM 2822 O O . ILE A 1 343 ? -13.409 -15.558 33.710 1.00 86.19 343 ILE A O 1
ATOM 2826 N N . LYS A 1 344 ? -15.313 -14.727 32.858 1.00 84.88 344 LYS A N 1
ATOM 2827 C CA . LYS A 1 344 ? -15.691 -15.933 32.094 1.00 84.88 344 LYS A CA 1
ATOM 2828 C C . LYS A 1 344 ? -14.978 -16.046 30.743 1.00 84.88 344 LYS A C 1
ATOM 2830 O O . LYS A 1 344 ? -15.171 -17.021 30.025 1.00 84.88 344 LYS A O 1
ATOM 2835 N N . LEU A 1 345 ? -14.193 -15.034 30.383 1.00 86.19 345 LEU A N 1
ATOM 2836 C CA . LEU A 1 345 ? -13.468 -14.943 29.124 1.00 86.19 345 LEU A CA 1
ATOM 2837 C C . LEU A 1 345 ? -12.046 -15.485 29.281 1.00 86.19 345 LEU A C 1
ATOM 2839 O O . LEU A 1 345 ? -11.287 -15.018 30.131 1.00 86.19 345 LEU A O 1
ATOM 2843 N N . ASN A 1 346 ? -11.646 -16.389 28.390 1.00 90.25 346 ASN A N 1
ATOM 2844 C CA . ASN A 1 346 ? -10.241 -16.744 28.237 1.00 90.25 346 ASN A CA 1
ATOM 2845 C C . ASN A 1 346 ? -9.499 -15.628 27.479 1.00 90.25 346 ASN A C 1
ATOM 2847 O O . ASN A 1 346 ? -9.502 -15.569 26.248 1.00 90.25 346 ASN A O 1
ATOM 2851 N N . VAL A 1 347 ? -8.874 -14.721 28.233 1.00 90.69 347 VAL A N 1
ATOM 2852 C CA . VAL A 1 347 ? -8.172 -13.543 27.694 1.00 90.69 347 VAL A CA 1
ATOM 2853 C C . VAL A 1 347 ? -7.011 -13.907 26.765 1.00 90.69 347 VAL A C 1
ATOM 2855 O O . VAL A 1 347 ? -6.777 -13.212 25.778 1.00 90.69 347 VAL A O 1
ATOM 2858 N N . PHE A 1 348 ? -6.299 -15.000 27.053 1.00 92.44 348 PHE A N 1
ATOM 2859 C CA . PHE A 1 348 ? -5.151 -15.435 26.258 1.00 92.44 348 PHE A CA 1
ATOM 2860 C C . PHE A 1 348 ? -5.602 -16.008 24.911 1.00 92.44 348 PHE A C 1
ATOM 2862 O O . PHE A 1 348 ? -5.103 -15.606 23.862 1.00 92.44 348 PHE A O 1
ATOM 2869 N N . GLU A 1 349 ? -6.611 -16.879 24.931 1.00 94.50 349 GLU A N 1
ATOM 2870 C CA . GLU A 1 349 ? -7.183 -17.475 23.722 1.00 94.50 349 GLU A CA 1
ATOM 2871 C C . GLU A 1 349 ? -7.820 -16.422 22.802 1.00 94.50 349 GLU A C 1
ATOM 2873 O O . GLU A 1 349 ? -7.656 -16.487 21.583 1.00 94.50 349 GLU A O 1
ATOM 2878 N N . LEU A 1 350 ? -8.500 -15.410 23.358 1.00 94.38 350 LEU A N 1
ATOM 2879 C CA . LEU A 1 350 ? -9.043 -14.315 22.549 1.00 94.38 350 LEU A CA 1
ATOM 2880 C C . LEU A 1 350 ? -7.926 -13.530 21.844 1.00 94.38 350 LEU A C 1
ATOM 2882 O O . LEU A 1 350 ? -8.043 -13.241 20.654 1.00 94.38 350 LEU A O 1
ATOM 2886 N N . LYS A 1 351 ? -6.820 -13.226 22.542 1.00 95.38 351 LYS A N 1
ATOM 2887 C CA . LYS A 1 351 ? -5.652 -12.569 21.930 1.00 95.38 351 LYS A CA 1
ATOM 2888 C C . LYS A 1 351 ? -5.050 -13.399 20.801 1.00 95.38 351 LYS A C 1
ATOM 2890 O O . LYS A 1 351 ? -4.736 -12.847 19.746 1.00 95.38 351 LYS A O 1
ATOM 2895 N N . GLN A 1 352 ? -4.925 -14.710 21.000 1.00 95.69 352 GLN A N 1
ATOM 2896 C CA . GLN A 1 352 ? -4.445 -15.625 19.968 1.00 95.69 352 GLN A CA 1
ATOM 2897 C C . GLN A 1 352 ? -5.343 -15.575 18.723 1.00 95.69 352 GLN A C 1
ATOM 2899 O O . GLN A 1 352 ? -4.861 -15.275 17.632 1.00 95.69 352 GLN A O 1
ATOM 2904 N N . LYS A 1 353 ? -6.660 -15.745 18.894 1.00 96.50 353 LYS A N 1
ATOM 2905 C CA . LYS A 1 353 ? -7.642 -15.713 17.795 1.00 96.50 353 LYS A CA 1
ATOM 2906 C C . LYS A 1 353 ? -7.653 -14.388 17.028 1.00 96.50 353 LYS A C 1
ATOM 2908 O O . LYS A 1 353 ? -7.797 -14.388 15.808 1.00 96.50 353 LYS A O 1
ATOM 2913 N N . LEU A 1 354 ? -7.496 -13.262 17.726 1.00 96.25 354 LEU A N 1
ATOM 2914 C CA . LEU A 1 354 ? -7.393 -11.938 17.102 1.00 96.25 354 LEU A CA 1
ATOM 2915 C C . LEU A 1 354 ? -6.094 -11.773 16.299 1.00 96.25 354 LEU A C 1
ATOM 2917 O O . LEU A 1 354 ? -6.119 -11.203 15.212 1.00 96.25 354 LEU A O 1
ATOM 2921 N N . THR A 1 355 ? -4.975 -12.301 16.800 1.00 94.12 355 THR A N 1
ATOM 2922 C CA . THR A 1 355 ? -3.670 -12.252 16.111 1.00 94.12 355 THR A CA 1
ATOM 2923 C C . THR A 1 355 ? -3.658 -13.111 14.841 1.00 94.12 355 THR A C 1
ATOM 2925 O O . THR A 1 355 ? -2.991 -12.779 13.865 1.00 94.12 355 THR A O 1
ATOM 2928 N N . GLU A 1 356 ? -4.426 -14.201 14.823 1.00 95.56 356 GLU A N 1
ATOM 2929 C CA . GLU A 1 356 ? -4.574 -15.097 13.669 1.00 95.56 356 GLU A CA 1
ATOM 2930 C C . GLU A 1 356 ? -5.396 -14.495 12.511 1.00 95.56 356 GLU A C 1
ATOM 2932 O O . GLU A 1 356 ? -5.462 -15.078 11.420 1.00 95.56 356 GLU A O 1
ATOM 2937 N N . LEU A 1 357 ? -6.039 -13.336 12.710 1.00 95.88 357 LEU A N 1
ATOM 2938 C CA . LEU A 1 357 ? -6.787 -12.665 11.650 1.00 95.88 357 LEU A CA 1
ATOM 2939 C C . LEU A 1 357 ? -5.840 -12.245 10.511 1.00 95.88 357 LEU A C 1
ATOM 2941 O O . LEU A 1 357 ? -4.876 -11.518 10.745 1.00 95.88 357 LEU A O 1
ATOM 2945 N N . PRO A 1 358 ? -6.108 -12.643 9.251 1.00 94.31 358 PRO A N 1
ATOM 2946 C CA . PRO A 1 358 ? -5.187 -12.420 8.141 1.00 94.31 358 PRO A CA 1
ATOM 2947 C C . PRO A 1 358 ? -5.290 -10.995 7.560 1.00 94.31 358 PRO A C 1
ATOM 2949 O O . PRO A 1 358 ? -5.503 -10.827 6.356 1.00 94.31 358 PRO A O 1
ATOM 2952 N N . VAL A 1 359 ? -5.148 -9.967 8.402 1.00 93.38 359 VAL A N 1
ATOM 2953 C CA . VAL A 1 359 ? -5.225 -8.539 8.034 1.00 93.38 359 VAL A CA 1
ATOM 2954 C C . VAL A 1 359 ? -4.239 -8.155 6.930 1.00 93.38 359 VAL A C 1
ATOM 2956 O O . VAL A 1 359 ? -4.571 -7.370 6.048 1.00 93.38 359 VAL A O 1
ATOM 2959 N N . GLN A 1 360 ? -3.067 -8.787 6.884 1.00 89.25 360 GLN A N 1
ATOM 2960 C CA . GLN A 1 360 ? -2.058 -8.590 5.844 1.00 89.25 360 GLN A CA 1
ATOM 2961 C C . GLN A 1 360 ? -2.555 -8.929 4.430 1.00 89.25 360 GLN A C 1
ATOM 2963 O O . GLN A 1 360 ? -1.968 -8.472 3.454 1.00 89.25 360 GLN A O 1
ATOM 2968 N N . LYS A 1 361 ? -3.634 -9.717 4.301 1.00 89.69 361 LYS A N 1
ATOM 2969 C CA . LYS A 1 361 ? -4.241 -10.051 3.003 1.00 89.69 361 LYS A CA 1
ATOM 2970 C C . LYS A 1 361 ? -5.174 -8.963 2.471 1.00 89.69 361 LYS A C 1
ATOM 2972 O O . LYS A 1 361 ? -5.550 -9.055 1.309 1.00 89.69 361 LYS A O 1
ATOM 2977 N N . ILE A 1 362 ? -5.546 -7.973 3.288 1.00 90.25 362 ILE A N 1
ATOM 2978 C CA . ILE A 1 362 ? -6.358 -6.828 2.859 1.00 90.25 362 ILE A CA 1
ATOM 2979 C C . ILE A 1 362 ? -5.524 -5.992 1.888 1.00 90.25 362 ILE A C 1
ATOM 2981 O O . ILE A 1 362 ? -4.450 -5.514 2.263 1.00 90.25 362 ILE A O 1
ATOM 2985 N N . GLN A 1 363 ? -6.000 -5.823 0.652 1.00 84.88 363 GLN A N 1
ATOM 2986 C CA . GLN A 1 363 ? -5.260 -5.114 -0.403 1.00 84.88 363 GLN A CA 1
ATOM 2987 C C . GLN A 1 363 ? -5.030 -3.626 -0.092 1.00 84.88 363 GLN A C 1
ATOM 2989 O O . GLN A 1 363 ? -3.937 -3.100 -0.312 1.00 84.88 363 GLN A O 1
ATOM 2994 N N . ASP A 1 364 ? -6.051 -2.940 0.425 1.00 89.12 364 ASP A N 1
ATOM 2995 C CA . ASP A 1 364 ? -5.968 -1.515 0.735 1.00 89.12 364 ASP A CA 1
ATOM 2996 C C . ASP A 1 364 ? -5.212 -1.275 2.047 1.00 89.12 364 ASP A C 1
ATOM 2998 O O . ASP A 1 364 ? -5.647 -1.701 3.121 1.00 89.12 364 ASP A O 1
ATOM 3002 N N . ILE A 1 365 ? -4.095 -0.547 1.976 1.00 90.81 365 ILE A N 1
ATOM 3003 C CA . ILE A 1 365 ? -3.263 -0.292 3.152 1.00 90.81 365 ILE A CA 1
ATOM 3004 C C . ILE A 1 365 ? -3.979 0.547 4.216 1.00 90.81 365 ILE A C 1
ATOM 3006 O O . ILE A 1 365 ? -3.801 0.303 5.405 1.00 90.81 365 ILE A O 1
ATOM 3010 N N . SER A 1 366 ? -4.813 1.517 3.834 1.00 90.19 366 SER A N 1
ATOM 3011 C CA . SER A 1 366 ? -5.533 2.366 4.791 1.00 90.19 366 SER A CA 1
ATOM 3012 C C . SER A 1 366 ? -6.535 1.542 5.593 1.00 90.19 366 SER A C 1
ATOM 3014 O O . SER A 1 366 ? -6.570 1.655 6.816 1.00 90.19 366 SER A O 1
ATOM 3016 N N . ILE A 1 367 ? -7.285 0.667 4.916 1.00 91.62 367 ILE A N 1
ATOM 3017 C CA . ILE A 1 367 ? -8.228 -0.246 5.568 1.00 91.62 367 ILE A CA 1
ATOM 3018 C C . ILE A 1 367 ? -7.469 -1.258 6.429 1.00 91.62 367 ILE A C 1
ATOM 3020 O O . ILE A 1 367 ? -7.829 -1.466 7.582 1.00 91.62 367 ILE A O 1
ATOM 3024 N N . ARG A 1 368 ? -6.372 -1.837 5.928 1.00 92.19 368 ARG A N 1
ATOM 3025 C CA . ARG A 1 368 ? -5.533 -2.754 6.713 1.00 92.19 368 ARG A CA 1
ATOM 3026 C C . ARG A 1 368 ? -5.112 -2.142 8.051 1.00 92.19 368 ARG A C 1
ATOM 3028 O O . ARG A 1 368 ? -5.292 -2.778 9.085 1.00 92.19 368 ARG A O 1
ATOM 3035 N N . ASN A 1 369 ? -4.591 -0.912 8.041 1.00 92.06 369 ASN A N 1
ATOM 3036 C CA . ASN A 1 369 ? -4.157 -0.255 9.278 1.00 92.06 369 ASN A CA 1
ATOM 3037 C C . ASN A 1 369 ? -5.333 0.045 10.211 1.00 92.06 369 ASN A C 1
ATOM 3039 O O . ASN A 1 369 ? -5.167 -0.074 11.416 1.00 92.06 369 ASN A O 1
ATOM 3043 N N . LEU A 1 370 ? -6.513 0.388 9.680 1.00 93.94 370 LEU A N 1
ATOM 3044 C CA . LEU A 1 370 ? -7.714 0.556 10.500 1.00 93.94 370 LEU A CA 1
ATOM 3045 C C . LEU A 1 370 ? -8.025 -0.729 11.283 1.00 93.94 370 LEU A C 1
ATOM 3047 O O . LEU A 1 370 ? -8.188 -0.671 12.498 1.00 93.94 370 LEU A O 1
ATOM 3051 N N . TYR A 1 371 ? -8.047 -1.887 10.617 1.00 95.31 371 TYR A N 1
ATOM 3052 C CA . TYR A 1 371 ? -8.306 -3.169 11.285 1.00 95.31 371 TYR A CA 1
ATOM 3053 C C . TYR A 1 371 ? -7.205 -3.545 12.280 1.00 95.31 371 TYR A C 1
ATOM 3055 O O . TYR A 1 371 ? -7.512 -3.996 13.380 1.00 95.31 371 TYR A O 1
ATOM 3063 N N . GLU A 1 372 ? -5.933 -3.322 11.943 1.00 94.12 372 GLU A N 1
ATOM 3064 C CA . GLU A 1 372 ? -4.827 -3.513 12.891 1.00 94.12 372 GLU A CA 1
ATOM 3065 C C . GLU A 1 372 ? -4.973 -2.602 14.124 1.00 94.12 372 GLU A C 1
ATOM 3067 O O . GLU A 1 372 ? -4.799 -3.060 15.252 1.00 94.12 372 GLU A O 1
ATOM 3072 N N . SER A 1 373 ? -5.351 -1.332 13.943 1.00 93.88 373 SER A N 1
ATOM 3073 C CA . SER A 1 373 ? -5.624 -0.398 15.042 1.00 93.88 373 SER A CA 1
ATOM 3074 C C . SER A 1 373 ? -6.802 -0.847 15.906 1.00 93.88 373 SER A C 1
ATOM 3076 O O . SER A 1 373 ? -6.714 -0.762 17.130 1.00 93.88 373 SER A O 1
ATOM 3078 N N . VAL A 1 374 ? -7.877 -1.365 15.303 1.00 94.75 374 VAL A N 1
ATOM 3079 C CA . VAL A 1 374 ? -9.009 -1.939 16.045 1.00 94.75 374 VAL A CA 1
ATOM 3080 C C . VAL A 1 374 ? -8.550 -3.147 16.863 1.00 94.75 374 VAL A C 1
ATOM 3082 O O . VAL A 1 374 ? -8.806 -3.193 18.062 1.00 94.75 374 VAL A O 1
ATOM 3085 N N . ILE A 1 375 ? -7.816 -4.090 16.267 1.00 95.94 375 ILE A N 1
ATOM 3086 C CA . ILE A 1 375 ? -7.291 -5.269 16.976 1.00 95.94 375 ILE A CA 1
ATOM 3087 C C . ILE A 1 375 ? -6.403 -4.852 18.158 1.00 95.94 375 ILE A C 1
ATOM 3089 O O . ILE A 1 375 ? -6.594 -5.347 19.269 1.00 95.94 375 ILE A O 1
ATOM 3093 N N . ASN A 1 376 ? -5.493 -3.896 17.954 1.00 94.69 376 ASN A N 1
ATOM 3094 C CA . ASN A 1 376 ? -4.628 -3.376 19.016 1.00 94.69 376 ASN A CA 1
ATOM 3095 C C . ASN A 1 376 ? -5.431 -2.702 20.142 1.00 94.69 376 ASN A C 1
ATOM 3097 O O . ASN A 1 376 ? -5.170 -2.953 21.316 1.00 94.69 376 ASN A O 1
ATOM 3101 N N . SER A 1 377 ? -6.464 -1.929 19.797 1.00 94.19 377 SER A N 1
ATOM 3102 C CA . SER A 1 377 ? -7.409 -1.353 20.764 1.00 94.19 377 SER A CA 1
ATOM 3103 C C . SER A 1 377 ? -8.089 -2.437 21.612 1.00 94.19 377 SER A C 1
ATOM 3105 O O . SER A 1 377 ? -8.222 -2.291 22.827 1.00 94.19 377 SER A O 1
ATOM 3107 N N . TYR A 1 378 ? -8.455 -3.579 21.025 1.00 94.44 378 TYR A N 1
ATOM 3108 C CA . TYR A 1 378 ? -8.975 -4.711 21.795 1.00 94.44 378 TYR A CA 1
ATOM 3109 C C . TYR A 1 378 ? -7.905 -5.413 22.636 1.00 94.44 378 TYR A C 1
ATOM 3111 O O . TYR A 1 378 ? -8.219 -5.847 23.743 1.00 94.44 378 TYR A O 1
ATOM 3119 N N . PHE A 1 379 ? -6.646 -5.484 22.195 1.00 94.94 379 PHE A N 1
ATOM 3120 C CA . PHE A 1 379 ? -5.559 -5.977 23.050 1.00 94.94 379 PHE A CA 1
ATOM 3121 C C . PHE A 1 379 ? -5.400 -5.142 24.316 1.00 94.94 379 PHE A C 1
ATOM 3123 O O . PHE A 1 379 ? -5.256 -5.725 25.392 1.00 94.94 379 PHE A O 1
ATOM 3130 N N . ASP A 1 380 ? -5.511 -3.817 24.208 1.00 93.44 380 ASP A N 1
ATOM 3131 C CA . ASP A 1 380 ? -5.499 -2.918 25.361 1.00 93.44 380 ASP A CA 1
ATOM 3132 C C . ASP A 1 380 ? -6.653 -3.211 26.326 1.00 93.44 380 ASP A C 1
ATOM 3134 O O . ASP A 1 380 ? -6.428 -3.399 27.524 1.00 93.44 380 ASP A O 1
ATOM 3138 N N . LYS A 1 381 ? -7.882 -3.346 25.812 1.00 93.88 381 LYS A N 1
ATOM 3139 C C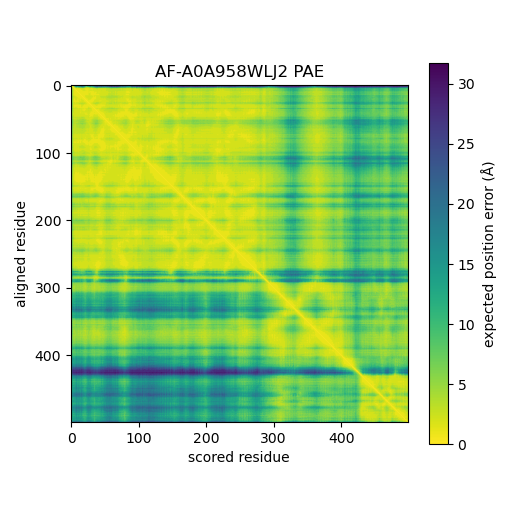A . LYS A 1 381 ? -9.059 -3.692 26.630 1.00 93.88 381 LYS A CA 1
ATOM 3140 C C . LYS A 1 381 ? -8.920 -5.065 27.298 1.00 93.88 381 LYS A C 1
ATOM 3142 O O . LYS A 1 381 ? -9.294 -5.232 28.458 1.00 93.88 381 LYS A O 1
ATOM 3147 N N . ILE A 1 382 ? -8.378 -6.056 26.590 1.00 94.06 382 ILE A N 1
ATOM 3148 C CA . ILE A 1 382 ? -8.144 -7.399 27.140 1.00 94.06 382 ILE A CA 1
ATOM 3149 C C . ILE A 1 382 ? -7.080 -7.348 28.245 1.00 94.06 382 ILE A C 1
ATOM 3151 O O . ILE A 1 382 ? -7.246 -7.987 29.286 1.00 94.06 382 ILE A O 1
ATOM 3155 N N . ASP A 1 383 ? -6.018 -6.559 28.064 1.00 93.56 383 ASP A N 1
ATOM 3156 C CA . ASP A 1 383 ? -5.002 -6.348 29.099 1.00 93.56 383 ASP A CA 1
ATOM 3157 C C . ASP A 1 383 ? -5.588 -5.684 30.345 1.00 93.56 383 ASP A C 1
ATOM 3159 O O . ASP A 1 383 ? -5.300 -6.125 31.465 1.00 93.56 383 ASP A O 1
ATOM 3163 N N . MET A 1 384 ? -6.470 -4.692 30.179 1.00 93.38 384 MET A N 1
ATOM 3164 C CA . MET A 1 384 ? -7.229 -4.122 31.296 1.00 93.38 384 MET A CA 1
ATOM 3165 C C . MET A 1 384 ? -7.991 -5.211 32.060 1.00 93.38 384 MET A C 1
ATOM 3167 O O . MET A 1 384 ? -7.791 -5.356 33.263 1.00 93.38 384 MET A O 1
ATOM 3171 N N . ILE A 1 385 ? -8.782 -6.042 31.376 1.00 92.44 385 ILE A N 1
ATOM 3172 C CA . ILE A 1 385 ? -9.541 -7.134 32.013 1.00 92.44 385 ILE A CA 1
ATOM 3173 C C . ILE A 1 385 ? -8.615 -8.102 32.763 1.00 92.44 385 ILE A C 1
ATOM 3175 O O . ILE A 1 385 ? -8.863 -8.424 33.923 1.00 92.44 385 ILE A O 1
ATOM 3179 N N . SER A 1 386 ? -7.509 -8.524 32.145 1.00 91.38 386 SER A N 1
ATOM 3180 C CA . SER A 1 386 ? -6.557 -9.472 32.750 1.00 91.38 386 SER A CA 1
ATOM 3181 C C . SER A 1 386 ? -5.868 -8.947 34.017 1.00 91.38 386 SER A C 1
ATOM 3183 O O . SER A 1 386 ? -5.324 -9.715 34.814 1.00 91.38 386 SER A O 1
ATOM 3185 N N . THR A 1 387 ? -5.872 -7.626 34.202 1.00 93.12 387 THR A N 1
ATOM 3186 C CA . THR A 1 387 ? -5.223 -6.940 35.322 1.00 93.12 387 THR A CA 1
ATOM 3187 C C . THR A 1 387 ? -6.215 -6.367 36.325 1.00 93.12 387 THR A C 1
ATOM 3189 O O . THR A 1 387 ? -5.789 -5.699 37.267 1.00 93.12 387 THR A O 1
ATOM 3192 N N . LEU A 1 388 ? -7.511 -6.655 36.169 1.00 91.38 388 LEU A N 1
ATOM 3193 C CA . LEU A 1 388 ? -8.565 -6.199 37.067 1.00 91.38 388 LEU A CA 1
ATOM 3194 C C . LEU A 1 388 ? -8.254 -6.573 38.526 1.00 91.38 388 LEU A C 1
ATOM 3196 O O . LEU A 1 388 ? -7.833 -7.689 38.831 1.00 91.38 388 LEU A O 1
ATOM 3200 N N . GLY A 1 389 ? -8.419 -5.604 39.429 1.00 86.56 389 GLY A N 1
ATOM 3201 C CA . GLY A 1 389 ? -8.086 -5.757 40.850 1.00 86.56 389 GLY A CA 1
ATOM 3202 C C . GLY A 1 389 ? -6.589 -5.672 41.184 1.00 86.56 389 GLY A C 1
ATOM 3203 O O . GLY A 1 389 ? -6.225 -5.818 42.346 1.00 86.56 389 GLY A O 1
ATOM 3204 N N . ARG A 1 390 ? -5.710 -5.420 40.204 1.00 90.31 390 ARG A N 1
ATOM 3205 C CA . ARG A 1 390 ? -4.262 -5.225 40.404 1.00 90.31 390 ARG A CA 1
ATOM 3206 C C . ARG A 1 390 ? -3.856 -3.792 40.059 1.00 90.31 390 ARG A C 1
ATOM 3208 O O . ARG A 1 390 ? -4.515 -3.124 39.268 1.00 90.31 390 ARG A O 1
ATOM 3215 N N . SER A 1 391 ? -2.706 -3.344 40.568 1.00 89.62 391 SER A N 1
ATOM 3216 C CA . SER A 1 391 ? -2.153 -2.006 40.280 1.00 89.62 391 SER A CA 1
ATOM 3217 C C . SER A 1 391 ? -1.956 -1.734 38.781 1.00 89.62 391 SER A C 1
ATOM 3219 O O . SER A 1 391 ? -2.124 -0.604 38.327 1.00 89.62 391 SER A O 1
ATOM 3221 N N . LYS A 1 392 ? -1.674 -2.779 37.989 1.00 94.62 392 LYS A N 1
ATOM 3222 C CA . LYS A 1 392 ? -1.527 -2.696 36.526 1.00 94.62 392 LYS A CA 1
ATOM 3223 C C . LYS A 1 392 ? -2.798 -2.238 35.798 1.00 94.62 392 LYS A C 1
ATOM 3225 O O . LYS A 1 392 ? -2.674 -1.675 34.713 1.00 94.62 392 LYS A O 1
ATOM 3230 N N . PHE A 1 393 ? -3.985 -2.418 36.388 1.00 93.25 393 PHE A N 1
ATOM 3231 C CA . PHE A 1 393 ? -5.248 -1.991 35.780 1.00 93.25 393 PHE A CA 1
ATOM 3232 C C . PHE A 1 393 ? -5.248 -0.496 35.452 1.00 93.25 393 PHE A C 1
ATOM 3234 O O . PHE A 1 393 ? -5.615 -0.114 34.344 1.00 93.25 393 PHE A O 1
ATOM 3241 N N . LEU A 1 394 ? -4.785 0.343 36.387 1.00 91.50 394 LEU A N 1
ATOM 3242 C CA . LEU A 1 394 ? -4.748 1.795 36.208 1.00 91.50 394 LEU A CA 1
ATOM 3243 C C . LEU A 1 394 ? -3.883 2.181 35.005 1.00 91.50 394 LEU A C 1
ATOM 3245 O O . LEU A 1 394 ? -4.320 2.947 34.155 1.00 91.50 394 LEU A O 1
ATOM 3249 N N . TYR A 1 395 ? -2.681 1.615 34.896 1.00 93.75 395 TYR A N 1
ATOM 3250 C CA . TYR A 1 395 ? -1.775 1.911 33.785 1.00 93.75 395 TYR A CA 1
ATOM 3251 C C . TYR A 1 395 ? -2.341 1.453 32.438 1.00 93.75 395 TYR A C 1
ATOM 3253 O O . TYR A 1 395 ? -2.236 2.184 31.457 1.00 93.75 395 TYR A O 1
ATOM 3261 N N . ASN A 1 396 ? -2.998 0.292 32.394 1.00 93.88 396 ASN A N 1
ATOM 3262 C CA . ASN A 1 396 ? -3.670 -0.183 31.183 1.00 93.88 396 ASN A CA 1
ATOM 3263 C C . ASN A 1 396 ? -4.875 0.701 30.817 1.00 93.88 396 ASN A C 1
ATOM 3265 O O . ASN A 1 396 ? -5.071 1.017 29.647 1.00 93.88 396 ASN A O 1
ATOM 3269 N N . SER A 1 397 ? -5.633 1.170 31.813 1.00 93.06 397 SER A N 1
ATOM 3270 C CA . SER A 1 397 ? -6.720 2.132 31.615 1.00 93.06 397 SER A CA 1
ATOM 3271 C C . SER A 1 397 ? -6.208 3.453 31.049 1.00 93.06 397 SER A C 1
ATOM 3273 O O . SER A 1 397 ? -6.792 3.974 30.108 1.00 93.06 397 SER A O 1
ATOM 3275 N N . LEU A 1 398 ? -5.105 3.981 31.584 1.00 92.62 398 LEU A N 1
ATOM 3276 C CA . LEU A 1 398 ? -4.484 5.212 31.091 1.00 92.62 398 LEU A CA 1
ATOM 3277 C C . LEU A 1 398 ? -3.876 5.036 29.695 1.00 92.62 398 LEU A C 1
ATOM 3279 O O . LEU A 1 398 ? -3.874 5.984 28.917 1.00 92.62 398 LEU A O 1
ATOM 3283 N N . ARG A 1 399 ? -3.376 3.839 29.358 1.00 90.81 399 ARG A N 1
ATOM 3284 C CA . ARG A 1 399 ? -2.894 3.519 28.006 1.00 90.81 399 ARG A CA 1
ATOM 3285 C C . ARG A 1 399 ? -4.026 3.592 26.982 1.00 90.81 399 ARG A C 1
ATOM 3287 O O . ARG A 1 399 ? -3.817 4.132 25.904 1.00 90.81 399 ARG A O 1
ATOM 3294 N N . TYR A 1 400 ? -5.202 3.075 27.336 1.00 91.44 400 TYR A N 1
ATOM 3295 C CA . TYR A 1 400 ? -6.354 3.020 26.439 1.00 91.44 400 TYR A CA 1
ATOM 3296 C C . TYR A 1 400 ? -7.153 4.335 26.385 1.00 91.44 400 TYR A C 1
ATOM 3298 O O . TYR A 1 400 ? -7.393 4.872 25.309 1.00 91.44 400 TYR A O 1
ATOM 3306 N N . PHE A 1 401 ? -7.563 4.868 27.540 1.00 90.25 401 PHE A N 1
ATOM 3307 C CA . PHE A 1 401 ? -8.411 6.065 27.640 1.00 90.25 401 PHE A CA 1
ATOM 3308 C C . PHE A 1 401 ? -7.619 7.379 27.682 1.00 90.25 401 PHE A C 1
ATOM 3310 O O . PHE A 1 401 ? -8.204 8.455 27.584 1.00 90.25 401 PHE A O 1
ATOM 3317 N N . GLY A 1 402 ? -6.297 7.305 27.830 1.00 91.56 402 GLY A N 1
ATOM 3318 C CA . GLY A 1 402 ? -5.454 8.468 28.071 1.00 91.56 402 GLY A CA 1
ATOM 3319 C C . GLY A 1 402 ? -5.454 8.909 29.536 1.00 91.56 402 GLY A C 1
ATOM 3320 O O . GLY A 1 402 ? -6.204 8.416 30.382 1.00 91.56 402 GLY A O 1
ATOM 3321 N N . ARG A 1 403 ? -4.571 9.864 29.840 1.00 91.62 403 ARG A N 1
ATOM 3322 C CA . ARG A 1 403 ? -4.547 10.584 31.120 1.00 91.62 403 ARG A CA 1
ATOM 3323 C C . ARG A 1 403 ? -5.173 11.970 30.941 1.00 91.62 403 ARG A C 1
ATOM 3325 O O . ARG A 1 403 ? -4.969 12.552 29.873 1.00 91.62 403 ARG A O 1
ATOM 3332 N N . PRO A 1 404 ? -5.838 12.531 31.967 1.00 92.44 404 PRO A N 1
ATOM 3333 C CA . PRO A 1 404 ? -6.259 13.927 31.940 1.00 92.44 404 PRO A CA 1
ATOM 3334 C C . PRO A 1 404 ? -5.079 14.843 31.607 1.00 92.44 404 PRO A C 1
ATOM 3336 O O . PRO A 1 404 ? -3.982 14.696 32.156 1.00 92.44 404 PRO A O 1
ATOM 3339 N N . SER A 1 405 ? -5.290 15.769 30.679 1.00 93.50 405 SER A N 1
ATOM 3340 C CA . SER A 1 405 ? -4.296 16.768 30.303 1.00 93.50 405 SER A CA 1
ATOM 3341 C C . SER A 1 405 ? -4.183 17.865 31.369 1.00 93.50 405 SER A C 1
ATOM 3343 O O . SER A 1 405 ? -5.061 18.034 32.215 1.00 93.50 405 SER A O 1
ATOM 3345 N N . ALA A 1 406 ? -3.120 18.675 31.307 1.00 95.12 406 ALA A N 1
ATOM 3346 C CA . ALA A 1 406 ? -2.986 19.850 32.175 1.00 95.12 406 ALA A CA 1
ATOM 3347 C C . ALA A 1 406 ? -4.172 20.823 32.021 1.00 95.12 406 ALA A C 1
ATOM 3349 O O . ALA A 1 406 ? -4.610 21.428 32.998 1.00 95.12 406 ALA A O 1
ATOM 3350 N N . LYS A 1 407 ? -4.731 20.921 30.807 1.00 95.88 407 LYS A N 1
ATOM 3351 C CA . LYS A 1 407 ? -5.932 21.712 30.523 1.00 95.88 407 LYS A CA 1
ATOM 3352 C C . LYS A 1 407 ? -7.163 21.136 31.223 1.00 95.88 407 LYS A C 1
ATOM 3354 O O . LYS A 1 407 ? -7.914 21.896 31.825 1.00 95.88 407 LYS A O 1
ATOM 3359 N N . ASP A 1 408 ? -7.342 19.816 31.193 1.00 94.19 408 ASP A N 1
ATOM 3360 C CA . ASP A 1 408 ? -8.469 19.155 31.867 1.00 94.19 408 ASP A CA 1
ATOM 3361 C C . ASP A 1 408 ? -8.411 19.384 33.380 1.00 94.19 408 ASP A C 1
ATOM 3363 O O . ASP A 1 408 ? -9.417 19.726 33.996 1.00 94.19 408 ASP A O 1
ATOM 3367 N N . LEU A 1 409 ? -7.214 19.281 33.970 1.00 94.69 409 LEU A N 1
ATOM 3368 C CA . LEU A 1 409 ? -6.998 19.552 35.392 1.00 94.69 409 LEU A CA 1
ATOM 3369 C C . LEU A 1 409 ? -7.261 21.019 35.749 1.00 94.69 409 LEU A C 1
ATOM 3371 O O . LEU A 1 409 ? -7.858 21.294 36.788 1.00 94.69 409 LEU A O 1
ATOM 3375 N N . HIS A 1 410 ? -6.834 21.966 34.911 1.00 95.00 410 HIS A N 1
ATOM 3376 C CA . HIS A 1 410 ? -7.102 23.386 35.139 1.00 95.00 410 HIS A CA 1
ATOM 3377 C C . HIS A 1 410 ? -8.600 23.691 35.074 1.00 95.00 410 HIS A C 1
ATOM 3379 O O . HIS A 1 410 ? -9.129 24.314 35.988 1.00 95.00 410 HIS A O 1
ATOM 3385 N N . ASN A 1 411 ? -9.296 23.188 34.051 1.00 95.31 411 ASN A N 1
ATOM 3386 C CA . ASN A 1 411 ? -10.741 23.352 33.912 1.00 95.31 411 ASN A CA 1
ATOM 3387 C C . ASN A 1 411 ? -11.498 22.738 35.095 1.00 95.31 411 ASN A C 1
ATOM 3389 O O . ASN A 1 411 ? -12.405 23.367 35.631 1.00 95.31 411 ASN A O 1
ATOM 3393 N N . ALA A 1 412 ? -11.111 21.536 35.533 1.00 94.19 412 ALA A N 1
ATOM 3394 C CA . ALA A 1 412 ? -11.723 20.890 36.689 1.00 94.19 412 ALA A CA 1
ATOM 3395 C C . ALA A 1 412 ? -11.530 21.719 37.966 1.00 94.19 412 ALA A C 1
ATOM 3397 O O . ALA A 1 412 ? -12.493 21.954 38.690 1.00 94.19 412 ALA A O 1
ATOM 3398 N N . ASN A 1 413 ? -10.313 22.215 38.218 1.00 93.56 413 ASN A N 1
ATOM 3399 C CA . ASN A 1 413 ? -10.053 23.101 39.351 1.00 93.56 413 ASN A CA 1
ATOM 3400 C C . ASN A 1 413 ? -10.842 24.406 39.237 1.00 93.56 413 ASN A C 1
ATOM 3402 O O . ASN A 1 413 ? -11.436 24.826 40.220 1.00 93.56 413 ASN A O 1
ATOM 3406 N N . TYR A 1 414 ? -10.896 25.022 38.058 1.00 93.44 414 TYR A N 1
ATOM 3407 C CA . TYR A 1 414 ? -11.685 26.228 37.833 1.00 93.44 414 TYR A CA 1
ATOM 3408 C C . TYR A 1 414 ? -13.158 25.999 38.193 1.00 93.44 414 TYR A C 1
ATOM 3410 O O . TYR A 1 414 ? -13.695 26.735 39.013 1.00 93.44 414 TYR A O 1
ATOM 3418 N N . ILE A 1 415 ? -13.773 24.927 37.678 1.00 90.38 415 ILE A N 1
ATOM 3419 C CA . ILE A 1 415 ? -15.169 24.562 37.969 1.00 90.38 415 ILE A CA 1
ATOM 3420 C C . ILE A 1 415 ? -15.387 24.311 39.467 1.00 90.38 415 ILE A C 1
ATOM 3422 O O . ILE A 1 415 ? -16.386 24.762 40.014 1.00 90.38 415 ILE A O 1
ATOM 3426 N N . LEU A 1 416 ? -14.455 23.631 40.144 1.00 90.12 416 LEU A N 1
ATOM 3427 C CA . LEU A 1 416 ? -14.548 23.356 41.584 1.00 90.12 416 LEU A CA 1
ATOM 3428 C C . LEU A 1 416 ? -14.502 24.619 42.458 1.00 90.12 416 LEU A C 1
ATOM 3430 O O . LEU A 1 416 ? -14.982 24.576 43.587 1.00 90.12 416 LEU A O 1
ATOM 3434 N N . HIS A 1 417 ? -13.923 25.714 41.958 1.00 92.00 417 HIS A N 1
ATOM 3435 C CA . HIS A 1 417 ? -13.806 26.987 42.676 1.00 92.00 417 HIS A CA 1
ATOM 3436 C C . HIS A 1 417 ? -14.780 28.057 42.165 1.00 92.00 417 HIS A C 1
ATOM 3438 O O . HIS A 1 417 ? -14.729 29.195 42.638 1.00 92.00 417 HIS A O 1
ATOM 3444 N N . LEU A 1 418 ? -15.652 27.730 41.204 1.00 87.62 418 LEU A N 1
ATOM 3445 C CA . LEU A 1 418 ? -16.685 28.661 40.768 1.00 87.62 418 LEU A CA 1
ATOM 3446 C C . LEU A 1 418 ? -17.664 28.916 41.922 1.00 87.62 418 LEU A C 1
ATOM 3448 O O . LEU A 1 418 ? -18.118 27.961 42.557 1.00 87.62 418 LEU A O 1
ATOM 3452 N N . PRO A 1 419 ? -18.005 30.186 42.204 1.00 84.38 419 PRO A N 1
ATOM 3453 C CA . PRO A 1 419 ? -19.076 30.484 43.138 1.00 84.38 419 PRO A CA 1
ATOM 3454 C C . PRO A 1 419 ? -20.412 30.003 42.564 1.00 84.38 419 PRO A C 1
ATOM 3456 O O . PRO A 1 419 ? -20.586 29.927 41.344 1.00 84.38 419 PRO A O 1
ATOM 3459 N N . ASP A 1 420 ? -21.370 29.733 43.449 1.00 78.25 420 ASP A N 1
ATOM 3460 C CA . ASP A 1 420 ? -22.751 29.471 43.047 1.00 78.25 420 ASP A CA 1
ATOM 3461 C C . ASP A 1 420 ? -23.261 30.602 42.139 1.00 78.25 420 ASP A C 1
ATOM 3463 O O . ASP A 1 420 ? -23.062 31.787 42.429 1.00 78.25 420 ASP A O 1
ATOM 3467 N N . ILE A 1 421 ? -23.939 30.248 41.044 1.00 78.12 421 ILE A N 1
ATOM 3468 C CA . ILE A 1 421 ? -24.470 31.225 40.092 1.00 78.12 421 ILE A CA 1
ATOM 3469 C C . ILE A 1 421 ? -25.651 31.967 40.749 1.00 78.12 421 ILE A C 1
ATOM 3471 O O . ILE A 1 421 ? -26.663 31.340 41.090 1.00 78.12 421 ILE A O 1
ATOM 3475 N N . PRO A 1 422 ? -25.577 33.302 40.930 1.00 74.94 422 PRO A N 1
ATOM 3476 C CA . PRO A 1 422 ? -26.656 34.061 41.553 1.00 74.94 422 PRO A CA 1
ATOM 3477 C C . PRO A 1 422 ? -27.946 33.968 40.727 1.00 74.94 422 PRO A C 1
ATOM 3479 O O . PRO A 1 422 ? -27.964 34.320 39.551 1.00 74.94 422 PRO A O 1
ATOM 3482 N N . GLY A 1 423 ? -29.036 33.515 41.352 1.00 71.88 423 GLY A N 1
ATOM 3483 C CA . GLY A 1 423 ? -30.352 33.404 40.710 1.00 71.88 423 GLY A CA 1
ATOM 3484 C C . GLY A 1 423 ? -30.637 32.067 40.017 1.00 71.88 423 GLY A C 1
ATOM 3485 O O . GLY A 1 423 ? -31.746 31.882 39.517 1.00 71.88 423 GLY A O 1
ATOM 3486 N N . GLU A 1 424 ? -29.700 31.114 40.018 1.00 69.38 424 GLU A N 1
ATOM 3487 C CA . GLU A 1 424 ? -29.983 29.758 39.544 1.00 69.38 424 GLU A CA 1
ATOM 3488 C C . GLU A 1 424 ? -30.967 29.054 40.499 1.00 69.38 424 GLU A C 1
ATOM 3490 O O . GLU A 1 424 ? -30.851 29.126 41.730 1.00 69.38 424 GLU A O 1
ATOM 3495 N N . ALA A 1 425 ? -31.993 28.404 39.941 1.00 62.41 425 ALA A N 1
ATOM 3496 C CA . ALA A 1 425 ? -33.030 27.757 40.733 1.00 62.41 425 ALA A CA 1
ATOM 3497 C C . ALA A 1 425 ? -32.417 26.632 41.584 1.00 62.41 425 ALA A C 1
ATOM 3499 O O . ALA A 1 425 ? -32.016 25.591 41.072 1.00 62.41 425 ALA A O 1
ATOM 3500 N N . LYS A 1 426 ? -32.400 26.809 42.913 1.00 61.97 426 LYS A N 1
ATOM 3501 C CA . LYS A 1 426 ? -31.799 25.845 43.859 1.00 61.97 426 LYS A CA 1
ATOM 3502 C C . LYS A 1 426 ? -32.430 24.443 43.821 1.00 61.97 426 LYS A C 1
ATOM 3504 O O . LYS A 1 426 ? -31.865 23.507 44.382 1.00 61.97 426 LYS A O 1
ATOM 3509 N N . ARG A 1 427 ? -33.612 24.290 43.214 1.00 60.34 427 ARG A N 1
ATOM 3510 C CA . ARG A 1 427 ? -34.325 23.017 43.045 1.00 60.34 427 ARG A CA 1
ATOM 3511 C C . ARG A 1 427 ? -35.051 22.994 41.703 1.00 60.34 427 ARG A C 1
ATOM 3513 O O . ARG A 1 427 ? -36.147 23.533 41.583 1.00 60.34 427 ARG A O 1
ATOM 3520 N N . GLU A 1 428 ? -34.451 22.347 40.713 1.00 68.81 428 GLU A N 1
ATOM 3521 C CA . GLU A 1 428 ? -35.173 21.899 39.522 1.00 68.81 428 GLU A CA 1
ATOM 3522 C C . GLU A 1 428 ? -35.939 20.599 39.838 1.00 68.81 428 GLU A C 1
ATOM 3524 O O . GLU A 1 428 ? -35.474 19.800 40.660 1.00 68.81 428 GLU A O 1
ATOM 3529 N N . PRO A 1 429 ? -37.114 20.362 39.227 1.00 76.25 429 PRO A N 1
ATOM 3530 C CA . PRO A 1 429 ? -37.826 19.101 39.386 1.00 76.25 429 PRO A CA 1
ATOM 3531 C C . PRO A 1 429 ? -36.966 17.937 38.875 1.00 76.25 429 PRO A C 1
ATOM 3533 O O . PRO A 1 429 ? -36.504 17.936 37.733 1.00 76.25 429 PRO A O 1
ATOM 3536 N N . MET A 1 430 ? -36.754 16.952 39.747 1.00 85.19 430 MET A N 1
ATOM 3537 C CA . MET A 1 430 ? -35.956 15.761 39.464 1.00 85.19 430 MET A CA 1
ATOM 3538 C C . MET A 1 430 ? -36.858 14.652 38.924 1.00 85.19 430 MET A C 1
ATOM 3540 O O . MET A 1 430 ? -37.857 14.297 39.548 1.00 85.19 430 MET A O 1
ATOM 3544 N N . LEU A 1 431 ? -36.477 14.089 37.785 1.00 89.62 431 LEU A N 1
ATOM 3545 C CA . LEU A 1 431 ? -37.108 12.928 37.167 1.00 89.62 431 LEU A CA 1
ATOM 3546 C C . LEU A 1 431 ? -36.539 11.651 37.786 1.00 89.62 431 LEU A C 1
ATOM 3548 O O . LEU A 1 431 ? -35.336 11.568 38.045 1.00 89.62 431 LEU A O 1
ATOM 3552 N N . ASN A 1 432 ? -37.391 10.662 38.040 1.00 91.94 432 ASN A N 1
ATOM 3553 C CA . ASN A 1 432 ? -36.979 9.381 38.618 1.00 91.94 432 ASN A CA 1
ATOM 3554 C C . ASN A 1 432 ? -36.668 8.338 37.524 1.00 91.94 432 ASN A C 1
ATOM 3556 O O . ASN A 1 432 ? -36.789 8.603 36.328 1.00 91.94 432 ASN A O 1
ATOM 3560 N N . ALA A 1 433 ? -36.267 7.129 37.926 1.00 90.12 433 ALA A N 1
ATOM 3561 C CA . ALA A 1 433 ? -35.935 6.052 36.994 1.00 90.12 433 ALA A CA 1
ATOM 3562 C C . ALA A 1 433 ? -37.084 5.676 36.035 1.00 90.12 433 ALA A C 1
ATOM 3564 O O . ALA A 1 433 ? -36.816 5.373 34.876 1.00 90.12 433 ALA A O 1
ATOM 3565 N N . LYS A 1 434 ? -38.354 5.738 36.463 1.00 92.00 434 LYS A N 1
ATOM 3566 C CA . LYS A 1 434 ? -39.506 5.434 35.594 1.00 92.00 434 LYS A CA 1
ATOM 3567 C C . LYS A 1 434 ? -39.675 6.484 34.500 1.00 92.00 434 LYS A C 1
ATOM 3569 O O . LYS A 1 434 ? -39.898 6.119 33.348 1.00 92.00 434 LYS A O 1
ATOM 3574 N N . ASP A 1 435 ? -39.515 7.756 34.856 1.00 92.19 435 ASP A N 1
ATOM 3575 C CA . ASP A 1 435 ? -39.557 8.868 33.902 1.00 92.19 435 ASP A CA 1
ATOM 3576 C C . ASP A 1 435 ? -38.402 8.754 32.898 1.00 92.19 435 ASP A C 1
ATOM 3578 O O . ASP A 1 435 ? -38.593 8.907 31.693 1.00 92.19 435 ASP A O 1
ATOM 3582 N N . ALA A 1 436 ? -37.207 8.400 33.386 1.00 92.44 436 ALA A N 1
ATOM 3583 C CA . ALA A 1 436 ? -36.049 8.148 32.538 1.00 92.44 436 ALA A CA 1
ATOM 3584 C C . ALA A 1 436 ? -36.286 6.979 31.572 1.00 92.44 436 ALA A C 1
ATOM 3586 O O . ALA A 1 436 ? -35.977 7.102 30.394 1.00 92.44 436 ALA A O 1
ATOM 3587 N N . ILE A 1 437 ? -36.875 5.867 32.027 1.00 93.88 437 ILE A N 1
ATOM 3588 C CA . ILE A 1 437 ? -37.209 4.725 31.161 1.00 93.88 437 ILE A CA 1
ATOM 3589 C C . ILE A 1 437 ? -38.168 5.140 30.042 1.00 93.88 437 ILE A C 1
ATOM 3591 O O . ILE A 1 437 ? -37.987 4.699 28.908 1.00 93.88 437 ILE A O 1
ATOM 3595 N N . LEU A 1 438 ? -39.173 5.971 30.338 1.00 94.31 438 LEU A N 1
ATOM 3596 C CA . LEU A 1 438 ? -40.092 6.479 29.320 1.00 94.31 438 LEU A CA 1
ATOM 3597 C C . LEU A 1 438 ? -39.352 7.347 28.296 1.00 94.31 438 LEU A C 1
ATOM 3599 O O . LEU A 1 438 ? -39.443 7.082 27.102 1.00 94.31 438 LEU A O 1
ATOM 3603 N N . ALA A 1 439 ? -38.545 8.300 28.762 1.00 93.56 439 ALA A N 1
ATOM 3604 C CA . ALA A 1 439 ? -37.772 9.177 27.887 1.00 93.56 439 ALA A CA 1
ATOM 3605 C C . ALA A 1 439 ? -36.754 8.402 27.026 1.00 93.56 439 ALA A C 1
ATOM 3607 O O . ALA A 1 439 ? -36.574 8.700 25.850 1.00 93.56 439 ALA A O 1
ATOM 3608 N N . PHE A 1 440 ? -36.117 7.363 27.574 1.00 94.25 440 PHE A N 1
ATOM 3609 C CA . PHE A 1 440 ? -35.223 6.487 26.812 1.00 94.25 440 PHE A CA 1
ATOM 3610 C C . PHE A 1 440 ? -35.969 5.639 25.774 1.00 94.25 440 PHE A C 1
ATOM 3612 O O . PHE A 1 440 ? -35.402 5.373 24.718 1.00 94.25 440 PHE A O 1
ATOM 3619 N N . ARG A 1 441 ? -37.219 5.223 26.032 1.00 94.69 441 ARG A N 1
ATOM 3620 C CA . ARG A 1 441 ? -38.055 4.570 25.005 1.00 94.69 441 ARG A CA 1
ATOM 3621 C C . ARG A 1 441 ? -38.347 5.524 23.859 1.00 94.69 441 ARG A C 1
ATOM 3623 O O . ARG A 1 441 ? -38.104 5.162 22.718 1.00 94.69 441 ARG A O 1
ATOM 3630 N N . GLU A 1 442 ? -38.783 6.741 24.172 1.00 94.38 442 GLU A N 1
ATOM 3631 C CA . GLU A 1 442 ? -39.036 7.775 23.164 1.00 94.38 442 GLU A CA 1
ATOM 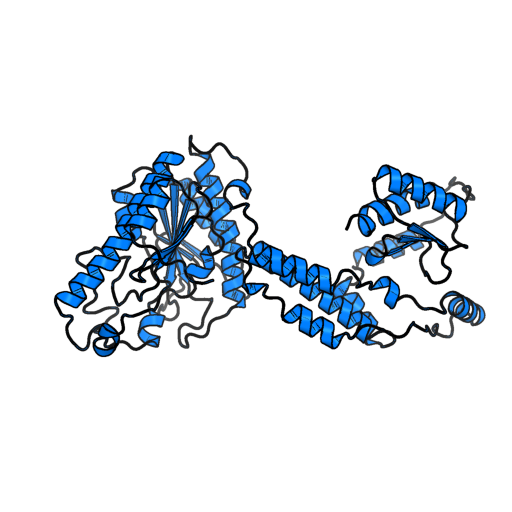3632 C C . GLU A 1 442 ? -37.771 8.100 22.360 1.00 94.38 442 GLU A C 1
ATOM 3634 O O . GLU A 1 442 ? -37.827 8.204 21.138 1.00 94.38 442 GLU A O 1
ATOM 3639 N N . GLY A 1 443 ? -36.616 8.190 23.026 1.00 93.25 443 GLY A N 1
ATOM 3640 C CA . GLY A 1 443 ? -35.323 8.365 22.368 1.00 93.25 443 GLY A CA 1
ATOM 3641 C C . GLY A 1 443 ? -34.992 7.209 21.421 1.00 93.25 443 GLY A C 1
ATOM 3642 O O . GLY A 1 443 ? -34.656 7.442 20.264 1.00 93.25 443 GLY A O 1
ATOM 3643 N N . LEU A 1 444 ? -35.129 5.959 21.871 1.00 93.56 444 LEU A N 1
ATOM 3644 C CA . LEU A 1 444 ? -34.896 4.778 21.030 1.00 93.56 444 LEU A CA 1
ATOM 3645 C C . LEU A 1 444 ? -35.822 4.749 19.809 1.00 93.56 444 LEU A C 1
ATOM 3647 O O . LEU A 1 444 ? -35.352 4.487 18.702 1.00 93.56 444 LEU A O 1
ATOM 3651 N N . ASP A 1 445 ? -37.105 5.058 20.002 1.00 93.94 445 ASP A N 1
ATOM 3652 C CA . ASP A 1 445 ? -38.094 5.132 18.926 1.00 93.94 445 ASP A CA 1
ATOM 3653 C C . ASP A 1 445 ? -37.752 6.254 17.934 1.00 93.94 445 ASP A C 1
ATOM 3655 O O . ASP A 1 445 ? -37.792 6.035 16.723 1.00 93.94 445 ASP A O 1
ATOM 3659 N N . GLY A 1 446 ? -37.330 7.423 18.429 1.00 92.50 446 GLY A N 1
ATOM 3660 C CA . GLY A 1 446 ? -36.872 8.545 17.605 1.00 92.50 446 GLY A CA 1
ATOM 3661 C C . GLY A 1 446 ? -35.643 8.208 16.755 1.00 92.50 446 GLY A C 1
ATOM 3662 O O . GLY A 1 446 ? -35.570 8.596 15.590 1.00 92.50 446 GLY A O 1
ATOM 3663 N N . TYR A 1 447 ? -34.711 7.429 17.306 1.00 90.25 447 TYR A N 1
ATOM 3664 C CA . TYR A 1 447 ? -33.547 6.904 16.587 1.00 90.25 447 TYR A CA 1
ATOM 3665 C C . TYR A 1 447 ? -33.868 5.682 15.703 1.00 90.25 447 TYR A C 1
ATOM 3667 O O . TYR A 1 447 ? -33.024 5.256 14.913 1.00 90.25 447 TYR A O 1
ATOM 3675 N N . GLY A 1 448 ? -35.063 5.093 15.819 1.00 92.25 448 GLY A N 1
ATOM 3676 C CA . GLY A 1 448 ? -35.451 3.873 15.106 1.00 92.25 448 GLY A CA 1
ATOM 3677 C C . GLY A 1 448 ? -34.721 2.609 15.580 1.00 92.25 448 GLY A C 1
ATOM 3678 O O . GLY A 1 448 ? -34.609 1.639 14.825 1.00 92.25 448 GLY A O 1
ATOM 3679 N N . ILE A 1 449 ? -34.210 2.599 16.815 1.00 90.62 449 ILE A N 1
ATOM 3680 C CA . ILE A 1 449 ? -33.406 1.508 17.378 1.00 90.62 449 ILE A CA 1
ATOM 3681 C C . ILE A 1 449 ? -34.252 0.657 18.321 1.00 90.62 449 ILE A C 1
ATOM 3683 O O . ILE A 1 449 ? -34.849 1.144 19.275 1.00 90.62 449 ILE A O 1
ATOM 3687 N N . LYS A 1 450 ? -34.241 -0.663 18.116 1.00 91.19 450 LYS A N 1
ATOM 3688 C CA . LYS A 1 450 ? -34.908 -1.609 19.018 1.00 91.19 450 LYS A CA 1
ATOM 3689 C C . LYS A 1 450 ? -33.940 -2.083 20.098 1.00 91.19 450 LYS A C 1
ATOM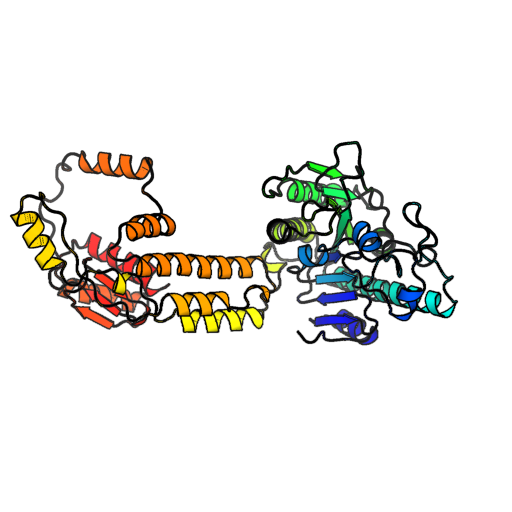 3691 O O . LYS A 1 450 ? -33.050 -2.878 19.813 1.00 91.19 450 LYS A O 1
ATOM 3696 N N . ALA A 1 451 ? -34.153 -1.645 21.337 1.00 91.94 451 ALA A N 1
ATOM 3697 C CA . ALA A 1 451 ? -33.377 -2.084 22.496 1.00 91.94 451 ALA A CA 1
ATOM 3698 C C . ALA A 1 451 ? -34.269 -2.361 23.718 1.00 91.94 451 ALA A C 1
ATOM 3700 O O . ALA A 1 451 ? -35.344 -1.784 23.884 1.00 91.94 451 ALA A O 1
ATOM 3701 N N . LYS A 1 452 ? -33.823 -3.264 24.597 1.00 93.50 452 LYS A N 1
ATOM 3702 C CA . LYS A 1 452 ? -34.496 -3.564 25.870 1.00 93.50 452 LYS A CA 1
ATOM 3703 C C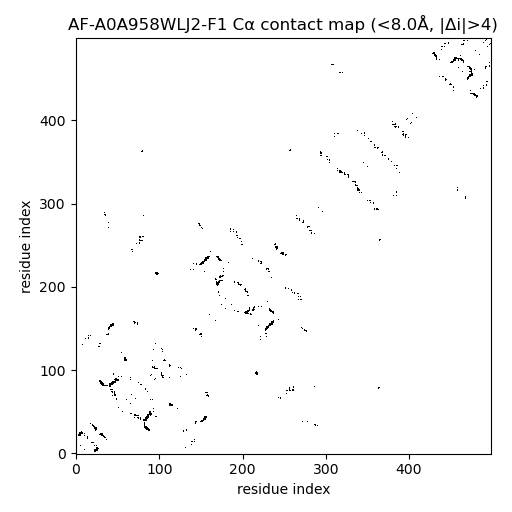 . LYS A 1 452 ? -34.082 -2.550 26.927 1.00 93.50 452 LYS A C 1
ATOM 3705 O O . LYS A 1 452 ? -32.898 -2.299 27.099 1.00 93.50 452 LYS A O 1
ATOM 3710 N N . ILE A 1 453 ? -35.026 -2.035 27.705 1.00 93.00 453 ILE A N 1
ATOM 3711 C CA . ILE A 1 453 ? -34.712 -1.161 28.841 1.00 93.00 453 ILE A CA 1
ATOM 3712 C C . ILE A 1 453 ? -35.069 -1.901 30.123 1.00 93.00 453 ILE A C 1
ATOM 3714 O O . ILE A 1 453 ? -36.213 -2.328 30.288 1.00 93.00 453 ILE A O 1
ATOM 3718 N N . THR A 1 454 ? -34.097 -2.076 31.018 1.00 90.81 454 THR A N 1
ATOM 3719 C CA . THR A 1 454 ? -34.308 -2.769 32.295 1.00 90.81 454 THR A CA 1
ATOM 3720 C C . THR A 1 454 ? -33.630 -2.058 33.448 1.00 90.81 454 THR A C 1
ATOM 3722 O O . THR A 1 454 ? -32.567 -1.461 33.294 1.00 90.81 454 THR A O 1
ATOM 3725 N N . GLU A 1 455 ? -34.202 -2.195 34.634 1.00 89.56 455 GLU A N 1
ATOM 3726 C CA . GLU A 1 455 ? -33.598 -1.671 35.847 1.00 89.56 455 GLU A CA 1
ATOM 3727 C C . GLU A 1 455 ? -32.498 -2.595 36.397 1.00 89.56 455 GLU A C 1
ATOM 3729 O O . GLU A 1 455 ? -32.625 -3.820 36.372 1.00 89.56 455 GLU A O 1
ATOM 3734 N N . SER A 1 456 ? -31.408 -2.024 36.924 1.00 85.88 456 SER A N 1
ATOM 3735 C CA . SER A 1 456 ? -30.321 -2.798 37.538 1.00 85.88 456 SER A CA 1
ATOM 3736 C C . SER A 1 456 ? -29.616 -2.047 38.666 1.00 85.88 456 SER A C 1
ATOM 3738 O O . SER A 1 456 ? -29.188 -0.910 38.512 1.00 85.88 456 SER A O 1
ATOM 3740 N N . ASN A 1 457 ? -29.404 -2.718 39.802 1.00 80.94 457 ASN A N 1
ATOM 3741 C CA . ASN A 1 457 ? -28.578 -2.202 40.904 1.00 80.94 457 ASN A CA 1
ATOM 3742 C C . ASN A 1 457 ? -27.074 -2.483 40.724 1.00 80.94 457 ASN A C 1
ATOM 3744 O O . ASN A 1 457 ? -26.269 -2.053 41.550 1.00 80.94 457 ASN A O 1
ATOM 3748 N N . LYS A 1 458 ? -26.693 -3.219 39.671 1.00 74.25 458 LYS A N 1
ATOM 3749 C CA . LYS A 1 458 ? -25.304 -3.630 39.403 1.00 74.25 458 LYS A CA 1
ATOM 3750 C C . LYS A 1 458 ? -24.514 -2.621 38.559 1.00 74.25 458 LYS A C 1
ATOM 3752 O O . LYS A 1 458 ? -23.361 -2.880 38.240 1.00 74.25 458 LYS A O 1
ATOM 3757 N N . VAL A 1 459 ? -25.118 -1.490 38.191 1.00 78.06 459 VAL A N 1
ATOM 3758 C CA . VAL A 1 459 ? -24.460 -0.427 37.416 1.00 78.06 459 VAL A CA 1
ATOM 3759 C C . VAL A 1 459 ? -23.945 0.687 38.330 1.00 78.06 459 VAL A C 1
ATOM 3761 O O . VAL A 1 459 ? -24.592 1.062 39.318 1.00 78.06 459 VAL A O 1
ATOM 3764 N N . ILE A 1 460 ? -22.751 1.204 38.026 1.00 7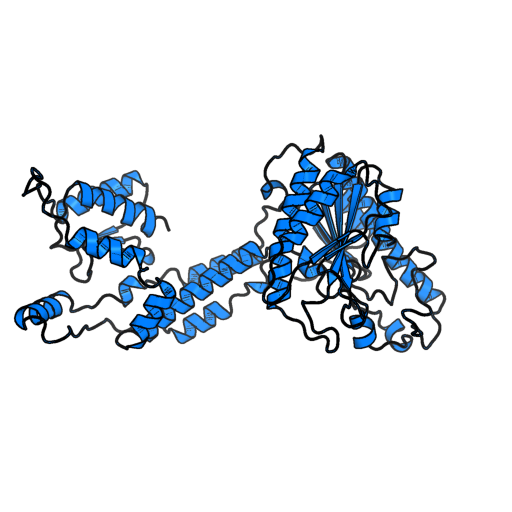6.38 460 ILE A N 1
ATOM 3765 C CA . ILE A 1 460 ? -22.162 2.333 38.762 1.00 76.38 460 ILE A CA 1
ATOM 3766 C C . ILE A 1 460 ? -22.838 3.638 38.336 1.00 76.38 460 ILE A C 1
ATOM 3768 O O . ILE A 1 460 ? -23.266 4.413 39.198 1.00 76.38 460 ILE A O 1
ATOM 3772 N N . SER A 1 461 ? -22.938 3.849 37.022 1.00 81.94 461 SER A N 1
ATOM 3773 C CA . SER A 1 461 ? -23.580 5.003 36.400 1.00 81.94 461 SER A CA 1
ATOM 3774 C C . SER A 1 461 ? -25.095 5.000 36.621 1.00 81.94 461 SER A C 1
ATOM 3776 O O . SER A 1 461 ? -25.692 4.010 37.053 1.00 81.94 461 SER A O 1
ATOM 3778 N N . GLN A 1 462 ? -25.727 6.148 36.373 1.00 86.06 462 GLN A N 1
ATOM 3779 C CA . GLN A 1 462 ? -27.184 6.268 36.443 1.00 86.06 462 GLN A CA 1
ATOM 3780 C C . GLN A 1 462 ? -27.871 5.503 35.301 1.00 86.06 462 GLN A C 1
ATOM 3782 O O . GLN A 1 462 ? -28.911 4.882 35.526 1.00 86.06 462 GLN A O 1
ATOM 3787 N N . VAL A 1 463 ? -27.256 5.513 34.114 1.00 88.31 463 VAL A N 1
ATOM 3788 C CA . VAL A 1 463 ? -27.641 4.733 32.932 1.00 88.31 463 VAL A CA 1
ATOM 3789 C C . VAL A 1 463 ? -26.390 4.100 32.323 1.00 88.31 463 VAL A C 1
ATOM 3791 O O . VAL A 1 463 ? -25.297 4.652 32.450 1.00 88.31 463 VAL A O 1
ATOM 3794 N N . MET A 1 464 ? -26.527 2.920 31.727 1.00 87.25 464 MET A N 1
ATOM 3795 C CA . MET A 1 464 ? -25.455 2.247 30.994 1.00 87.25 464 MET A CA 1
ATOM 3796 C C . MET A 1 464 ? -26.021 1.470 29.809 1.00 87.25 464 MET A C 1
ATOM 3798 O O . MET A 1 464 ? -26.974 0.708 29.975 1.00 87.25 464 MET A O 1
ATOM 3802 N N . VAL A 1 465 ? -25.390 1.586 28.647 1.00 87.12 465 VAL A N 1
ATOM 3803 C CA . VAL A 1 465 ? -25.689 0.756 27.474 1.00 87.12 465 VAL A CA 1
ATOM 3804 C C . VAL A 1 465 ? -24.824 -0.507 27.437 1.00 87.12 465 VAL A C 1
ATOM 3806 O O . VAL A 1 465 ? -23.633 -0.480 27.732 1.00 87.12 465 VAL A O 1
ATOM 3809 N N . LEU A 1 466 ? -25.449 -1.632 27.080 1.00 86.19 466 LEU A N 1
ATOM 3810 C CA . LEU A 1 466 ? -24.794 -2.892 26.725 1.00 86.19 466 LEU A CA 1
ATOM 3811 C C . LEU A 1 466 ? -25.158 -3.231 25.281 1.00 86.19 466 LEU A C 1
ATOM 3813 O O . LEU A 1 466 ? -26.284 -3.671 25.015 1.00 86.19 466 LEU A O 1
ATOM 3817 N N . ASN A 1 467 ? -24.215 -3.029 24.364 1.00 81.81 467 ASN A N 1
ATOM 3818 C CA . ASN A 1 467 ? -24.470 -3.141 22.932 1.00 81.81 467 ASN A CA 1
ATOM 3819 C C . ASN A 1 467 ? -24.687 -4.610 22.505 1.00 81.81 467 ASN A C 1
ATOM 3821 O O . ASN A 1 467 ? -25.666 -4.932 21.837 1.00 81.81 467 ASN A O 1
ATOM 3825 N N . SER A 1 468 ? -23.895 -5.546 23.037 1.00 82.19 468 SER A N 1
ATOM 3826 C CA . SER A 1 468 ? -24.032 -7.003 22.816 1.00 82.19 468 SER A CA 1
ATOM 3827 C C . SER A 1 468 ? -25.428 -7.562 23.120 1.00 82.19 468 SER A C 1
ATOM 3829 O O . SER A 1 468 ? -25.855 -8.556 22.534 1.00 82.19 468 SER A O 1
ATOM 3831 N N . LYS A 1 469 ? -26.157 -6.934 24.050 1.00 85.31 469 LYS A N 1
ATOM 3832 C CA . LYS A 1 469 ? -27.517 -7.326 24.453 1.00 85.31 469 LYS A CA 1
ATOM 3833 C C . LYS A 1 469 ? -28.594 -6.392 23.918 1.00 85.31 469 LYS A C 1
ATOM 3835 O O . LYS A 1 469 ? -29.767 -6.625 24.217 1.00 85.31 469 LYS A O 1
ATOM 3840 N N . GLN A 1 470 ? -28.195 -5.345 23.192 1.00 87.31 470 GLN A N 1
ATOM 3841 C CA . GLN A 1 470 ? -29.045 -4.237 22.769 1.00 87.31 470 GLN A CA 1
ATOM 3842 C C . GLN A 1 470 ? -29.926 -3.778 23.931 1.00 87.31 470 GLN A C 1
ATOM 3844 O O . GLN A 1 470 ? -31.156 -3.848 23.872 1.00 87.31 470 GLN A O 1
ATOM 3849 N N . SER A 1 471 ? -29.293 -3.424 25.054 1.00 91.12 471 SER A N 1
ATOM 3850 C CA . SER A 1 471 ? -30.021 -3.095 26.277 1.00 91.12 471 SER A CA 1
ATOM 3851 C C . SER A 1 471 ? -29.503 -1.854 26.984 1.00 91.12 471 SER A C 1
ATOM 3853 O O . SER A 1 471 ? -28.295 -1.691 27.137 1.00 91.12 471 SER A O 1
ATOM 3855 N N . VAL A 1 472 ? -30.428 -1.039 27.482 1.00 91.75 472 VAL A N 1
ATOM 3856 C CA . VAL A 1 472 ? -30.172 0.105 28.359 1.00 91.75 472 VAL A CA 1
ATOM 3857 C C . VAL A 1 472 ? -30.492 -0.306 29.794 1.00 91.75 472 VAL A C 1
ATOM 3859 O O . VAL A 1 472 ? -31.600 -0.752 30.104 1.00 91.75 472 VAL A O 1
ATOM 3862 N N . LEU A 1 473 ? -29.514 -0.166 30.681 1.00 90.88 473 LEU A N 1
ATOM 3863 C CA . LEU A 1 473 ? -29.654 -0.432 32.103 1.00 90.88 473 LEU A CA 1
ATOM 3864 C C . LEU A 1 473 ? -29.816 0.880 32.862 1.00 90.88 473 LEU A C 1
ATOM 3866 O O . LEU A 1 473 ? -28.909 1.706 32.854 1.00 90.88 473 LEU A O 1
ATOM 3870 N N . VAL A 1 474 ? -30.944 1.049 33.550 1.00 90.94 474 VAL A N 1
ATOM 3871 C CA . VAL A 1 474 ? -31.217 2.227 34.387 1.00 90.94 474 VAL A CA 1
ATOM 3872 C C . VAL A 1 474 ? -31.101 1.839 35.854 1.00 90.94 474 VAL A C 1
ATOM 3874 O O . VAL A 1 474 ? -31.620 0.810 36.289 1.00 90.94 474 VAL A O 1
ATOM 3877 N N . LYS A 1 475 ? -30.410 2.644 36.655 1.00 89.19 475 LYS A N 1
ATOM 3878 C CA . LYS A 1 475 ? -30.320 2.397 38.093 1.00 89.19 475 LYS A CA 1
ATOM 3879 C C . LYS A 1 475 ? -31.633 2.802 38.780 1.00 89.19 475 LYS A C 1
ATOM 3881 O O . LYS A 1 475 ? -32.013 3.964 38.658 1.00 89.19 475 LYS A O 1
ATOM 3886 N N . PRO A 1 476 ? -32.285 1.931 39.578 1.00 88.12 476 PRO A N 1
ATOM 3887 C CA . PRO A 1 476 ? -33.564 2.254 40.228 1.00 88.12 476 PRO A CA 1
ATOM 3888 C C . PRO A 1 476 ? -33.526 3.517 41.095 1.00 88.12 476 PRO A C 1
ATOM 3890 O O . PRO A 1 476 ? -34.500 4.252 41.195 1.00 88.12 476 PRO A O 1
ATOM 3893 N N . SER A 1 477 ? -32.382 3.776 41.735 1.00 87.56 477 SER A N 1
ATOM 3894 C CA . SER A 1 477 ? -32.180 4.938 42.603 1.00 87.56 477 SER A CA 1
ATOM 3895 C C . SER A 1 477 ? -31.690 6.187 41.858 1.00 87.56 477 SER A C 1
ATOM 3897 O O . SER A 1 477 ? -31.206 7.110 42.513 1.00 87.56 477 SER A O 1
ATOM 3899 N N . ALA A 1 478 ? -31.656 6.183 40.522 1.00 87.88 478 ALA A N 1
ATOM 3900 C CA . ALA A 1 478 ? -31.190 7.325 39.746 1.00 87.88 478 ALA A CA 1
ATOM 3901 C C . ALA A 1 478 ? -32.242 8.434 39.697 1.00 87.88 478 ALA A C 1
ATOM 3903 O O . ALA A 1 478 ? -33.447 8.183 39.652 1.00 87.88 478 ALA A O 1
ATOM 3904 N N . THR A 1 479 ? -31.748 9.666 39.688 1.00 90.00 479 THR A N 1
ATOM 3905 C CA . THR A 1 479 ? -32.554 10.878 39.591 1.00 90.00 479 THR A CA 1
ATOM 3906 C C . THR A 1 479 ? -31.855 11.854 38.657 1.00 90.00 479 THR A C 1
ATOM 3908 O O . THR A 1 479 ? -30.639 12.025 38.780 1.00 90.00 479 THR A O 1
ATOM 3911 N N . PHE A 1 480 ? -32.608 12.501 37.774 1.00 89.62 480 PHE A N 1
ATOM 3912 C CA . PHE A 1 480 ? -32.064 13.308 36.683 1.00 89.62 480 PHE A CA 1
ATOM 3913 C C . PHE A 1 480 ? -32.729 14.678 36.629 1.00 89.62 480 PHE A C 1
ATOM 3915 O O . PHE A 1 480 ? -33.947 14.777 36.793 1.00 89.62 480 PHE A O 1
ATOM 3922 N N . ARG A 1 481 ? -31.973 15.730 36.306 1.00 89.31 481 ARG A N 1
ATOM 3923 C CA . ARG A 1 481 ? -32.591 16.960 35.796 1.00 89.31 481 ARG A CA 1
ATOM 3924 C C . ARG A 1 481 ? -33.064 16.718 34.365 1.00 89.31 481 ARG A C 1
ATOM 3926 O O . ARG A 1 481 ? -32.464 15.936 33.629 1.00 89.31 481 ARG A O 1
ATOM 3933 N N . LYS A 1 482 ? -34.109 17.423 33.924 1.00 86.81 482 LYS A N 1
ATOM 3934 C CA . LYS A 1 482 ? -34.660 17.247 32.566 1.00 86.81 482 LYS A CA 1
ATOM 3935 C C . LYS A 1 482 ? -33.600 17.435 31.470 1.00 86.81 482 LYS A C 1
ATOM 3937 O O . LYS A 1 482 ? -33.504 16.612 30.566 1.00 86.81 482 LYS A O 1
ATOM 3942 N N . LYS A 1 483 ? -32.784 18.492 31.573 1.00 86.94 483 LYS A N 1
ATOM 3943 C CA . LYS A 1 483 ? -31.701 18.772 30.612 1.00 86.94 483 LYS A CA 1
ATOM 3944 C C . LYS A 1 483 ? -30.629 17.679 30.610 1.00 86.94 483 LYS A C 1
ATOM 3946 O O . LYS A 1 483 ? -30.179 17.276 29.544 1.00 86.94 483 LYS A O 1
ATOM 3951 N N . GLU A 1 484 ? -30.248 17.190 31.789 1.00 88.19 484 GLU A N 1
ATOM 3952 C CA . GLU A 1 484 ? -29.259 16.114 31.937 1.00 88.19 484 GLU A CA 1
ATOM 3953 C C . GLU A 1 484 ? -29.762 14.810 31.324 1.00 88.19 484 GLU A C 1
ATOM 3955 O O . GLU A 1 484 ? -29.020 14.159 30.599 1.00 88.19 484 GLU A O 1
ATOM 3960 N N . LEU A 1 485 ? -31.026 14.449 31.572 1.00 91.44 485 LEU A N 1
ATOM 3961 C CA . LEU A 1 485 ? -31.630 13.246 31.006 1.00 91.44 485 LEU A CA 1
ATOM 3962 C C . LEU A 1 485 ? -31.626 13.285 29.476 1.00 91.44 485 LEU A C 1
ATOM 3964 O O . LEU A 1 485 ? -31.282 12.294 28.841 1.00 91.44 485 LEU A O 1
ATOM 3968 N N . GLN A 1 486 ? -31.970 14.430 28.886 1.00 90.31 486 GLN A N 1
ATOM 3969 C CA . GLN A 1 486 ? -31.976 14.583 27.435 1.00 90.31 486 GLN A CA 1
ATOM 3970 C C . GLN A 1 486 ? -30.561 14.498 26.847 1.00 90.31 486 GLN A C 1
ATOM 3972 O O . GLN A 1 486 ? -30.343 13.764 25.890 1.00 90.31 486 GLN A O 1
ATOM 3977 N N . ALA A 1 487 ? -29.578 15.159 27.465 1.00 90.25 487 ALA A N 1
ATOM 3978 C CA . ALA A 1 487 ? -28.176 15.016 27.067 1.00 90.25 487 ALA A CA 1
ATOM 3979 C C . ALA A 1 487 ? -27.672 13.566 27.207 1.00 90.25 487 ALA A C 1
ATOM 3981 O O . ALA A 1 487 ? -26.914 13.087 26.365 1.00 90.25 487 ALA A O 1
ATOM 3982 N N . LEU A 1 488 ? -28.109 12.855 28.250 1.00 91.06 488 LEU A N 1
ATOM 3983 C CA . LEU A 1 488 ? -27.746 11.462 28.486 1.00 91.06 488 LEU A CA 1
ATOM 3984 C C . LEU A 1 488 ? -28.373 10.523 27.450 1.00 91.06 488 LEU A C 1
ATOM 3986 O O . LEU A 1 488 ? -27.711 9.588 27.024 1.00 91.06 488 LEU A O 1
ATOM 3990 N N . ILE A 1 489 ? -29.606 10.778 27.012 1.00 92.00 489 ILE A N 1
ATOM 3991 C CA . ILE A 1 489 ? -30.259 10.048 25.913 1.00 92.00 489 ILE A CA 1
ATOM 3992 C C . ILE A 1 489 ? -29.439 10.166 24.628 1.00 92.00 489 ILE A C 1
ATOM 3994 O O . ILE A 1 489 ? -29.109 9.146 24.025 1.00 92.00 489 ILE A O 1
ATOM 3998 N N . GLU A 1 490 ? -29.046 11.386 24.252 1.00 92.06 490 GLU A N 1
ATOM 3999 C CA . GLU A 1 490 ? -28.238 11.611 23.050 1.00 92.06 490 GLU A CA 1
ATOM 4000 C C . GLU A 1 490 ? -26.859 10.943 23.154 1.00 92.06 490 GLU A C 1
ATOM 4002 O O . GLU A 1 490 ? -26.358 10.386 22.181 1.00 92.06 490 GLU A O 1
ATOM 4007 N N . HIS A 1 491 ? -26.248 10.944 24.343 1.00 89.06 491 HIS A N 1
ATOM 4008 C CA . HIS A 1 491 ? -24.972 10.270 24.566 1.00 89.06 491 HIS A CA 1
ATOM 4009 C C . HIS A 1 491 ? -25.106 8.741 24.515 1.00 89.06 491 HIS A C 1
ATOM 4011 O O . HIS A 1 491 ? -24.424 8.074 23.743 1.00 89.06 491 HIS A O 1
ATOM 4017 N N . GLU A 1 492 ? -25.981 8.167 25.334 1.00 90.12 492 GLU A N 1
ATOM 4018 C CA . GLU A 1 492 ? -26.114 6.719 25.482 1.00 90.12 492 GLU A CA 1
ATOM 4019 C C . GLU A 1 492 ? -26.664 6.064 24.209 1.00 90.12 492 GLU A C 1
ATOM 4021 O O . GLU A 1 492 ? -26.141 5.042 23.771 1.00 90.12 492 GLU A O 1
ATOM 4026 N N . ILE A 1 493 ? -27.678 6.654 23.569 1.00 90.50 493 ILE A N 1
ATOM 4027 C CA . ILE A 1 493 ? -28.238 6.103 22.330 1.00 90.50 493 ILE A CA 1
ATOM 4028 C C . ILE A 1 493 ? -27.393 6.532 21.131 1.00 90.50 493 ILE A C 1
ATOM 4030 O O . ILE A 1 493 ? -26.884 5.671 20.415 1.00 90.50 493 ILE A O 1
ATOM 4034 N N . GLY A 1 494 ? -27.207 7.839 20.934 1.00 85.25 494 GLY A N 1
ATOM 4035 C CA . GLY A 1 494 ? -26.568 8.397 19.739 1.00 85.25 494 GLY A CA 1
ATOM 4036 C C . GLY A 1 494 ? -25.076 8.082 19.605 1.00 85.25 494 GLY A C 1
ATOM 4037 O O . GLY A 1 494 ? -24.560 8.084 18.488 1.00 85.25 494 GLY A O 1
ATOM 4038 N N . VAL A 1 495 ? -24.386 7.770 20.709 1.00 84.88 495 VAL A N 1
ATOM 4039 C CA . VAL A 1 495 ? -22.995 7.294 20.679 1.00 84.88 495 VAL A CA 1
ATOM 4040 C C . VAL A 1 495 ? -22.946 5.785 20.886 1.00 84.88 495 VAL A C 1
ATOM 4042 O O . VAL A 1 495 ? -22.571 5.074 19.965 1.00 84.88 495 VAL A O 1
ATOM 4045 N N . HIS A 1 496 ? -23.342 5.271 22.055 1.00 84.50 496 HIS A N 1
ATOM 4046 C CA . HIS A 1 496 ? -23.026 3.880 22.428 1.00 84.50 496 HIS A CA 1
ATOM 4047 C C . HIS A 1 496 ? -23.942 2.814 21.826 1.00 84.50 496 HIS A C 1
ATOM 4049 O O . HIS A 1 496 ? -23.515 1.672 21.697 1.00 84.50 496 HIS A O 1
ATOM 4055 N N . MET A 1 497 ? -25.196 3.134 21.500 1.00 84.38 497 MET A N 1
ATOM 4056 C CA . MET A 1 497 ? -26.116 2.158 20.896 1.00 84.38 497 MET A CA 1
ATOM 4057 C C . MET A 1 497 ? -26.015 2.133 19.363 1.00 84.38 497 MET A C 1
ATOM 4059 O O . MET A 1 497 ? -26.331 1.122 18.739 1.00 84.38 497 MET A O 1
ATOM 4063 N N . VAL A 1 498 ? -25.598 3.246 18.751 1.00 79.12 498 VAL A N 1
ATOM 4064 C CA . VAL A 1 498 ? -25.409 3.366 17.295 1.00 79.12 498 VAL A CA 1
ATOM 4065 C C . VAL A 1 498 ? -24.090 2.736 16.828 1.00 79.12 498 VAL A C 1
ATOM 4067 O O . VAL A 1 498 ? -24.022 2.254 15.695 1.00 79.12 498 VAL A O 1
ATOM 4070 N N . THR A 1 499 ? -23.052 2.742 17.673 1.00 66.56 499 THR A N 1
ATOM 4071 C CA . THR A 1 499 ? -21.727 2.154 17.389 1.00 66.56 499 THR A CA 1
ATOM 4072 C C . THR A 1 499 ? -21.557 0.804 18.052 1.00 66.56 499 THR A C 1
ATOM 4074 O O . THR A 1 499 ? -21.078 -0.136 17.382 1.00 66.56 499 THR A O 1
#

pLDDT: mean 93.12, std 7.05, range [40.5, 98.88]

Foldseek 3Di:
DPAAEDELVVLLVCLVVVHFDWHAHNLRFKTKGANDQAQEAEEQAQQADDDDPVCVVWFPDDSLRQVLAGFHLLCVLCLQANTYIYTHHGQQLFNLQDDLVPRHDCDDPNDGTTPHDDDPVSSVSSSVSSVSVVVSVLSNQVSSCVQWVAHEYEYEGEHEDVPDPDDDFQKEWAPQQDPCVVCVVLLVLLQVLQCPQDFPPDHGDYYYPDPHHQSTVVQVVCVVNPVRYHYTNMYGYVPQADSVPRGGNVRRSLSSSVSSLVSVLVSRLVSSVPIPSRPDNDSVVSGRPDFDPLNVVLVVLVCVLPLQPDLQLFQFFQCVVVQVVVCVVVVNPDHRDGHTDPDPDPLVVSLVSLVPRPLVPGSNSVSSVVSVVVSVLVNLSSQLSVQRPHPVNVVSCCVNVNDQDPVNVVVVVVVVPDDDDPPPDPDADKDFQVSLQVVLVVLCVVVVHDAAEEEDCRHPDQWADDQSRRYIYGHRGDIDHPVRSVVVSCCRCVPVNVD